Protein AF-0000000079799637 (afdb_homodimer)

Foldseek 3Di:
DVPVLVVLDLPDDDAQVSVVVSVVSLQDQPCAQVNSLVNCQDPVNLVSVVVVCVRFVADQLLVLLVVQCVLDVPQAPFAEEAAQCQLNSNLVNVVVSRHQRYEYEHQHPNRQVNNVVPNSYDYYYHHAAFPPDADPAAFQQGLEYEYEAQQHPSGHALRRVVRVLRNHHQQHKYKYKHFPVLCVDPPVGNVSNVVSVVVCVVVQQKHWPDKDWAAPSTPPTTMIITMIGGHD/DVPVLVVLDLPDDDAQVSVVVSVVSLQDQPCAQVNSLVNCQDPVNLVSVVVVCVRFVADQLLVLLVVQCVLDVPQAPFAEEAEQCQLNSNLVNVVVSRHQRYEYEHQHPNRQVNNVVVNSYDYYYHHAAFPPDADPAAFQQGLEYEYEAQQHPNGHALRRVVRVLRNHHQQHKYKYKHFPVLCVDPPVGNVSNVVSVVVCVVVQQKHWPDKDWAAPSTPPTTMIITMIGGHD

Nearest PDB structures (foldseek):
  7qcc-assembly1_A  TM=7.506E-01  e=3.412E-12  Mus musculus
  6f5z-assembly1_B  TM=6.858E-01  e=3.058E-10  Haloferax volcanii DS2
  2yqz-assembly2_B  TM=6.814E-01  e=7.031E-09  Thermus thermophilus HB8
  2yr0-assembly2_B  TM=6.777E-01  e=7.914E-09  Thermus thermophilus HB8
  3uj7-assembly1_A  TM=6.065E-01  e=1.931E-07  Plasmodium falciparum

Structure (mmCIF, N/CA/C/O backbone):
data_AF-0000000079799637-model_v1
#
loop_
_entity.id
_entity.type
_entity.pdbx_description
1 polymer 'Methyltransferase type 11 domain-containing protein'
#
loop_
_atom_site.group_PDB
_atom_site.id
_atom_site.type_symbol
_atom_site.label_atom_id
_atom_site.label_alt_id
_atom_site.label_comp_id
_atom_site.label_asym_id
_atom_site.label_entity_id
_atom_site.label_seq_id
_atom_site.pdbx_PDB_ins_code
_atom_site.Cartn_x
_atom_site.Cartn_y
_atom_site.Cartn_z
_atom_site.occupancy
_atom_site.B_iso_o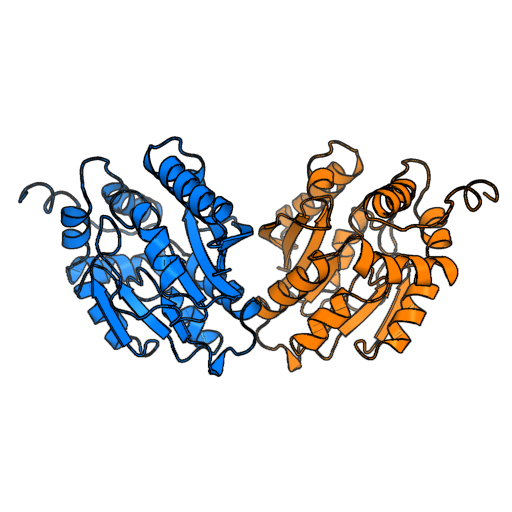r_equiv
_atom_site.auth_seq_id
_atom_site.auth_comp_id
_atom_site.auth_asym_id
_atom_site.auth_atom_id
_atom_site.pdbx_PDB_model_num
ATOM 1 N N . MET A 1 1 ? -13.664 -35.688 -19.531 1 32.75 1 MET A N 1
ATOM 2 C CA . MET A 1 1 ? -12.266 -35.281 -19.578 1 32.75 1 MET A CA 1
ATOM 3 C C . MET A 1 1 ? -11.984 -34.469 -20.828 1 32.75 1 MET A C 1
ATOM 5 O O . MET A 1 1 ? -11.359 -33.406 -20.766 1 32.75 1 MET A O 1
ATOM 9 N N . ALA A 1 2 ? -12.125 -35.062 -21.969 1 42.19 2 ALA A N 1
ATOM 10 C CA . ALA A 1 2 ? -12.023 -34.594 -23.344 1 42.19 2 ALA A CA 1
ATOM 11 C C . ALA A 1 2 ? -13.047 -33.469 -23.594 1 42.19 2 ALA A C 1
ATOM 13 O O . ALA A 1 2 ? -12.758 -32.5 -24.281 1 42.19 2 ALA A O 1
ATOM 14 N N . GLU A 1 3 ? -14.094 -33.5 -22.938 1 43.34 3 GLU A N 1
ATOM 15 C CA . GLU A 1 3 ? -15.266 -32.688 -23.25 1 43.34 3 GLU A CA 1
ATOM 16 C C . GLU A 1 3 ? -15.141 -31.281 -22.672 1 43.34 3 GLU A C 1
ATOM 18 O O . GLU A 1 3 ? -15.578 -30.312 -23.281 1 43.34 3 GLU A O 1
ATOM 23 N N . MET A 1 4 ? -14.586 -31.156 -21.469 1 42.66 4 MET A N 1
ATOM 24 C CA . MET A 1 4 ? -14.492 -29.828 -20.859 1 42.66 4 MET A CA 1
ATOM 25 C C . MET A 1 4 ? -13.391 -29.016 -21.516 1 42.66 4 MET A C 1
ATOM 27 O O . MET A 1 4 ? -13.422 -27.781 -21.469 1 42.66 4 MET A O 1
ATOM 31 N N . LYS A 1 5 ? -12.203 -29.609 -21.875 1 48.56 5 LYS A N 1
ATOM 32 C CA . LYS A 1 5 ? -11.148 -28.984 -22.688 1 48.56 5 LYS A CA 1
ATOM 33 C C . LYS A 1 5 ? -11.734 -28.281 -23.906 1 48.56 5 LYS A C 1
ATOM 35 O O . LYS A 1 5 ? -11.266 -27.219 -24.297 1 48.56 5 LYS A O 1
ATOM 40 N N . ASN A 1 6 ? -12.602 -28.891 -24.5 1 49.81 6 ASN A N 1
ATOM 41 C CA . ASN A 1 6 ? -13.289 -28.391 -25.688 1 49.81 6 ASN A CA 1
ATOM 42 C C . ASN A 1 6 ? -14.242 -27.25 -25.344 1 49.81 6 ASN A C 1
ATOM 44 O O . ASN A 1 6 ? -14.805 -26.609 -26.234 1 49.81 6 ASN A O 1
ATOM 48 N N . LYS A 1 7 ? -14.461 -27.078 -24.062 1 56.66 7 LYS A N 1
ATOM 49 C CA . LYS A 1 7 ? -15.523 -26.172 -23.641 1 56.66 7 LYS A CA 1
ATOM 50 C C . LYS A 1 7 ? -14.977 -24.781 -23.344 1 56.66 7 LYS A C 1
ATOM 52 O O . LYS A 1 7 ? -15.719 -23.797 -23.344 1 56.66 7 LYS A O 1
ATOM 57 N N . ILE A 1 8 ? -13.766 -24.734 -22.781 1 57.44 8 ILE A N 1
ATOM 58 C CA . ILE A 1 8 ? -13.328 -23.359 -22.578 1 57.44 8 ILE A CA 1
ATOM 59 C C . ILE A 1 8 ? -12.938 -22.75 -23.922 1 57.44 8 ILE A C 1
ATOM 61 O O . ILE A 1 8 ? -11.977 -23.188 -24.562 1 57.44 8 ILE A O 1
ATOM 65 N N . SER A 1 9 ? -13.961 -22.25 -24.625 1 58.41 9 SER A N 1
ATOM 66 C CA . SER A 1 9 ? -13.828 -21.625 -25.938 1 58.41 9 SER A CA 1
ATOM 67 C C . SER A 1 9 ? -13.062 -20.312 -25.828 1 58.41 9 SER A C 1
ATOM 69 O O . SER A 1 9 ? -13.359 -19.469 -24.984 1 58.41 9 SER A O 1
ATOM 71 N N . SER A 1 10 ? -11.82 -20.312 -26.281 1 60.81 10 SER A N 1
ATOM 72 C CA . SER A 1 10 ? -11.086 -19.062 -26.375 1 60.81 10 SER A CA 1
ATOM 73 C C . SER A 1 10 ? -11.555 -18.234 -27.562 1 60.81 10 SER A C 1
ATOM 75 O O . SER A 1 10 ? -10.789 -17.438 -28.109 1 60.81 10 SER A O 1
ATOM 77 N N . ALA A 1 11 ? -12.914 -18.438 -28.031 1 60.91 11 ALA A N 1
ATOM 78 C CA . ALA A 1 11 ? -13.367 -17.641 -29.156 1 60.91 11 ALA A CA 1
ATOM 79 C C . ALA A 1 11 ? -13.148 -16.156 -28.906 1 60.91 11 ALA A C 1
ATOM 81 O O . ALA A 1 11 ? -13.148 -15.711 -27.75 1 60.91 11 ALA A O 1
ATOM 82 N N . SER A 1 12 ? -13.039 -15.156 -29.875 1 76.31 12 SER A N 1
ATOM 83 C CA . SER A 1 12 ? -12.531 -13.82 -30.156 1 76.31 12 SER A CA 1
ATOM 84 C C . SER A 1 12 ? -12.758 -12.883 -28.969 1 76.31 12 SER A C 1
ATOM 86 O O . SER A 1 12 ? -13.898 -12.547 -28.641 1 76.31 12 SER A O 1
ATOM 88 N N . ILE A 1 13 ? -11.695 -12.82 -28.062 1 86.75 13 ILE A N 1
ATOM 89 C CA . ILE A 1 13 ? -11.742 -11.828 -27 1 86.75 13 ILE A CA 1
ATOM 90 C C . ILE A 1 13 ? -11.352 -10.461 -27.547 1 86.75 13 ILE A C 1
ATOM 92 O O . ILE A 1 13 ? -10.18 -10.227 -27.875 1 86.75 13 ILE A O 1
ATOM 96 N N . THR A 1 14 ? -12.352 -9.617 -27.688 1 87.94 14 THR A N 1
ATOM 97 C CA . THR A 1 14 ? -12.086 -8.344 -28.359 1 87.94 14 THR A CA 1
ATOM 98 C C . THR A 1 14 ? -12.258 -7.18 -27.375 1 87.94 14 THR A C 1
ATOM 100 O O . THR A 1 14 ? -11.867 -6.051 -27.672 1 87.94 14 THR A O 1
ATOM 103 N N . ASN A 1 15 ? -12.836 -7.465 -26.297 1 91.94 15 ASN A N 1
ATOM 104 C CA . ASN A 1 15 ? -13.031 -6.441 -25.266 1 91.94 15 ASN A CA 1
ATOM 105 C C . ASN A 1 15 ? -13 -7.035 -23.859 1 91.94 15 ASN A C 1
ATOM 107 O O . ASN A 1 15 ? -12.883 -8.25 -23.703 1 91.94 15 ASN A O 1
ATOM 111 N N . SER A 1 16 ? -13.086 -6.176 -22.891 1 91.31 16 SER A N 1
ATOM 112 C CA . SER A 1 16 ? -12.891 -6.598 -21.516 1 91.31 16 SER A CA 1
ATOM 113 C C . SER A 1 16 ? -14.031 -7.504 -21.047 1 91.31 16 SER A C 1
ATOM 115 O O . SER A 1 16 ? -13.82 -8.406 -20.234 1 91.31 16 SER A O 1
ATOM 117 N N . LYS A 1 17 ? -15.242 -7.336 -21.547 1 90.69 17 LYS A N 1
ATOM 118 C CA . LYS A 1 17 ? -16.359 -8.188 -21.156 1 90.69 17 LYS A CA 1
ATOM 119 C C . LYS A 1 17 ? -16.156 -9.617 -21.672 1 90.69 17 LYS A C 1
ATOM 121 O O . LYS A 1 17 ? -16.438 -10.578 -20.953 1 90.69 17 LYS A O 1
ATOM 126 N N . ASP A 1 18 ? -15.625 -9.664 -22.875 1 89.75 18 ASP A N 1
ATOM 127 C CA . ASP A 1 18 ? -15.273 -10.969 -23.422 1 89.75 18 ASP A CA 1
ATOM 128 C C . ASP A 1 18 ? -14.188 -11.641 -22.594 1 89.75 18 ASP A C 1
ATOM 130 O O . ASP A 1 18 ? -14.242 -12.844 -22.344 1 89.75 18 ASP A O 1
ATOM 134 N N . GLY A 1 19 ? -13.234 -10.828 -22.266 1 89.44 19 GLY A N 1
ATOM 135 C CA . GLY A 1 19 ? -12.148 -11.336 -21.438 1 89.44 19 GLY A CA 1
ATOM 136 C C . GLY A 1 19 ? -12.625 -11.875 -20.094 1 89.44 19 GLY A C 1
ATOM 137 O O . GLY A 1 19 ? -12.195 -12.945 -19.672 1 89.44 19 GLY A O 1
ATOM 138 N N . GLU A 1 20 ? -13.531 -11.148 -19.516 1 89.06 20 GLU A N 1
ATOM 139 C CA . GLU A 1 20 ? -14.07 -11.562 -18.219 1 89.06 20 GLU A CA 1
ATOM 140 C C . GLU A 1 20 ? -14.852 -12.867 -18.344 1 89.06 20 GLU A C 1
ATOM 142 O O . GLU A 1 20 ? -14.719 -13.75 -17.484 1 89.06 20 GLU A O 1
ATOM 147 N N . LYS A 1 21 ? -15.625 -13.016 -19.359 1 86.81 21 LYS A N 1
ATOM 148 C CA . LYS A 1 21 ? -16.359 -14.242 -19.594 1 86.81 21 LYS A CA 1
ATOM 149 C C . LYS A 1 21 ? -15.422 -15.43 -19.766 1 86.81 21 LYS A C 1
ATOM 151 O O . LYS A 1 21 ? -15.688 -16.516 -19.266 1 86.81 21 LYS A O 1
ATOM 156 N N . PHE A 1 22 ? -14.461 -15.133 -20.484 1 87.19 22 PHE A N 1
ATOM 157 C CA . PHE A 1 22 ? -13.445 -16.156 -20.703 1 87.19 22 PHE A CA 1
ATOM 158 C C . PHE A 1 22 ? -12.836 -16.594 -19.375 1 87.19 22 PHE A C 1
ATOM 160 O O . PHE A 1 22 ? -12.766 -17.797 -19.078 1 87.19 22 PHE A O 1
ATOM 167 N N . LEU A 1 23 ? -12.453 -15.664 -18.531 1 87.69 23 LEU A N 1
ATOM 168 C CA . LEU A 1 23 ? -11.797 -15.945 -17.266 1 87.69 23 LEU A CA 1
ATOM 169 C C . LEU A 1 23 ? -12.742 -16.656 -16.297 1 87.69 23 LEU A C 1
ATOM 171 O O . LEU A 1 23 ? -12.32 -17.5 -15.5 1 87.69 23 LEU A O 1
ATOM 175 N N . GLN A 1 24 ? -13.953 -16.391 -16.391 1 86.31 24 GLN A N 1
ATOM 176 C CA . GLN A 1 24 ? -14.953 -16.969 -15.492 1 86.31 24 GLN A CA 1
ATOM 177 C C . GLN A 1 24 ? -15.047 -18.484 -15.656 1 86.31 24 GLN A C 1
ATOM 179 O O . GLN A 1 24 ? -15.43 -19.188 -14.727 1 86.31 24 GLN A O 1
ATOM 184 N N . GLN A 1 25 ? -14.664 -18.922 -16.75 1 84.5 25 GLN A N 1
ATOM 185 C CA . GLN A 1 25 ? -14.727 -20.344 -17.031 1 84.5 25 GLN A CA 1
ATOM 186 C C . GLN A 1 25 ? -13.797 -21.125 -16.109 1 84.5 25 GLN A C 1
ATOM 188 O O . GLN A 1 25 ? -14.023 -22.297 -15.828 1 84.5 25 GLN A O 1
ATOM 193 N N . PHE A 1 26 ? -12.844 -20.438 -15.656 1 86.94 26 PHE A N 1
ATOM 194 C CA . PHE A 1 26 ? -11.852 -21.094 -14.82 1 86.94 26 PHE A CA 1
ATOM 195 C C . PHE A 1 26 ? -12.297 -21.125 -13.367 1 86.94 26 PHE A C 1
ATOM 197 O O . PHE A 1 26 ? -11.641 -21.734 -12.516 1 86.94 26 PHE A O 1
ATOM 204 N N . HIS A 1 27 ? -13.383 -20.547 -13.023 1 84.69 27 HIS A N 1
ATOM 205 C CA . HIS A 1 27 ? -13.859 -20.406 -11.648 1 84.69 27 HIS A CA 1
ATOM 206 C C . HIS A 1 27 ? -14.922 -21.453 -11.328 1 84.69 27 HIS A C 1
ATOM 208 O O . HIS A 1 27 ? -15.508 -21.438 -10.242 1 84.69 27 HIS A O 1
ATOM 214 N N . GLN A 1 28 ? -15.102 -22.328 -12.203 1 84.06 28 GLN A N 1
ATOM 215 C CA . GLN A 1 28 ? -16.141 -23.344 -12 1 84.06 28 GLN A CA 1
ATOM 216 C C . GLN A 1 28 ? -15.766 -24.297 -10.875 1 84.06 28 GLN A C 1
ATOM 218 O O . GLN A 1 28 ? -14.648 -24.812 -10.836 1 84.06 28 GLN A O 1
ATOM 223 N N . LYS A 1 29 ? -16.656 -24.531 -9.953 1 82.5 29 LYS A N 1
ATOM 224 C CA . LYS A 1 29 ? -16.422 -25.312 -8.742 1 82.5 29 LYS A CA 1
ATOM 225 C C . LYS A 1 29 ? -15.938 -26.719 -9.086 1 82.5 29 LYS A C 1
ATOM 227 O O . LYS A 1 29 ? -15.086 -27.281 -8.383 1 82.5 29 LYS A O 1
ATOM 232 N N . ASP A 1 30 ? -16.328 -27.312 -10.195 1 84.12 30 ASP A N 1
ATOM 233 C CA . ASP A 1 30 ? -16.031 -28.719 -10.492 1 84.12 30 ASP A CA 1
ATOM 234 C C . ASP A 1 30 ? -14.906 -28.828 -11.508 1 84.12 30 ASP A C 1
ATOM 236 O O . ASP A 1 30 ? -14.562 -29.938 -11.945 1 84.12 30 ASP A O 1
ATOM 240 N N . LEU A 1 31 ? -14.211 -27.75 -11.82 1 87.38 31 LEU A N 1
ATOM 241 C CA . LEU A 1 31 ? -13.141 -27.812 -12.812 1 87.38 31 LEU A CA 1
ATOM 242 C C . LEU A 1 31 ? -11.922 -28.531 -12.258 1 87.38 31 LEU A C 1
ATOM 244 O O . LEU A 1 31 ? -11.438 -29.5 -12.852 1 87.38 31 LEU A O 1
ATOM 248 N N . GLY A 1 32 ? -11.484 -28.172 -11.031 1 89.25 32 GLY A N 1
ATOM 249 C CA . GLY A 1 32 ? -10.328 -28.781 -10.398 1 89.25 32 GLY A CA 1
ATOM 250 C C . GLY A 1 32 ? -9.008 -28.234 -10.914 1 89.25 32 GLY A C 1
ATOM 251 O O . GLY A 1 32 ? -8.938 -27.719 -12.031 1 89.25 32 GLY A O 1
ATOM 252 N N . TYR A 1 33 ? -7.984 -28.391 -10.188 1 90.12 33 TYR A N 1
ATOM 253 C CA . TYR A 1 33 ? -6.668 -27.844 -10.5 1 90.12 33 TYR A CA 1
ATOM 254 C C . TYR A 1 33 ? -6.102 -28.484 -11.766 1 90.12 33 TYR A C 1
ATOM 256 O O . TYR A 1 33 ? -5.574 -27.781 -12.633 1 90.12 33 TYR A O 1
ATOM 264 N N . ASP A 1 34 ? -6.16 -29.781 -11.867 1 92.38 34 ASP A N 1
ATOM 265 C CA . ASP A 1 34 ? -5.539 -30.5 -12.977 1 92.38 34 ASP A CA 1
ATOM 266 C C . ASP A 1 34 ? -6.121 -30.031 -14.312 1 92.38 34 ASP A C 1
ATOM 268 O O . ASP A 1 34 ? -5.379 -29.75 -15.25 1 92.38 34 ASP A O 1
ATOM 272 N N . GLU A 1 35 ? -7.383 -30 -14.359 1 91.44 35 GLU A N 1
ATOM 273 C CA . GLU A 1 35 ? -8.047 -29.562 -15.578 1 91.44 35 GLU A CA 1
ATOM 274 C C . GLU A 1 35 ? -7.719 -28.109 -15.898 1 91.44 35 GLU A C 1
ATOM 276 O O . GLU A 1 35 ? -7.461 -27.75 -17.047 1 91.44 35 GLU A O 1
ATOM 281 N N . CYS A 1 36 ? -7.758 -27.266 -14.898 1 92.94 36 CYS A N 1
ATOM 282 C CA . CYS A 1 36 ? -7.406 -25.875 -15.062 1 92.94 36 CYS A CA 1
ATOM 283 C C . CYS A 1 36 ? -5.988 -25.719 -15.609 1 92.94 36 CYS A C 1
ATOM 285 O O . CYS A 1 36 ? -5.766 -24.984 -16.578 1 92.94 36 CYS A O 1
ATOM 287 N N . ASN A 1 37 ? -5.078 -26.406 -14.992 1 93.62 37 ASN A N 1
ATOM 288 C CA . ASN A 1 37 ? -3.678 -26.359 -15.406 1 93.62 37 ASN A CA 1
ATOM 289 C C . ASN A 1 37 ? -3.508 -26.812 -16.844 1 93.62 37 ASN A C 1
ATOM 291 O O . ASN A 1 37 ? -2.717 -26.234 -17.594 1 93.62 37 ASN A O 1
ATOM 295 N N . GLN A 1 38 ? -4.211 -27.812 -17.25 1 91.75 38 GLN A N 1
ATOM 296 C CA . GLN A 1 38 ? -4.133 -28.328 -18.609 1 91.75 38 GLN A CA 1
ATOM 297 C C . GLN A 1 38 ? -4.539 -27.25 -19.625 1 91.75 38 GLN A C 1
ATOM 299 O O . GLN A 1 38 ? -3.939 -27.141 -20.688 1 91.75 38 GLN A O 1
ATOM 304 N N . VAL A 1 39 ? -5.504 -26.531 -19.25 1 90.5 39 VAL A N 1
ATOM 305 C CA . VAL A 1 39 ? -5.977 -25.469 -20.141 1 90.5 39 VAL A CA 1
ATOM 306 C C . VAL A 1 39 ? -4.898 -24.406 -20.281 1 90.5 39 VAL A C 1
ATOM 308 O O . VAL A 1 39 ? -4.641 -23.922 -21.391 1 90.5 39 VAL A O 1
ATOM 311 N N . TYR A 1 40 ? -4.199 -24.109 -19.203 1 92.94 40 TYR A N 1
ATOM 312 C CA . TYR A 1 40 ? -3.166 -23.094 -19.203 1 92.94 40 TYR A CA 1
ATOM 313 C C . TYR A 1 40 ? -1.918 -23.578 -19.938 1 92.94 40 TYR A C 1
ATOM 315 O O . TYR A 1 40 ? -1.066 -22.781 -20.328 1 92.94 40 TYR A O 1
ATOM 323 N N . ASN A 1 41 ? -1.846 -24.875 -20.141 1 94.62 41 ASN A N 1
ATOM 324 C CA . ASN A 1 41 ? -0.595 -25.484 -20.578 1 94.62 41 ASN A CA 1
ATOM 325 C C . ASN A 1 41 ? -0.581 -25.703 -22.094 1 94.62 41 ASN A C 1
ATOM 327 O O . ASN A 1 41 ? -0.253 -26.797 -22.562 1 94.62 41 ASN A O 1
ATOM 331 N N . THR A 1 42 ? -1.08 -24.703 -22.828 1 92.69 42 THR A N 1
ATOM 332 C CA . THR A 1 42 ? -1.053 -24.734 -24.281 1 92.69 42 THR A CA 1
ATOM 333 C C . THR A 1 42 ? -0.518 -23.406 -24.828 1 92.69 42 THR A C 1
ATOM 335 O O . THR A 1 42 ? -0.635 -22.375 -24.188 1 92.69 42 THR A O 1
ATOM 338 N N . GLU A 1 43 ? 0.011 -23.453 -25.984 1 91.25 43 GLU A N 1
ATOM 339 C CA . GLU A 1 43 ? 0.482 -22.25 -26.672 1 91.25 43 GLU A CA 1
ATOM 340 C C . GLU A 1 43 ? -0.659 -21.266 -26.891 1 91.25 43 GLU A C 1
ATOM 342 O O . GLU A 1 43 ? -0.477 -20.047 -26.75 1 91.25 43 GLU A O 1
ATOM 347 N N . LYS A 1 44 ? -1.752 -21.812 -27.219 1 89.38 44 LYS A N 1
ATOM 348 C CA . LYS A 1 44 ? -2.926 -20.984 -27.453 1 89.38 44 LYS A CA 1
ATOM 349 C C . LYS A 1 44 ? -3.312 -20.219 -26.188 1 89.38 44 LYS A C 1
ATOM 351 O O . LYS A 1 44 ? -3.617 -19.031 -26.25 1 89.38 44 LYS A O 1
ATOM 356 N N . ALA A 1 45 ? -3.328 -20.906 -25.078 1 89.44 45 ALA A N 1
ATOM 357 C CA . ALA A 1 45 ? -3.656 -20.281 -23.812 1 89.44 45 ALA A CA 1
ATOM 358 C C . ALA A 1 45 ? -2.648 -19.188 -23.453 1 89.44 45 ALA A C 1
ATOM 360 O O . ALA A 1 45 ? -3.029 -18.109 -23 1 89.44 45 ALA A O 1
ATOM 361 N N . VAL A 1 46 ? -1.362 -19.484 -23.719 1 93.06 46 VAL A N 1
ATOM 362 C CA . VAL A 1 46 ? -0.31 -18.516 -23.438 1 93.06 46 VAL A CA 1
ATOM 363 C C . VAL A 1 46 ? -0.571 -17.234 -24.234 1 93.06 46 VAL A C 1
ATOM 365 O O . VAL A 1 46 ? -0.555 -16.141 -23.672 1 93.06 46 VAL A O 1
ATOM 368 N N . ASN A 1 47 ? -0.836 -17.375 -25.469 1 90.81 47 ASN A N 1
ATOM 369 C CA . ASN A 1 47 ? -1.083 -16.219 -26.328 1 90.81 47 ASN A CA 1
ATOM 370 C C . ASN A 1 47 ? -2.328 -15.453 -25.891 1 90.81 47 ASN A C 1
ATOM 372 O O . ASN A 1 47 ? -2.33 -14.219 -25.875 1 90.81 47 ASN A O 1
ATOM 376 N N . THR A 1 48 ? -3.318 -16.188 -25.594 1 90.19 48 THR A N 1
ATOM 377 C CA . THR A 1 48 ? -4.559 -15.57 -25.125 1 90.19 48 THR A CA 1
ATOM 378 C C . THR A 1 48 ? -4.328 -14.773 -23.844 1 90.19 48 THR A C 1
ATOM 380 O O . THR A 1 48 ? -4.688 -13.602 -23.766 1 90.19 48 THR A O 1
ATOM 383 N N . TYR A 1 49 ? -3.697 -15.398 -22.906 1 90.31 49 TYR A N 1
ATOM 384 C CA . TYR A 1 49 ? -3.494 -14.766 -21.609 1 90.31 49 TYR A CA 1
ATOM 385 C C . TYR A 1 49 ? -2.533 -13.586 -21.719 1 90.31 49 TYR A C 1
ATOM 387 O O . TYR A 1 49 ? -2.707 -12.57 -21.031 1 90.31 49 TYR A O 1
ATOM 395 N N . HIS A 1 50 ? -1.548 -13.695 -22.516 1 90.31 50 HIS A N 1
ATOM 396 C CA . HIS A 1 50 ? -0.629 -12.586 -22.719 1 90.31 50 HIS A CA 1
ATOM 397 C C . HIS A 1 50 ? -1.347 -11.391 -23.344 1 90.31 50 HIS A C 1
ATOM 399 O O . HIS A 1 50 ? -1.065 -10.242 -22.984 1 90.31 50 HIS A O 1
ATOM 405 N N . GLY A 1 51 ? -2.289 -11.719 -24.203 1 90.25 51 GLY A N 1
ATOM 406 C CA . GLY A 1 51 ? -3.051 -10.672 -24.859 1 90.25 51 GLY A CA 1
ATOM 407 C C . GLY A 1 51 ? -4.078 -10.023 -23.953 1 90.25 51 GLY A C 1
ATOM 408 O O . GLY A 1 51 ? -4.488 -8.883 -24.188 1 90.25 51 GLY A O 1
ATOM 409 N N . LEU A 1 52 ? -4.484 -10.703 -22.969 1 91.56 52 LEU A N 1
ATOM 410 C CA . LEU A 1 52 ? -5.52 -10.203 -22.062 1 91.56 52 LEU A CA 1
ATOM 411 C C . LEU A 1 52 ? -5.047 -8.953 -21.328 1 91.56 52 LEU A C 1
ATOM 413 O O . LEU A 1 52 ? -5.859 -8.109 -20.938 1 91.56 52 LEU A O 1
ATOM 417 N N . LYS A 1 53 ? -3.711 -8.812 -21.172 1 89.06 53 LYS A N 1
ATOM 418 C CA . LYS A 1 53 ? -3.195 -7.648 -20.453 1 89.06 53 LYS A CA 1
ATOM 419 C C . LYS A 1 53 ? -3.693 -6.348 -21.078 1 89.06 53 LYS A C 1
ATOM 421 O O . LYS A 1 53 ? -4.145 -5.445 -20.375 1 89.06 53 LYS A O 1
ATOM 426 N N . GLU A 1 54 ? -3.646 -6.262 -22.328 1 91.19 54 GLU A N 1
ATOM 427 C CA . GLU A 1 54 ? -4.027 -5.043 -23.031 1 91.19 54 GLU A CA 1
ATOM 428 C C . GLU A 1 54 ? -5.539 -4.844 -23.016 1 91.19 54 GLU A C 1
ATOM 430 O O . GLU A 1 54 ? -6.02 -3.711 -22.984 1 91.19 54 GLU A O 1
ATOM 435 N N . ILE A 1 55 ? -6.227 -5.973 -23.078 1 93 55 ILE A N 1
ATOM 436 C CA . ILE A 1 55 ? -7.68 -5.922 -23.172 1 93 55 ILE A CA 1
ATOM 437 C C . ILE A 1 55 ? -8.281 -5.613 -21.797 1 93 55 ILE A C 1
ATOM 439 O O . ILE A 1 55 ? -9.195 -4.793 -21.688 1 93 55 ILE A O 1
ATOM 443 N N . MET A 1 56 ? -7.75 -6.246 -20.781 1 94.62 56 MET A N 1
ATOM 444 C CA . MET A 1 56 ? -8.312 -6.152 -19.438 1 94.62 56 MET A CA 1
ATOM 445 C C . MET A 1 56 ? -7.699 -4.984 -18.672 1 94.62 56 MET A C 1
ATOM 447 O O . MET A 1 56 ? -8.266 -4.516 -17.672 1 94.62 56 MET A O 1
ATOM 451 N N . LYS A 1 57 ? -6.48 -4.496 -19.031 1 94.25 57 LYS A N 1
ATOM 452 C CA . LYS A 1 57 ? -5.758 -3.398 -18.391 1 94.25 57 LYS A CA 1
ATOM 453 C C . LYS A 1 57 ? -5.461 -3.717 -16.922 1 94.25 57 LYS A C 1
ATOM 455 O O . LYS A 1 57 ? -5.762 -2.918 -16.031 1 94.25 57 LYS A O 1
ATOM 460 N N . TYR A 1 58 ? -4.82 -4.832 -16.75 1 94.19 58 TYR A N 1
ATOM 461 C CA . TYR A 1 58 ? -4.488 -5.27 -15.406 1 94.19 58 TYR A CA 1
ATOM 462 C C . TYR A 1 58 ? -3.568 -4.266 -14.719 1 94.19 58 TYR A C 1
ATOM 464 O O . TYR A 1 58 ? -2.564 -3.84 -15.289 1 94.19 58 TYR A O 1
ATOM 472 N N . GLU A 1 59 ? -3.879 -3.918 -13.469 1 95.62 59 GLU A N 1
ATOM 473 C CA . GLU A 1 59 ? -3.039 -2.996 -12.711 1 95.62 59 GLU A CA 1
ATOM 474 C C . GLU A 1 59 ? -2.365 -3.701 -11.539 1 95.62 59 GLU A C 1
ATOM 476 O O . GLU A 1 59 ? -1.382 -3.201 -10.992 1 95.62 59 GLU A O 1
ATOM 481 N N . GLY A 1 60 ? -2.84 -4.875 -11.172 1 96.44 60 GLY A N 1
ATOM 482 C CA . GLY A 1 60 ? -2.33 -5.625 -10.031 1 96.44 60 GLY A CA 1
ATOM 483 C C . GLY A 1 60 ? -0.83 -5.844 -10.086 1 96.44 60 GLY A C 1
ATOM 484 O O . GLY A 1 60 ? -0.118 -5.539 -9.125 1 96.44 60 GLY A O 1
ATOM 485 N N . PRO A 1 61 ? -0.338 -6.297 -11.234 1 97.62 61 PRO A N 1
ATOM 486 C CA . PRO A 1 61 ? 1.09 -6.605 -11.344 1 97.62 61 PRO A CA 1
ATOM 487 C C . PRO A 1 61 ? 1.978 -5.398 -11.055 1 97.62 61 PRO A C 1
ATOM 489 O O . PRO A 1 61 ? 2.93 -5.492 -10.273 1 97.62 61 PRO A O 1
ATOM 492 N N . ALA A 1 62 ? 1.643 -4.27 -11.602 1 97.19 62 ALA A N 1
ATOM 493 C CA . ALA A 1 62 ? 2.447 -3.07 -11.375 1 97.19 62 ALA A CA 1
ATOM 494 C C . ALA A 1 62 ? 2.355 -2.611 -9.922 1 97.19 62 ALA A C 1
ATOM 496 O O . ALA A 1 62 ? 3.35 -2.17 -9.336 1 97.19 62 ALA A O 1
ATOM 497 N N . ILE A 1 63 ? 1.193 -2.703 -9.312 1 98.44 63 ILE A N 1
ATOM 498 C CA . ILE A 1 63 ? 0.993 -2.271 -7.934 1 98.44 63 ILE A CA 1
ATOM 499 C C . ILE A 1 63 ? 1.782 -3.176 -6.992 1 98.44 63 ILE A C 1
ATOM 501 O O . ILE A 1 63 ? 2.412 -2.697 -6.043 1 98.44 63 ILE A O 1
ATOM 505 N N . ILE A 1 64 ? 1.805 -4.477 -7.273 1 98.69 64 ILE A N 1
ATOM 506 C CA . ILE A 1 64 ? 2.602 -5.41 -6.484 1 98.69 64 ILE A CA 1
ATOM 507 C C . ILE A 1 64 ? 4.078 -5.027 -6.566 1 98.69 64 ILE A C 1
ATOM 509 O O . ILE A 1 64 ? 4.781 -5.016 -5.555 1 98.69 64 ILE A O 1
ATOM 513 N N . ALA A 1 65 ? 4.547 -4.77 -7.777 1 98.69 65 ALA A N 1
ATOM 514 C CA . ALA A 1 65 ? 5.953 -4.41 -7.969 1 98.69 65 ALA A CA 1
ATOM 515 C C . ALA A 1 65 ? 6.312 -3.158 -7.176 1 98.69 65 ALA A C 1
ATOM 517 O O . ALA A 1 65 ? 7.352 -3.113 -6.512 1 98.69 65 ALA A O 1
ATOM 518 N N . ASN A 1 66 ? 5.457 -2.158 -7.234 1 98.56 66 ASN A N 1
ATOM 519 C CA . ASN A 1 66 ? 5.668 -0.936 -6.465 1 98.56 66 ASN A CA 1
ATOM 520 C C . ASN A 1 66 ? 5.703 -1.216 -4.965 1 98.56 66 ASN A C 1
ATOM 522 O O . ASN A 1 66 ? 6.547 -0.675 -4.25 1 98.56 66 ASN A O 1
ATOM 526 N N . MET A 1 67 ? 4.789 -2.057 -4.516 1 98.69 67 MET A N 1
ATOM 527 C CA . MET A 1 67 ? 4.723 -2.369 -3.092 1 98.69 67 MET A CA 1
ATOM 528 C C . MET A 1 67 ? 5.992 -3.078 -2.629 1 98.69 67 MET A C 1
ATOM 530 O O . MET A 1 67 ? 6.566 -2.723 -1.598 1 98.69 67 MET A O 1
ATOM 534 N N . LEU A 1 68 ? 6.465 -4.039 -3.404 1 98.81 68 LEU A N 1
ATOM 535 C CA . LEU A 1 68 ? 7.684 -4.75 -3.033 1 98.81 68 LEU A CA 1
ATOM 536 C C . LEU A 1 68 ? 8.883 -3.814 -3.053 1 98.81 68 LEU A C 1
ATOM 538 O O . LEU A 1 68 ? 9.766 -3.91 -2.193 1 98.81 68 LEU A O 1
ATOM 542 N N . ALA A 1 69 ? 8.914 -2.91 -4.016 1 98.25 69 ALA A N 1
ATOM 543 C CA . ALA A 1 69 ? 10 -1.94 -4.078 1 98.25 69 ALA A CA 1
ATOM 544 C C . ALA A 1 69 ? 10.016 -1.05 -2.84 1 98.25 69 ALA A C 1
ATOM 546 O O . ALA A 1 69 ? 11.086 -0.624 -2.387 1 98.25 69 ALA A O 1
ATOM 547 N N . GLY A 1 70 ? 8.883 -0.771 -2.318 1 98.25 70 GLY A N 1
ATOM 548 C CA . GLY A 1 70 ? 8.781 0.039 -1.114 1 98.25 70 GLY A CA 1
ATOM 549 C C . GLY A 1 70 ? 9.125 -0.728 0.149 1 98.25 70 GLY A C 1
ATOM 550 O O . GLY A 1 70 ? 9.57 -0.141 1.138 1 98.25 70 GLY A O 1
ATOM 551 N N . LEU A 1 71 ? 8.945 -2.02 0.108 1 98.38 71 LEU A N 1
ATOM 552 C CA . LEU A 1 71 ? 9.102 -2.84 1.305 1 98.38 71 LEU A CA 1
ATOM 553 C C . LEU A 1 71 ? 10.523 -3.387 1.41 1 98.38 71 LEU A C 1
ATOM 555 O O . LEU A 1 71 ? 10.969 -3.746 2.5 1 98.38 71 LEU A O 1
ATOM 559 N N . ILE A 1 72 ? 11.148 -3.441 0.249 1 97.69 72 ILE A N 1
ATOM 560 C CA . ILE A 1 72 ? 12.484 -4.023 0.189 1 97.69 72 ILE A CA 1
ATOM 561 C C . ILE A 1 72 ? 13.492 -2.969 -0.268 1 97.69 72 ILE A C 1
ATOM 563 O O . ILE A 1 72 ? 13.617 -2.703 -1.465 1 97.69 72 ILE A O 1
ATOM 567 N N . PRO A 1 73 ? 14.25 -2.43 0.621 1 92.69 73 PRO A N 1
ATOM 568 C CA . PRO A 1 73 ? 15.164 -1.345 0.26 1 92.69 73 PRO A CA 1
ATOM 569 C C . PRO A 1 73 ? 16.328 -1.817 -0.612 1 92.69 73 PRO A C 1
ATOM 571 O O . PRO A 1 73 ? 16.75 -1.098 -1.518 1 92.69 73 PRO A O 1
ATOM 574 N N . ASP A 1 74 ? 16.844 -3.023 -0.365 1 95.25 74 ASP A N 1
ATOM 575 C CA . ASP A 1 74 ? 17.969 -3.541 -1.136 1 95.25 74 ASP A CA 1
ATOM 576 C C . ASP A 1 74 ? 17.484 -4.227 -2.414 1 95.25 74 ASP A C 1
ATOM 578 O O . ASP A 1 74 ? 17.672 -5.434 -2.584 1 95.25 74 ASP A O 1
ATOM 582 N N . ILE A 1 75 ? 17.016 -3.467 -3.322 1 96.31 75 ILE A N 1
ATOM 583 C CA . ILE A 1 75 ? 16.328 -3.928 -4.516 1 96.31 75 ILE A CA 1
ATOM 584 C C . ILE A 1 75 ? 17.266 -4.75 -5.383 1 96.31 75 ILE A C 1
ATOM 586 O O . ILE A 1 75 ? 16.906 -5.824 -5.867 1 96.31 75 ILE A O 1
ATOM 590 N N . THR A 1 76 ? 18.453 -4.355 -5.508 1 94.25 76 THR A N 1
ATOM 591 C CA . THR A 1 76 ? 19.406 -4.945 -6.445 1 94.25 76 THR A CA 1
ATOM 592 C C . THR A 1 76 ? 19.781 -6.359 -6.016 1 94.25 76 THR A C 1
ATOM 594 O O . THR A 1 76 ? 19.953 -7.242 -6.855 1 94.25 76 THR A O 1
ATOM 597 N N . ASN A 1 77 ? 19.812 -6.605 -4.715 1 97.69 77 ASN A N 1
ATOM 598 C CA . ASN A 1 77 ? 20.312 -7.891 -4.227 1 97.69 77 ASN A CA 1
ATOM 599 C C . ASN A 1 77 ? 19.156 -8.781 -3.744 1 97.69 77 ASN A C 1
ATOM 601 O O . ASN A 1 77 ? 19.359 -9.969 -3.492 1 97.69 77 ASN A O 1
ATOM 605 N N . ALA A 1 78 ? 18.016 -8.227 -3.664 1 98.69 78 ALA A N 1
ATOM 606 C CA . ALA A 1 78 ? 16.875 -8.984 -3.156 1 98.69 78 ALA A CA 1
ATOM 607 C C . ALA A 1 78 ? 16.5 -10.109 -4.113 1 98.69 78 ALA A C 1
ATOM 609 O O . ALA A 1 78 ? 16.5 -9.922 -5.336 1 98.69 78 ALA A O 1
ATOM 610 N N . LYS A 1 79 ? 16.219 -11.258 -3.586 1 98.88 79 LYS A N 1
ATOM 611 C CA . LYS A 1 79 ? 15.695 -12.391 -4.344 1 98.88 79 LYS A CA 1
ATOM 612 C C . LYS A 1 79 ? 14.18 -12.5 -4.211 1 98.88 79 LYS A C 1
ATOM 614 O O . LYS A 1 79 ? 13.656 -12.555 -3.098 1 98.88 79 LYS A O 1
ATOM 619 N N . ILE A 1 80 ? 13.484 -12.5 -5.34 1 98.94 80 ILE A N 1
ATOM 620 C CA . ILE A 1 80 ? 12.031 -12.5 -5.348 1 98.94 80 ILE A CA 1
ATOM 621 C C . ILE A 1 80 ? 11.516 -13.711 -6.113 1 98.94 80 ILE A C 1
ATOM 623 O O . ILE A 1 80 ? 12.07 -14.086 -7.148 1 98.94 80 ILE A O 1
ATOM 627 N N . LEU A 1 81 ? 10.469 -14.359 -5.633 1 98.94 81 LEU A N 1
ATOM 628 C CA . LEU A 1 81 ? 9.719 -15.344 -6.41 1 98.94 81 LEU A CA 1
ATOM 629 C C . LEU A 1 81 ? 8.406 -14.758 -6.91 1 98.94 81 LEU A C 1
ATOM 631 O O . LEU A 1 81 ? 7.633 -14.203 -6.125 1 98.94 81 LEU A O 1
ATOM 635 N N . ASP A 1 82 ? 8.234 -14.789 -8.164 1 98.94 82 ASP A N 1
ATOM 636 C CA . ASP A 1 82 ? 6.93 -14.523 -8.766 1 98.94 82 ASP A CA 1
ATOM 637 C C . ASP A 1 82 ? 6.094 -15.797 -8.844 1 98.94 82 ASP A C 1
ATOM 639 O O . ASP A 1 82 ? 6.211 -16.562 -9.797 1 98.94 82 ASP A O 1
ATOM 643 N N . LEU A 1 83 ? 5.266 -16.016 -7.816 1 98.88 83 LEU A N 1
ATOM 644 C CA . LEU A 1 83 ? 4.43 -17.203 -7.691 1 98.88 83 LEU A CA 1
ATOM 645 C C . LEU A 1 83 ? 3.258 -17.141 -8.664 1 98.88 83 LEU A C 1
ATOM 647 O O . LEU A 1 83 ? 2.555 -16.141 -8.742 1 98.88 83 LEU A O 1
ATOM 651 N N . ALA A 1 84 ? 3.031 -18.312 -9.398 1 98.38 84 ALA A N 1
ATOM 652 C CA . ALA A 1 84 ? 2.021 -18.312 -10.453 1 98.38 84 ALA A CA 1
ATOM 653 C C . ALA A 1 84 ? 2.225 -17.156 -11.414 1 98.38 84 ALA A C 1
ATOM 655 O O . ALA A 1 84 ? 1.312 -16.359 -11.633 1 98.38 84 ALA A O 1
ATOM 656 N N . ALA A 1 85 ? 3.344 -17.188 -12.102 1 98.5 85 ALA A N 1
ATOM 657 C CA . ALA A 1 85 ? 3.855 -16.031 -12.82 1 98.5 85 ALA A CA 1
ATOM 658 C C . ALA A 1 85 ? 3.062 -15.789 -14.102 1 98.5 85 ALA A C 1
ATOM 660 O O . ALA A 1 85 ? 3.076 -14.688 -14.648 1 98.5 85 ALA A O 1
ATOM 661 N N . GLY A 1 86 ? 2.393 -16.875 -14.617 1 97.38 86 GLY A N 1
ATOM 662 C CA . GLY A 1 86 ? 1.706 -16.703 -15.891 1 97.38 86 GLY A CA 1
ATOM 663 C C . GLY A 1 86 ? 2.625 -16.266 -17.016 1 97.38 86 GLY A C 1
ATOM 664 O O . GLY A 1 86 ? 3.658 -16.891 -17.266 1 97.38 86 GLY A O 1
ATOM 665 N N . THR A 1 87 ? 2.275 -15.188 -17.625 1 96.5 87 THR A N 1
ATOM 666 C CA . THR A 1 87 ? 3.098 -14.695 -18.719 1 96.5 87 THR A CA 1
ATOM 667 C C . THR A 1 87 ? 4.086 -13.641 -18.234 1 96.5 87 THR A C 1
ATOM 669 O O . THR A 1 87 ? 4.707 -12.945 -19.047 1 96.5 87 THR A O 1
ATOM 672 N N . GLY A 1 88 ? 4.172 -13.406 -16.969 1 98.06 88 GLY A N 1
ATOM 673 C CA . GLY A 1 88 ? 5.297 -12.688 -16.391 1 98.06 88 GLY A CA 1
ATOM 674 C C . GLY A 1 88 ? 5.039 -11.195 -16.234 1 98.06 88 GLY A C 1
ATOM 675 O O . GLY A 1 88 ? 5.969 -10.391 -16.297 1 98.06 88 GLY A O 1
ATOM 676 N N . LEU A 1 89 ? 3.82 -10.781 -16 1 97.44 89 LEU A N 1
ATOM 677 C CA . LEU A 1 89 ? 3.512 -9.367 -15.883 1 97.44 89 LEU A CA 1
ATOM 678 C C . LEU A 1 89 ? 4.152 -8.781 -14.625 1 97.44 89 LEU A C 1
ATOM 680 O O . LEU A 1 89 ? 4.688 -7.668 -14.656 1 97.44 89 LEU A O 1
ATOM 684 N N . VAL A 1 90 ? 4.129 -9.492 -13.516 1 98.56 90 VAL A N 1
ATOM 685 C CA . VAL A 1 90 ? 4.742 -9 -12.289 1 98.56 90 VAL A CA 1
ATOM 686 C C . VAL A 1 90 ? 6.258 -8.906 -12.469 1 98.56 90 VAL A C 1
ATOM 688 O O . VAL A 1 90 ? 6.883 -7.934 -12.039 1 98.56 90 VAL A O 1
ATOM 691 N N . GLY A 1 91 ? 6.84 -9.914 -13.07 1 98.62 91 GLY A N 1
ATOM 692 C CA . GLY A 1 91 ? 8.273 -9.898 -13.344 1 98.62 91 GLY A CA 1
ATOM 693 C C . GLY A 1 91 ? 8.719 -8.672 -14.109 1 98.62 91 GLY A C 1
ATOM 694 O O . GLY A 1 91 ? 9.75 -8.078 -13.789 1 98.62 91 GLY A O 1
ATOM 695 N N . GLU A 1 92 ? 7.957 -8.32 -15.109 1 97.88 92 GLU A N 1
ATOM 696 C CA . GLU A 1 92 ? 8.25 -7.113 -15.883 1 97.88 92 GLU A CA 1
ATOM 697 C C . GLU A 1 92 ? 8.273 -5.875 -14.984 1 97.88 92 GLU A C 1
ATOM 699 O O . GLU A 1 92 ? 9.211 -5.078 -15.039 1 97.88 92 GLU A O 1
ATOM 704 N N . GLY A 1 93 ? 7.234 -5.703 -14.148 1 98 93 GLY A N 1
ATOM 705 C CA . GLY A 1 93 ? 7.18 -4.582 -13.219 1 98 93 GLY A CA 1
ATOM 706 C C . GLY A 1 93 ? 8.344 -4.562 -12.242 1 98 93 GLY A C 1
ATOM 707 O O . GLY A 1 93 ? 8.93 -3.506 -11.992 1 98 93 GLY A O 1
ATOM 708 N N . LEU A 1 94 ? 8.641 -5.719 -11.711 1 98.62 94 LEU A N 1
ATOM 709 C CA . LEU A 1 94 ? 9.75 -5.824 -10.773 1 98.62 94 LEU A CA 1
ATOM 710 C C . LEU A 1 94 ? 11.062 -5.434 -11.438 1 98.62 94 LEU A C 1
ATOM 712 O O . LEU A 1 94 ? 11.867 -4.699 -10.852 1 98.62 94 LEU A O 1
ATOM 716 N N . TYR A 1 95 ? 11.227 -5.898 -12.641 1 98.19 95 TYR A N 1
ATOM 717 C CA . TYR A 1 95 ? 12.438 -5.594 -13.391 1 98.19 95 TYR A CA 1
ATOM 718 C C . TYR A 1 95 ? 12.555 -4.098 -13.656 1 98.19 95 TYR A C 1
ATOM 720 O O . TYR A 1 95 ? 13.633 -3.514 -13.508 1 98.19 95 TYR A O 1
ATOM 728 N N . GLU A 1 96 ? 11.492 -3.496 -14.016 1 97.06 96 GLU A N 1
ATOM 729 C CA . GLU A 1 96 ? 11.469 -2.057 -14.25 1 97.06 96 GLU A CA 1
ATOM 730 C C . GLU A 1 96 ? 11.852 -1.279 -13 1 97.06 96 GLU A C 1
ATOM 732 O O . GLU A 1 96 ? 12.461 -0.211 -13.086 1 97.06 96 GLU A O 1
ATOM 737 N N . ARG A 1 97 ? 11.57 -1.848 -11.844 1 97.19 97 ARG A N 1
ATOM 738 C CA . ARG A 1 97 ? 11.852 -1.167 -10.578 1 97.19 97 ARG A CA 1
ATOM 739 C C . ARG A 1 97 ? 13.281 -1.427 -10.125 1 97.19 97 ARG A C 1
ATOM 741 O O . ARG A 1 97 ? 13.727 -0.873 -9.117 1 97.19 97 ARG A O 1
ATOM 748 N N . GLY A 1 98 ? 13.953 -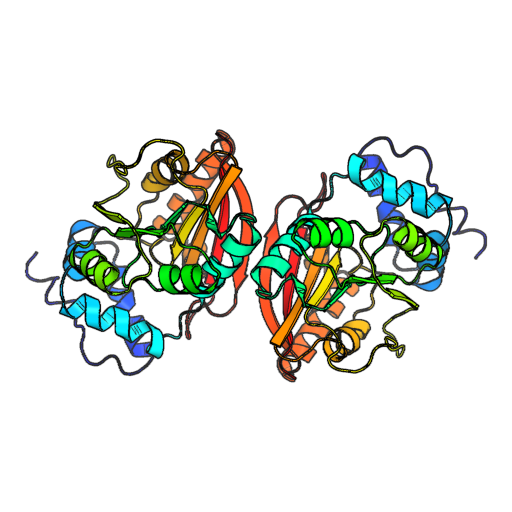2.348 -10.82 1 96.75 98 GLY A N 1
ATOM 749 C CA . GLY A 1 98 ? 15.367 -2.514 -10.547 1 96.75 98 GLY A CA 1
ATOM 750 C C . GLY A 1 98 ? 15.711 -3.877 -9.977 1 96.75 98 GLY A C 1
ATOM 751 O O . GLY A 1 98 ? 16.891 -4.191 -9.766 1 96.75 98 GLY A O 1
ATOM 752 N N . PHE A 1 99 ? 14.703 -4.695 -9.695 1 98.31 99 PHE A N 1
ATOM 753 C CA . PHE A 1 99 ? 14.992 -6.055 -9.258 1 98.31 99 PHE A CA 1
ATOM 754 C C . PHE A 1 99 ? 15.656 -6.852 -10.375 1 98.31 99 PHE A C 1
ATOM 756 O O . PHE A 1 99 ? 15.297 -6.707 -11.547 1 98.31 99 PHE A O 1
ATOM 763 N N . ARG A 1 100 ? 16.578 -7.766 -9.977 1 98.38 100 ARG A N 1
ATOM 764 C CA . ARG A 1 100 ? 17.297 -8.516 -11.008 1 98.38 100 ARG A CA 1
ATOM 765 C C . ARG A 1 100 ? 17.328 -10 -10.672 1 98.38 100 ARG A C 1
ATOM 767 O O . ARG A 1 100 ? 17.578 -10.836 -11.547 1 98.38 100 ARG A O 1
ATOM 774 N N . ASN A 1 101 ? 17.125 -10.352 -9.422 1 98.81 101 ASN A N 1
ATOM 775 C CA . ASN A 1 101 ? 17.078 -11.742 -8.984 1 98.81 101 ASN A CA 1
ATOM 776 C C . ASN A 1 101 ? 15.656 -12.219 -8.758 1 98.81 101 ASN A C 1
ATOM 778 O O . ASN A 1 101 ? 15.242 -12.445 -7.617 1 98.81 101 ASN A O 1
ATOM 782 N N . ILE A 1 102 ? 14.984 -12.414 -9.883 1 98.88 102 ILE A N 1
ATOM 783 C CA . ILE A 1 102 ? 13.578 -12.805 -9.859 1 98.88 102 ILE A CA 1
ATOM 784 C C . ILE A 1 102 ? 13.414 -14.211 -10.422 1 98.88 102 ILE A C 1
ATOM 786 O O . ILE A 1 102 ? 13.906 -14.516 -11.508 1 98.88 102 ILE A O 1
ATOM 790 N N . ASP A 1 103 ? 12.797 -15.117 -9.695 1 98.94 103 ASP A N 1
ATOM 791 C CA . ASP A 1 103 ? 12.453 -16.453 -10.18 1 98.94 103 ASP A CA 1
ATOM 792 C C . ASP A 1 103 ? 10.977 -16.547 -10.555 1 98.94 103 ASP A C 1
ATOM 794 O O . ASP A 1 103 ? 10.133 -15.859 -9.953 1 98.94 103 ASP A O 1
ATOM 798 N N . ALA A 1 104 ? 10.688 -17.375 -11.531 1 98.88 104 ALA A N 1
ATOM 799 C CA . ALA A 1 104 ? 9.312 -17.578 -11.977 1 98.88 104 ALA A CA 1
ATOM 800 C C . ALA A 1 104 ? 8.805 -18.969 -11.586 1 98.88 104 ALA A C 1
ATOM 802 O O . ALA A 1 104 ? 9.523 -19.953 -11.727 1 98.88 104 ALA A O 1
ATOM 803 N N . HIS A 1 105 ? 7.625 -18.969 -11.078 1 98.81 105 HIS A N 1
ATOM 804 C CA . HIS A 1 105 ? 6.898 -20.188 -10.781 1 98.81 105 HIS A CA 1
ATOM 805 C C . HIS A 1 105 ? 5.547 -20.219 -11.484 1 98.81 105 HIS A C 1
ATOM 807 O O . HIS A 1 105 ? 4.84 -19.203 -11.516 1 98.81 105 HIS A O 1
ATOM 813 N N . ASP A 1 106 ? 5.234 -21.359 -12.078 1 98.5 106 ASP A N 1
ATOM 814 C CA . ASP A 1 106 ? 3.865 -21.641 -12.508 1 98.5 106 ASP A CA 1
ATOM 815 C C . ASP A 1 106 ? 3.607 -23.141 -12.586 1 98.5 106 ASP A C 1
ATOM 817 O O . ASP A 1 106 ? 4.543 -23.938 -12.727 1 98.5 106 ASP A O 1
ATOM 821 N N . GLY A 1 107 ? 2.375 -23.5 -12.461 1 97.19 107 GLY A N 1
ATOM 822 C CA . GLY A 1 107 ? 2.025 -24.906 -12.617 1 97.19 107 GLY A CA 1
ATOM 823 C C . GLY A 1 107 ? 2.039 -25.359 -14.055 1 97.19 107 GLY A C 1
ATOM 824 O O . GLY A 1 107 ? 2.184 -26.562 -14.328 1 97.19 107 GLY A O 1
ATOM 825 N N . ALA A 1 108 ? 1.813 -24.484 -14.961 1 96.88 108 ALA A N 1
ATOM 826 C CA . ALA A 1 108 ? 1.735 -24.812 -16.391 1 96.88 108 ALA A CA 1
ATOM 827 C C . ALA A 1 108 ? 3.08 -24.594 -17.078 1 96.88 108 ALA A C 1
ATOM 829 O O . ALA A 1 108 ? 3.594 -23.469 -17.109 1 96.88 108 ALA A O 1
ATOM 830 N N . ALA A 1 109 ? 3.588 -25.594 -17.703 1 97.88 109 ALA A N 1
ATOM 831 C CA . ALA A 1 109 ? 4.898 -25.547 -18.344 1 97.88 109 ALA A CA 1
ATOM 832 C C . ALA A 1 109 ? 4.922 -24.5 -19.453 1 97.88 109 ALA A C 1
ATOM 834 O O . ALA A 1 109 ? 5.918 -23.797 -19.641 1 97.88 109 ALA A O 1
ATOM 835 N N . ALA A 1 110 ? 3.861 -24.422 -20.172 1 97.44 110 ALA A N 1
ATOM 836 C CA . ALA A 1 110 ? 3.809 -23.469 -21.281 1 97.44 110 ALA A CA 1
ATOM 837 C C . ALA A 1 110 ? 3.959 -22.031 -20.781 1 97.44 110 ALA A C 1
ATOM 839 O O . ALA A 1 110 ? 4.59 -21.203 -21.453 1 97.44 110 ALA A O 1
ATOM 840 N N . MET A 1 111 ? 3.402 -21.719 -19.641 1 97.75 111 MET A N 1
ATOM 841 C CA . MET A 1 111 ? 3.539 -20.391 -19.031 1 97.75 111 MET A CA 1
ATOM 842 C C . MET A 1 111 ? 4.984 -20.125 -18.641 1 97.75 111 MET A C 1
ATOM 844 O O . MET A 1 111 ? 5.535 -19.062 -18.938 1 97.75 111 MET A O 1
ATOM 848 N N . VAL A 1 112 ? 5.602 -21.094 -18.031 1 98.25 112 VAL A N 1
ATOM 849 C CA . VAL A 1 112 ? 6.984 -20.969 -17.594 1 98.25 112 VAL A CA 1
ATOM 850 C C . VAL A 1 112 ? 7.902 -20.797 -18.797 1 98.25 112 VAL A C 1
ATOM 852 O O . VAL A 1 112 ? 8.82 -19.969 -18.781 1 98.25 112 VAL A O 1
ATOM 855 N N . ASP A 1 113 ? 7.637 -21.531 -19.812 1 97.81 113 ASP A N 1
ATOM 856 C CA . ASP A 1 113 ? 8.43 -21.438 -21.031 1 97.81 113 ASP A CA 1
ATOM 857 C C . ASP A 1 113 ? 8.336 -20.047 -21.641 1 97.81 113 ASP A C 1
ATOM 859 O O . ASP A 1 113 ? 9.336 -19.5 -22.125 1 97.81 113 ASP A O 1
ATOM 863 N N . PHE A 1 114 ? 7.168 -19.5 -21.609 1 97.38 114 PHE A N 1
ATOM 864 C CA . PHE A 1 114 ? 7.004 -18.125 -22.078 1 97.38 114 PHE A CA 1
ATOM 865 C C . PHE A 1 114 ? 7.82 -17.156 -21.25 1 97.38 114 PHE A C 1
ATOM 867 O O . PHE A 1 114 ? 8.484 -16.266 -21.781 1 97.38 114 PHE A O 1
ATOM 874 N N . CYS A 1 115 ? 7.852 -17.328 -19.938 1 97.88 115 CYS A N 1
ATOM 875 C CA . CYS A 1 115 ? 8.617 -16.469 -19.031 1 97.88 115 CYS A CA 1
ATOM 876 C C . CYS A 1 115 ? 10.102 -16.531 -19.359 1 97.88 115 CYS A C 1
ATOM 878 O O . CYS A 1 115 ? 10.82 -15.547 -19.188 1 97.88 115 CYS A O 1
ATOM 880 N N . ARG A 1 116 ? 10.594 -17.656 -19.875 1 97.69 116 ARG A N 1
ATOM 881 C CA . ARG A 1 116 ? 12 -17.828 -20.203 1 97.69 116 ARG A CA 1
ATOM 882 C C . ARG A 1 116 ? 12.414 -16.859 -21.328 1 97.69 116 ARG A C 1
ATOM 884 O O . ARG A 1 116 ? 13.578 -16.469 -21.406 1 97.69 116 ARG A O 1
ATOM 891 N N . THR A 1 117 ? 11.461 -16.422 -22.062 1 96.69 117 THR A N 1
ATOM 892 C CA . THR A 1 117 ? 11.773 -15.602 -23.234 1 96.69 117 THR A CA 1
ATOM 893 C C . THR A 1 117 ? 11.758 -14.117 -22.859 1 96.69 117 THR A C 1
ATOM 895 O O . THR A 1 117 ? 12.188 -13.273 -23.641 1 96.69 117 THR A O 1
ATOM 898 N N . SER A 1 118 ? 11.289 -13.711 -21.719 1 94.5 118 SER A N 1
ATOM 899 C CA . SER A 1 118 ? 11.047 -12.32 -21.359 1 94.5 118 SER A CA 1
ATOM 900 C C . SER A 1 118 ? 12.344 -11.609 -21 1 94.5 118 SER A C 1
ATOM 902 O O . SER A 1 118 ? 12.477 -10.406 -21.219 1 94.5 118 SER A O 1
ATOM 904 N N . GLY A 1 119 ? 13.297 -12.352 -20.312 1 95.88 119 GLY A N 1
ATOM 905 C CA . GLY A 1 119 ? 14.555 -11.773 -19.875 1 95.88 119 GLY A CA 1
ATOM 906 C C . GLY A 1 119 ? 14.484 -11.164 -18.484 1 95.88 119 GLY A C 1
ATOM 907 O O . GLY A 1 119 ? 15.453 -10.57 -18.016 1 95.88 119 GLY A O 1
ATOM 908 N N . PHE A 1 120 ? 13.391 -11.32 -17.812 1 97.38 120 PHE A N 1
ATOM 909 C CA . PHE A 1 120 ? 13.211 -10.695 -16.516 1 97.38 120 PHE A CA 1
ATOM 910 C C . PHE A 1 120 ? 13.578 -11.656 -15.391 1 97.38 120 PHE A C 1
ATOM 912 O O . PHE A 1 120 ? 13.805 -11.234 -14.258 1 97.38 120 PHE A O 1
ATOM 919 N N . TYR A 1 121 ? 13.586 -12.961 -15.703 1 98.62 121 TYR A N 1
ATOM 920 C CA . TYR A 1 121 ? 13.695 -13.984 -14.672 1 98.62 121 TYR A CA 1
ATOM 921 C C . TYR A 1 121 ? 15.055 -14.688 -14.742 1 98.62 121 TYR A C 1
ATOM 923 O O . TYR A 1 121 ? 15.688 -14.719 -15.797 1 98.62 121 TYR A O 1
ATOM 931 N N . LYS A 1 122 ? 15.43 -15.25 -13.609 1 98.31 122 LYS A N 1
ATOM 932 C CA . LYS A 1 122 ? 16.703 -15.961 -13.539 1 98.31 122 LYS A CA 1
ATOM 933 C C . LYS A 1 122 ? 16.484 -17.469 -13.508 1 98.31 122 LYS A C 1
ATOM 935 O O . LYS A 1 122 ? 17.141 -18.219 -14.234 1 98.31 122 LYS A O 1
ATOM 940 N N . ASP A 1 123 ? 15.617 -17.953 -12.609 1 98.5 123 ASP A N 1
ATOM 941 C CA . ASP A 1 123 ? 15.305 -19.375 -12.508 1 98.5 123 ASP A CA 1
ATOM 942 C C . ASP A 1 123 ? 13.812 -19.625 -12.727 1 98.5 123 ASP A C 1
ATOM 944 O O . ASP A 1 123 ? 13.008 -18.688 -12.656 1 98.5 123 ASP A O 1
ATOM 948 N N . PHE A 1 124 ? 13.539 -20.906 -13.031 1 98.69 124 PHE A N 1
ATOM 949 C CA . PHE A 1 124 ? 12.195 -21.281 -13.469 1 98.69 124 PHE A CA 1
ATOM 950 C C . PHE A 1 124 ? 11.742 -22.562 -12.789 1 98.69 124 PHE A C 1
ATOM 952 O O . PHE A 1 124 ? 12.477 -23.547 -12.773 1 98.69 124 PHE A O 1
ATOM 959 N N . PHE A 1 125 ? 10.531 -22.516 -12.281 1 98.62 125 PHE A N 1
ATOM 960 C CA . PHE A 1 125 ? 10 -23.672 -11.562 1 98.62 125 PHE A CA 1
ATOM 961 C C . PHE A 1 125 ? 8.594 -24.016 -12.055 1 98.62 125 PHE A C 1
ATOM 963 O O . PHE A 1 125 ? 7.707 -23.156 -12.062 1 98.62 125 PHE A O 1
ATOM 970 N N . THR A 1 126 ? 8.398 -25.266 -12.492 1 98.25 126 THR A N 1
ATOM 971 C CA . THR A 1 126 ? 7.098 -25.766 -12.914 1 98.25 126 THR A CA 1
ATOM 972 C C . THR A 1 126 ? 6.598 -26.844 -11.961 1 98.25 126 THR A C 1
ATOM 974 O O . THR A 1 126 ? 7.016 -28 -12.039 1 98.25 126 THR A O 1
ATOM 977 N N . CYS A 1 127 ? 5.695 -26.484 -11.094 1 97.31 127 CYS A N 1
ATOM 978 C CA . CYS A 1 127 ? 5.152 -27.453 -10.141 1 97.31 127 CYS A CA 1
ATOM 979 C C . CYS A 1 127 ? 3.877 -26.938 -9.492 1 97.31 127 CYS A C 1
ATOM 981 O O . CYS A 1 127 ? 3.584 -25.734 -9.57 1 97.31 127 CYS A O 1
ATOM 983 N N . PHE A 1 128 ? 3.119 -27.797 -9 1 96 128 PHE A N 1
ATOM 984 C CA . PHE A 1 128 ? 1.974 -27.469 -8.164 1 96 128 PHE A CA 1
ATOM 985 C C . PHE A 1 128 ? 2.41 -27.188 -6.727 1 96 128 PHE A C 1
ATOM 987 O O . PHE A 1 128 ? 3.377 -27.781 -6.242 1 96 128 PHE A O 1
ATOM 994 N N . VAL A 1 129 ? 1.812 -26.281 -6.051 1 96.62 129 VAL A N 1
ATOM 995 C CA . VAL A 1 129 ? 2.062 -26.031 -4.637 1 96.62 129 VAL A CA 1
ATOM 996 C C . VAL A 1 129 ? 0.753 -26.125 -3.855 1 96.62 129 VAL A C 1
ATOM 998 O O . VAL A 1 129 ? -0.269 -25.578 -4.281 1 96.62 129 VAL A O 1
ATOM 1001 N N . GLY A 1 130 ? 0.791 -26.766 -2.658 1 95.5 130 GLY A N 1
ATOM 1002 C CA . GLY A 1 130 ? -0.393 -27.016 -1.849 1 95.5 130 GLY A CA 1
ATOM 1003 C C . GLY A 1 130 ? -0.855 -28.453 -1.885 1 95.5 130 GLY A C 1
ATOM 1004 O O . GLY A 1 130 ? -0.292 -29.281 -2.613 1 95.5 130 GLY A O 1
ATOM 1005 N N . ASN A 1 131 ? -1.796 -28.766 -1.052 1 94.81 131 ASN A N 1
ATOM 1006 C CA . ASN A 1 131 ? -2.316 -30.125 -0.946 1 94.81 131 ASN A CA 1
ATOM 1007 C C . ASN A 1 131 ? -1.192 -31.141 -0.765 1 94.81 131 ASN A C 1
ATOM 1009 O O . ASN A 1 131 ? -1.147 -32.156 -1.466 1 94.81 131 ASN A O 1
ATOM 1013 N N . GLY A 1 132 ? -0.244 -30.797 -0.006 1 94.38 132 GLY A N 1
ATOM 1014 C CA . GLY A 1 132 ? 0.837 -31.703 0.352 1 94.38 132 GLY A CA 1
ATOM 1015 C C . GLY A 1 132 ? 2.055 -31.562 -0.541 1 94.38 132 GLY A C 1
ATOM 1016 O O . GLY A 1 132 ? 3.1 -32.156 -0.275 1 94.38 132 GLY A O 1
ATOM 1017 N N . GLN A 1 133 ? 1.953 -30.812 -1.588 1 95.94 133 GLN A N 1
ATOM 1018 C CA . GLN A 1 133 ? 3.08 -30.609 -2.49 1 95.94 133 GLN A CA 1
ATOM 1019 C C . GLN A 1 133 ? 3.881 -29.375 -2.088 1 95.94 133 GLN A C 1
ATOM 1021 O O . GLN A 1 133 ? 3.312 -28.297 -1.864 1 95.94 133 GLN A O 1
ATOM 1026 N N . LYS A 1 134 ? 5.188 -29.531 -2.123 1 96.81 134 LYS A N 1
ATOM 1027 C CA . LYS A 1 134 ? 6.094 -28.484 -1.647 1 96.81 134 LYS A CA 1
ATOM 1028 C C . LYS A 1 134 ? 6.746 -27.75 -2.814 1 96.81 134 LYS A C 1
ATOM 1030 O O . LYS A 1 134 ? 6.895 -28.312 -3.902 1 96.81 134 LYS A O 1
ATOM 1035 N N . LEU A 1 135 ? 7.078 -26.531 -2.561 1 97.94 135 LEU A N 1
ATOM 1036 C CA . LEU A 1 135 ? 7.973 -25.828 -3.471 1 97.94 135 LEU A CA 1
ATOM 1037 C C . LEU A 1 135 ? 9.391 -26.375 -3.381 1 97.94 135 LEU A C 1
ATOM 1039 O O . LEU A 1 135 ? 9.844 -26.766 -2.301 1 97.94 135 LEU A O 1
ATOM 1043 N N . PRO A 1 136 ? 10.094 -26.438 -4.426 1 97.75 136 PRO A N 1
ATOM 1044 C CA . PRO A 1 136 ? 11.406 -27.094 -4.434 1 97.75 136 PRO A CA 1
ATOM 1045 C C . PRO A 1 136 ? 12.492 -26.25 -3.768 1 97.75 136 PRO A C 1
ATOM 1047 O O . PRO A 1 136 ? 13.609 -26.719 -3.559 1 97.75 136 PRO A O 1
ATOM 1050 N N . MET A 1 137 ? 12.25 -25.031 -3.434 1 97.62 137 MET A N 1
ATOM 1051 C CA . MET A 1 137 ? 13.25 -24.156 -2.838 1 97.62 137 MET A CA 1
ATOM 1052 C C . MET A 1 137 ? 13.445 -24.469 -1.358 1 97.62 137 MET A C 1
ATOM 1054 O O . MET A 1 137 ? 12.516 -24.953 -0.695 1 97.62 137 MET A O 1
ATOM 1058 N N . ALA A 1 138 ? 14.594 -24.172 -0.824 1 98.38 138 ALA A N 1
ATOM 1059 C CA . ALA A 1 138 ? 14.898 -24.297 0.6 1 98.38 138 ALA A CA 1
ATOM 1060 C C . ALA A 1 138 ? 14.125 -23.25 1.416 1 98.38 138 ALA A C 1
ATOM 1062 O O . ALA A 1 138 ? 13.617 -22.281 0.865 1 98.38 138 ALA A O 1
ATOM 1063 N N . ASP A 1 139 ? 14.047 -23.531 2.721 1 98.69 139 ASP A N 1
ATOM 1064 C CA . ASP A 1 139 ? 13.484 -22.547 3.641 1 98.69 139 ASP A CA 1
ATOM 1065 C C . ASP A 1 139 ? 14.219 -21.203 3.531 1 98.69 139 ASP A C 1
ATOM 1067 O O . ASP A 1 139 ? 15.43 -21.172 3.309 1 98.69 139 ASP A O 1
ATOM 1071 N N . HIS A 1 140 ? 13.531 -20.141 3.637 1 98.75 140 HIS A N 1
ATOM 1072 C CA . HIS A 1 140 ? 14.117 -18.812 3.799 1 98.75 140 HIS A CA 1
ATOM 1073 C C . HIS A 1 140 ? 15 -18.453 2.609 1 98.75 140 HIS A C 1
ATOM 1075 O O . HIS A 1 140 ? 16.125 -17.984 2.787 1 98.75 140 HIS A O 1
ATOM 1081 N N . THR A 1 141 ? 14.508 -18.688 1.43 1 98.81 141 THR A N 1
ATOM 1082 C CA . THR A 1 141 ? 15.258 -18.438 0.206 1 98.81 141 THR A CA 1
ATOM 1083 C C . THR A 1 141 ? 15.016 -17.016 -0.308 1 98.81 141 THR A C 1
ATOM 1085 O O . THR A 1 141 ? 15.938 -16.359 -0.785 1 98.81 141 THR A O 1
ATOM 1088 N N . TYR A 1 142 ? 13.812 -16.516 -0.161 1 98.94 142 TYR A N 1
ATOM 1089 C CA . TYR A 1 142 ? 13.422 -15.297 -0.856 1 98.94 142 TYR A CA 1
ATOM 1090 C C . TYR A 1 142 ? 13.227 -14.148 0.127 1 98.94 142 TYR A C 1
ATOM 1092 O O . TYR A 1 142 ? 12.781 -14.359 1.256 1 98.94 142 TYR A O 1
ATOM 1100 N N . ASP A 1 143 ? 13.516 -12.922 -0.303 1 98.94 143 ASP A N 1
ATOM 1101 C CA . ASP A 1 143 ? 13.25 -11.703 0.444 1 98.94 143 ASP A CA 1
ATOM 1102 C C . ASP A 1 143 ? 11.797 -11.266 0.282 1 98.94 143 ASP A C 1
ATOM 1104 O O . ASP A 1 143 ? 11.273 -10.5 1.096 1 98.94 143 ASP A O 1
ATOM 1108 N N . GLY A 1 144 ? 11.18 -11.719 -0.722 1 98.88 144 GLY A N 1
ATOM 1109 C CA . GLY A 1 144 ? 9.789 -11.414 -1.022 1 98.88 144 GLY A CA 1
ATOM 1110 C C . GLY A 1 144 ? 9.188 -12.352 -2.051 1 98.88 144 GLY A C 1
ATOM 1111 O O . GLY A 1 144 ? 9.906 -13.023 -2.791 1 98.88 144 GLY A O 1
ATOM 1112 N N . MET A 1 145 ? 7.922 -12.375 -2.076 1 98.94 145 MET A N 1
ATOM 1113 C CA . MET A 1 145 ? 7.152 -13.188 -3.016 1 98.94 145 MET A CA 1
ATOM 1114 C C . MET A 1 145 ? 5.914 -12.43 -3.492 1 98.94 145 MET A C 1
ATOM 1116 O O . MET A 1 145 ? 5.246 -11.766 -2.701 1 98.94 145 MET A O 1
ATOM 1120 N N . SER A 1 146 ? 5.676 -12.508 -4.762 1 98.88 146 SER A N 1
ATOM 1121 C CA . SER A 1 146 ? 4.484 -11.914 -5.363 1 98.88 146 SER A CA 1
ATOM 1122 C C . SER A 1 146 ? 3.533 -12.984 -5.883 1 98.88 146 SER A C 1
ATOM 1124 O O . SER A 1 146 ? 3.965 -14.086 -6.234 1 98.88 146 SER A O 1
ATOM 1126 N N . CYS A 1 147 ? 2.326 -12.688 -5.883 1 98.75 147 CYS A N 1
ATOM 1127 C CA . CYS A 1 147 ? 1.285 -13.453 -6.562 1 98.75 147 CYS A CA 1
ATOM 1128 C C . CYS A 1 147 ? 0.177 -12.531 -7.066 1 98.75 147 CYS A C 1
ATOM 1130 O O . CYS A 1 147 ? -0.337 -11.703 -6.312 1 98.75 147 CYS A O 1
ATOM 1132 N N . SER A 1 148 ? -0.161 -12.633 -8.289 1 98 148 SER A N 1
ATOM 1133 C CA . SER A 1 148 ? -1.203 -11.781 -8.852 1 98 148 SER A CA 1
ATOM 1134 C C . SER A 1 148 ? -2.221 -12.609 -9.633 1 98 148 SER A C 1
ATOM 1136 O O . SER A 1 148 ? -1.926 -13.094 -10.727 1 98 148 SER A O 1
ATOM 1138 N N . GLY A 1 149 ? -3.398 -12.781 -9.023 1 95.25 149 GLY A N 1
ATOM 1139 C CA . GLY A 1 149 ? -4.508 -13.312 -9.797 1 95.25 149 GLY A CA 1
ATOM 1140 C C . GLY A 1 149 ? -4.691 -14.812 -9.625 1 95.25 149 GLY A C 1
ATOM 1141 O O . GLY A 1 149 ? -5.629 -15.398 -10.172 1 95.25 149 GLY A O 1
ATOM 1142 N N . ALA A 1 150 ? -3.842 -15.461 -8.914 1 95.62 150 ALA A N 1
ATOM 1143 C CA . ALA A 1 150 ? -3.938 -16.922 -8.789 1 95.62 150 ALA A CA 1
ATOM 1144 C C . ALA A 1 150 ? -4.656 -17.312 -7.504 1 95.62 150 ALA A C 1
ATOM 1146 O O . ALA A 1 150 ? -4.934 -18.5 -7.281 1 95.62 150 ALA A O 1
ATOM 1147 N N . THR A 1 151 ? -4.902 -16.375 -6.648 1 94.25 151 THR A N 1
ATOM 1148 C CA . THR A 1 151 ? -5.668 -16.625 -5.434 1 94.25 151 THR A CA 1
ATOM 1149 C C . THR A 1 151 ? -7.156 -16.766 -5.754 1 94.25 151 THR A C 1
ATOM 1151 O O . THR A 1 151 ? -7.938 -15.844 -5.496 1 94.25 151 THR A O 1
ATOM 1154 N N . LEU A 1 152 ? -7.539 -17.891 -6.246 1 91.31 152 LEU A N 1
ATOM 1155 C CA . LEU A 1 152 ? -8.914 -18.219 -6.621 1 91.31 152 LEU A CA 1
ATOM 1156 C C . LEU A 1 152 ? -9.094 -19.719 -6.758 1 91.31 152 LEU A C 1
ATOM 1158 O O . LEU A 1 152 ? -8.109 -20.469 -6.863 1 91.31 152 LEU A O 1
ATOM 1162 N N . ILE A 1 153 ? -10.312 -20.125 -6.82 1 90.56 153 ILE A N 1
ATOM 1163 C CA . ILE A 1 153 ? -10.656 -21.531 -6.93 1 90.56 153 ILE A CA 1
ATOM 1164 C C . ILE A 1 153 ? -10 -22.141 -8.172 1 90.56 153 ILE A C 1
ATOM 1166 O O . ILE A 1 153 ? -9.93 -21.484 -9.219 1 90.56 153 ILE A O 1
ATOM 1170 N N . ASN A 1 154 ? -9.484 -23.406 -8.07 1 92.44 154 ASN A N 1
ATOM 1171 C CA . ASN A 1 154 ? -8.891 -24.219 -9.125 1 92.44 154 ASN A CA 1
ATOM 1172 C C . ASN A 1 154 ? -7.469 -23.766 -9.453 1 92.44 154 ASN A C 1
ATOM 1174 O O . ASN A 1 154 ? -6.824 -24.312 -10.344 1 92.44 154 ASN A O 1
ATOM 1178 N N . HIS A 1 155 ? -6.934 -22.797 -8.773 1 94.44 155 HIS A N 1
ATOM 1179 C CA . HIS A 1 155 ? -5.57 -22.312 -8.953 1 94.44 155 HIS A CA 1
ATOM 1180 C C . HIS A 1 155 ? -4.727 -22.562 -7.707 1 94.44 155 HIS A C 1
ATOM 1182 O O . HIS A 1 155 ? -4.375 -23.703 -7.402 1 94.44 155 HIS A O 1
ATOM 1188 N N . LEU A 1 156 ? -4.516 -21.516 -6.891 1 95.38 156 LEU A N 1
ATOM 1189 C CA . LEU A 1 156 ? -3.736 -21.688 -5.668 1 95.38 156 LEU A CA 1
ATOM 1190 C C . LEU A 1 156 ? -4.621 -22.141 -4.516 1 95.38 156 LEU A C 1
ATOM 1192 O O . LEU A 1 156 ? -5.504 -21.391 -4.078 1 95.38 156 LEU A O 1
ATOM 1196 N N . PRO A 1 157 ? -4.41 -23.328 -4.02 1 95 157 PRO A N 1
ATOM 1197 C CA . PRO A 1 157 ? -5.234 -23.734 -2.875 1 95 157 PRO A CA 1
ATOM 1198 C C . PRO A 1 157 ? -4.805 -23.062 -1.576 1 95 157 PRO A C 1
ATOM 1200 O O . PRO A 1 157 ? -3.633 -22.719 -1.411 1 95 157 PRO A O 1
ATOM 1203 N N . PRO A 1 158 ? -5.758 -22.891 -0.638 1 95.38 158 PRO A N 1
ATOM 1204 C CA . PRO A 1 158 ? -5.414 -22.297 0.66 1 95.38 158 PRO A CA 1
ATOM 1205 C C . PRO A 1 158 ? -4.266 -23.031 1.351 1 95.38 158 PRO A C 1
ATOM 1207 O O . PRO A 1 158 ? -3.471 -22.406 2.061 1 95.38 158 PRO A O 1
ATOM 1210 N N . SER A 1 159 ? -4.113 -24.297 1.076 1 97.44 159 SER A N 1
ATOM 1211 C CA . SER A 1 159 ? -3.096 -25.125 1.71 1 97.44 159 SER A CA 1
ATOM 1212 C C . SER A 1 159 ? -1.702 -24.797 1.188 1 97.44 159 SER A C 1
ATOM 1214 O O . SER A 1 159 ? -0.703 -25.312 1.689 1 97.44 159 SER A O 1
ATOM 1216 N N . SER A 1 160 ? -1.568 -23.906 0.243 1 98.25 160 SER A N 1
ATOM 1217 C CA . SER A 1 160 ? -0.27 -23.484 -0.278 1 98.25 160 SER A CA 1
ATOM 1218 C C . SER A 1 160 ? 0.41 -22.5 0.658 1 98.25 160 SER A C 1
ATOM 1220 O O . SER A 1 160 ? 1.617 -22.266 0.556 1 98.25 160 SER A O 1
ATOM 1222 N N . GLN A 1 161 ? -0.328 -21.844 1.498 1 98.56 161 GLN A N 1
ATOM 1223 C CA . GLN A 1 161 ? 0.13 -20.688 2.248 1 98.56 161 GLN A CA 1
ATOM 1224 C C . GLN A 1 161 ? 1.274 -21.047 3.188 1 98.56 161 GLN A C 1
ATOM 1226 O O . GLN A 1 161 ? 2.256 -20.312 3.295 1 98.56 161 GLN A O 1
ATOM 1231 N N . PRO A 1 162 ? 1.283 -22.266 3.855 1 98.25 162 PRO A N 1
ATOM 1232 C CA . PRO A 1 162 ? 2.439 -22.641 4.676 1 98.25 162 PRO A CA 1
ATOM 1233 C C . PRO A 1 162 ? 3.729 -22.75 3.861 1 98.25 162 PRO A C 1
ATOM 1235 O O . PRO A 1 162 ? 4.797 -22.344 4.332 1 98.25 162 PRO A O 1
ATOM 1238 N N . GLU A 1 163 ? 3.615 -23.266 2.676 1 98.31 163 GLU A N 1
ATOM 1239 C CA . GLU A 1 163 ? 4.781 -23.391 1.807 1 98.31 163 GLU A CA 1
ATOM 1240 C C . GLU A 1 163 ? 5.277 -22.016 1.341 1 98.31 163 GLU A C 1
ATOM 1242 O O . GLU A 1 163 ? 6.484 -21.797 1.231 1 98.31 163 GLU A O 1
ATOM 1247 N N . ILE A 1 164 ? 4.352 -21.141 1.052 1 98.62 164 ILE A N 1
ATOM 1248 C CA . ILE A 1 164 ? 4.684 -19.766 0.689 1 98.62 164 ILE A CA 1
ATOM 1249 C C . ILE A 1 164 ? 5.5 -19.109 1.807 1 98.62 164 ILE A C 1
ATOM 1251 O O . ILE A 1 164 ? 6.566 -18.547 1.559 1 98.62 164 ILE A O 1
ATOM 1255 N N . ALA A 1 165 ? 5.035 -19.266 3.012 1 98.81 165 ALA A N 1
ATOM 1256 C CA . ALA A 1 165 ? 5.719 -18.688 4.164 1 98.81 165 ALA A CA 1
ATOM 1257 C C . ALA A 1 165 ? 7.09 -19.312 4.367 1 98.81 165 ALA A C 1
ATOM 1259 O O . ALA A 1 165 ? 8.062 -18.625 4.668 1 98.81 165 ALA A O 1
ATOM 1260 N N . ARG A 1 166 ? 7.188 -20.594 4.176 1 98.56 166 ARG A N 1
ATOM 1261 C CA . ARG A 1 166 ? 8.406 -21.359 4.445 1 98.56 166 ARG A CA 1
ATOM 1262 C C . ARG A 1 166 ? 9.57 -20.844 3.6 1 98.56 166 ARG A C 1
ATOM 1264 O O . ARG A 1 166 ? 10.703 -20.781 4.074 1 98.56 166 ARG A O 1
ATOM 1271 N N . VAL A 1 167 ? 9.359 -20.484 2.373 1 98.81 167 VAL A N 1
ATOM 1272 C CA . VAL A 1 167 ? 10.453 -20.234 1.442 1 98.81 167 VAL A CA 1
ATOM 1273 C C . VAL A 1 167 ? 10.828 -18.75 1.479 1 98.81 167 VAL A C 1
ATOM 1275 O O . VAL A 1 167 ? 11.797 -18.328 0.847 1 98.81 167 VAL A O 1
ATOM 1278 N N . ILE A 1 168 ? 10.055 -17.938 2.211 1 98.94 168 ILE A N 1
ATOM 1279 C CA . ILE A 1 168 ? 10.391 -16.531 2.383 1 98.94 168 ILE A CA 1
ATOM 1280 C C . ILE A 1 168 ? 11.195 -16.344 3.666 1 98.94 168 ILE A C 1
ATOM 1282 O O . ILE A 1 168 ? 10.883 -16.938 4.699 1 98.94 168 ILE A O 1
ATOM 1286 N N . LYS A 1 169 ? 12.227 -15.523 3.66 1 98.88 169 LYS A N 1
ATOM 1287 C CA . LYS A 1 169 ? 13.047 -15.219 4.828 1 98.88 169 LYS A CA 1
ATOM 1288 C C . LYS A 1 169 ? 12.219 -14.531 5.914 1 98.88 169 LYS A C 1
ATOM 1290 O O . LYS A 1 169 ? 11.32 -13.742 5.617 1 98.88 169 LYS A O 1
ATOM 1295 N N . PRO A 1 170 ? 12.547 -14.852 7.238 1 98.75 170 PRO A N 1
ATOM 1296 C CA . PRO A 1 170 ? 11.984 -13.969 8.266 1 98.75 170 PRO A CA 1
ATOM 1297 C C . PRO A 1 170 ? 12.227 -12.492 7.961 1 98.75 170 PRO A C 1
ATOM 1299 O O . PRO A 1 170 ? 13.328 -12.109 7.574 1 98.75 170 PRO A O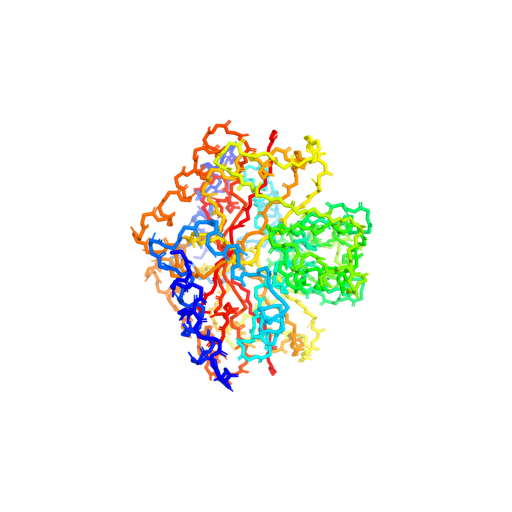 1
ATOM 1302 N N . GLY A 1 171 ? 11.211 -11.695 8.117 1 98.44 171 GLY A N 1
ATOM 1303 C CA . GLY A 1 171 ? 11.305 -10.281 7.781 1 98.44 171 GLY A CA 1
ATOM 1304 C C . GLY A 1 171 ? 10.875 -9.977 6.359 1 98.44 171 GLY A C 1
ATOM 1305 O O . GLY A 1 171 ? 10.609 -8.82 6.02 1 98.44 171 GLY A O 1
ATOM 1306 N N . GLY A 1 172 ? 10.844 -11.055 5.527 1 98.81 172 GLY A N 1
ATOM 1307 C CA . GLY A 1 172 ? 10.414 -10.875 4.148 1 98.81 172 GLY A CA 1
ATOM 1308 C C . GLY A 1 172 ? 8.914 -10.742 4.004 1 98.81 172 GLY A C 1
ATOM 1309 O O . GLY A 1 172 ? 8.18 -10.812 4.992 1 98.81 172 GLY A O 1
ATOM 1310 N N . PHE A 1 173 ? 8.453 -10.547 2.73 1 98.94 173 PHE A N 1
ATOM 1311 C CA . PHE A 1 173 ? 7.051 -10.188 2.539 1 98.94 173 PHE A CA 1
ATOM 1312 C C . PHE A 1 173 ? 6.406 -11.07 1.479 1 98.94 173 PHE A C 1
ATOM 1314 O O . PHE A 1 173 ? 7.051 -11.438 0.495 1 98.94 173 PHE A O 1
ATOM 1321 N N . PHE A 1 174 ? 5.18 -11.461 1.729 1 98.94 174 PHE A N 1
ATOM 1322 C CA . PHE A 1 174 ? 4.289 -12.008 0.713 1 98.94 174 PHE A CA 1
ATOM 1323 C C . PHE A 1 174 ? 3.25 -10.977 0.291 1 98.94 174 PHE A C 1
ATOM 1325 O O . PHE A 1 174 ? 2.465 -10.5 1.116 1 98.94 174 PHE A O 1
ATOM 1332 N N . VAL A 1 175 ? 3.262 -10.547 -0.996 1 98.94 175 VAL A N 1
ATOM 1333 C CA . VAL A 1 175 ? 2.354 -9.555 -1.561 1 98.94 175 VAL A CA 1
ATOM 1334 C C . VAL A 1 175 ? 1.436 -10.219 -2.586 1 98.94 175 VAL A C 1
ATOM 1336 O O . VAL A 1 175 ? 1.887 -10.625 -3.656 1 98.94 175 VAL A O 1
ATOM 1339 N N . ASN A 1 176 ? 0.149 -10.289 -2.262 1 98.56 176 ASN A N 1
ATOM 1340 C CA . ASN A 1 176 ? -0.805 -11.109 -2.998 1 98.56 176 ASN A CA 1
ATOM 1341 C C . ASN A 1 176 ? -1.986 -10.281 -3.498 1 98.56 176 ASN A C 1
ATOM 1343 O O . ASN A 1 176 ? -2.787 -9.789 -2.703 1 98.56 176 ASN A O 1
ATOM 1347 N N . ALA A 1 177 ? -2.117 -10.172 -4.793 1 97.94 177 ALA A N 1
ATOM 1348 C CA . ALA A 1 177 ? -3.213 -9.406 -5.391 1 97.94 177 ALA A CA 1
ATOM 1349 C C . ALA A 1 177 ? -4.273 -10.336 -5.977 1 97.94 177 ALA A C 1
ATOM 1351 O O . ALA A 1 177 ? -3.943 -11.328 -6.629 1 97.94 177 ALA A O 1
ATOM 1352 N N . TYR A 1 178 ? -5.5 -10.016 -5.789 1 95.12 178 TYR A N 1
ATOM 1353 C CA . TYR A 1 178 ? -6.629 -10.742 -6.359 1 95.12 178 TYR A CA 1
ATOM 1354 C C . TYR A 1 178 ? -7.871 -9.867 -6.418 1 95.12 178 TYR A C 1
ATOM 1356 O O . TYR A 1 178 ? -7.844 -8.711 -5.992 1 95.12 178 TYR A O 1
ATOM 1364 N N . ARG A 1 179 ? -8.875 -10.328 -7.098 1 92.25 179 ARG A N 1
ATOM 1365 C CA . ARG A 1 179 ? -10.125 -9.578 -7.199 1 92.25 179 ARG A CA 1
ATOM 1366 C C . ARG A 1 179 ? -10.75 -9.367 -5.824 1 92.25 179 ARG A C 1
ATOM 1368 O O . ARG A 1 179 ? -10.852 -10.305 -5.031 1 92.25 179 ARG A O 1
ATOM 1375 N N . ALA A 1 180 ? -11.195 -8.172 -5.574 1 91.94 180 ALA A N 1
ATOM 1376 C CA . ALA A 1 180 ? -11.727 -7.82 -4.258 1 91.94 180 ALA A CA 1
ATOM 1377 C C . ALA A 1 180 ? -12.984 -8.633 -3.941 1 91.94 180 ALA A C 1
ATOM 1379 O O . ALA A 1 180 ? -13.227 -8.977 -2.783 1 91.94 180 ALA A O 1
ATOM 1380 N N . ASP A 1 181 ? -13.766 -8.945 -4.926 1 86.25 181 ASP A N 1
ATOM 1381 C CA . ASP A 1 181 ? -15.031 -9.633 -4.703 1 86.25 181 ASP A CA 1
ATOM 1382 C C . ASP A 1 181 ? -14.812 -11.078 -4.266 1 86.25 181 ASP A C 1
ATOM 1384 O O . ASP A 1 181 ? -15.727 -11.719 -3.752 1 86.25 181 ASP A O 1
ATOM 1388 N N . LEU A 1 182 ? -13.648 -11.547 -4.488 1 81.12 182 LEU A N 1
ATOM 1389 C CA . LEU A 1 182 ? -13.352 -12.914 -4.062 1 81.12 182 LEU A CA 1
ATOM 1390 C C . LEU A 1 182 ? -13.242 -12.992 -2.543 1 81.12 182 LEU A C 1
ATOM 1392 O O . LEU A 1 182 ? -13.461 -14.055 -1.956 1 81.12 182 LEU A O 1
ATOM 1396 N N . TYR A 1 183 ? -12.789 -11.883 -2.014 1 74.62 183 TYR A N 1
ATOM 1397 C CA . TYR A 1 183 ? -12.703 -11.836 -0.558 1 74.62 183 TYR A CA 1
ATOM 1398 C C . TYR A 1 183 ? -14.086 -11.852 0.073 1 74.62 183 TYR A C 1
ATOM 1400 O O . TYR A 1 183 ? -14.281 -12.422 1.15 1 74.62 183 TYR A O 1
ATOM 1408 N N . GLU A 1 184 ? -15 -11.273 -0.643 1 68.69 184 GLU A N 1
ATOM 1409 C CA . GLU A 1 184 ? -16.344 -11.055 -0.104 1 68.69 184 GLU A CA 1
ATOM 1410 C C . GLU A 1 184 ? -17.234 -12.266 -0.348 1 68.69 184 GLU A C 1
ATOM 1412 O O . GLU A 1 184 ? -18.297 -12.406 0.274 1 68.69 184 GLU A O 1
ATOM 1417 N N . THR A 1 185 ? -16.781 -12.938 -1.3 1 61.97 185 THR A N 1
ATOM 1418 C CA . THR A 1 185 ? -17.703 -14.016 -1.631 1 61.97 185 THR A CA 1
ATOM 1419 C C . THR A 1 185 ? -17.516 -15.203 -0.688 1 61.97 185 THR A C 1
ATOM 1421 O O . THR A 1 185 ? -16.406 -15.453 -0.217 1 61.97 185 THR A O 1
ATOM 1424 N N . GLU A 1 186 ? -18.641 -15.398 0.116 1 56.75 186 GLU A N 1
ATOM 1425 C CA . GLU A 1 186 ? -18.766 -16.594 0.953 1 56.75 186 GLU A CA 1
ATOM 1426 C C . GLU A 1 186 ? -18.5 -17.859 0.153 1 56.75 186 GLU A C 1
ATOM 1428 O O . GLU A 1 186 ? -18.734 -18.969 0.639 1 56.75 186 GLU A O 1
ATOM 1433 N N . VAL A 1 187 ? -18.062 -17.5 -1.093 1 60.84 187 VAL A N 1
ATOM 1434 C CA . VAL A 1 187 ? -17.797 -18.797 -1.712 1 60.84 187 VAL A CA 1
ATOM 1435 C C . VAL A 1 187 ? -16.734 -19.547 -0.911 1 60.84 187 VAL A C 1
ATOM 1437 O O . VAL A 1 187 ? -15.938 -18.922 -0.19 1 60.84 187 VAL A O 1
ATOM 1440 N N . ASP A 1 188 ? -16.766 -20.828 -0.74 1 81.69 188 ASP A N 1
ATOM 1441 C CA . ASP A 1 188 ? -15.992 -21.781 0.061 1 81.69 188 ASP A CA 1
ATOM 1442 C C . ASP A 1 188 ? -14.492 -21.5 -0.048 1 81.69 188 ASP A C 1
ATOM 1444 O O . ASP A 1 188 ? -13.797 -21.422 0.966 1 81.69 188 ASP A O 1
ATOM 1448 N N . TYR A 1 189 ? -14.062 -20.797 -1.153 1 88.31 189 TYR A N 1
ATOM 1449 C CA . TYR A 1 189 ? -12.625 -20.656 -1.338 1 88.31 189 TYR A CA 1
ATOM 1450 C C . TYR A 1 189 ? -12.094 -19.438 -0.577 1 88.31 189 TYR A C 1
ATOM 1452 O O . TYR A 1 189 ? -11.109 -19.547 0.157 1 88.31 189 TYR A O 1
ATOM 1460 N N . GLY A 1 190 ? -12.727 -18.266 -0.763 1 89.69 190 GLY A N 1
ATOM 1461 C CA . GLY A 1 190 ? -12.297 -17.062 -0.081 1 89.69 190 GLY A CA 1
ATOM 1462 C C . GLY A 1 190 ? -12.25 -17.203 1.428 1 89.69 190 GLY A C 1
ATOM 1463 O O . GLY A 1 190 ? -11.297 -16.766 2.072 1 89.69 190 GLY A O 1
ATOM 1464 N N . LYS A 1 191 ? -13.234 -17.828 1.931 1 90.56 191 LYS A N 1
ATOM 1465 C CA . LYS A 1 191 ? -13.281 -18.094 3.365 1 90.56 191 LYS A CA 1
ATOM 1466 C C . LYS A 1 191 ? -12.133 -18.984 3.805 1 90.56 191 LYS A C 1
ATOM 1468 O O . LYS A 1 191 ? -11.461 -18.703 4.797 1 90.56 191 LYS A O 1
ATOM 1473 N N . GLU A 1 192 ? -11.922 -20.016 3.074 1 92.5 192 GLU A N 1
ATOM 1474 C CA . GLU A 1 192 ? -10.859 -20.969 3.41 1 92.5 192 GLU A CA 1
ATOM 1475 C C . GLU A 1 192 ? -9.492 -20.297 3.316 1 92.5 192 GLU A C 1
ATOM 1477 O O . GLU A 1 192 ? -8.609 -20.562 4.137 1 92.5 192 GLU A O 1
ATOM 1482 N N . TRP A 1 193 ? -9.336 -19.5 2.312 1 94.31 193 TRP A N 1
ATOM 1483 C CA . TRP A 1 193 ? -8.086 -18.766 2.148 1 94.31 193 TRP A CA 1
ATOM 1484 C C . TRP A 1 193 ? -7.805 -17.891 3.355 1 94.31 193 TRP A C 1
ATOM 1486 O O . TRP A 1 193 ? -6.707 -17.906 3.918 1 94.31 193 TRP A O 1
ATOM 1496 N N . ARG A 1 194 ? -8.797 -17.172 3.775 1 93.81 194 ARG A N 1
ATOM 1497 C CA . ARG A 1 194 ? -8.68 -16.266 4.906 1 93.81 194 ARG A CA 1
ATOM 1498 C C . ARG A 1 194 ? -8.422 -17.031 6.199 1 93.81 194 ARG A C 1
ATOM 1500 O O . ARG A 1 194 ? -7.59 -16.609 7.012 1 93.81 194 ARG A O 1
ATOM 1507 N N . GLU A 1 195 ? -9.156 -18.078 6.383 1 94.81 195 GLU A N 1
ATOM 1508 C CA . GLU A 1 195 ? -9.008 -18.875 7.594 1 94.81 195 GLU A CA 1
ATOM 1509 C C . GLU A 1 195 ? -7.594 -19.438 7.711 1 94.81 195 GLU A C 1
ATOM 1511 O O . GLU A 1 195 ? -7.02 -19.469 8.805 1 94.81 195 GLU A O 1
ATOM 1516 N N . GLU A 1 196 ? -7.09 -19.875 6.57 1 96.88 196 GLU A N 1
ATOM 1517 C CA . GLU A 1 196 ? -5.727 -20.391 6.586 1 96.88 196 GLU A CA 1
ATOM 1518 C C . GLU A 1 196 ? -4.719 -19.281 6.887 1 96.88 196 GLU A C 1
ATOM 1520 O O . GLU A 1 196 ? -3.781 -19.484 7.66 1 96.88 196 GLU A O 1
ATOM 1525 N N . ALA A 1 197 ? -4.863 -18.156 6.316 1 97.5 197 ALA A N 1
ATOM 1526 C CA . ALA A 1 197 ? -3.984 -17.031 6.594 1 97.5 197 ALA A CA 1
ATOM 1527 C C . ALA A 1 197 ? -4.023 -16.656 8.07 1 97.5 197 ALA A C 1
ATOM 1529 O O . ALA A 1 197 ? -2.986 -16.359 8.672 1 97.5 197 ALA A O 1
ATOM 1530 N N . GLN A 1 198 ? -5.203 -16.672 8.633 1 97.38 198 GLN A N 1
ATOM 1531 C CA . GLN A 1 198 ? -5.387 -16.344 10.039 1 97.38 198 GLN A CA 1
ATOM 1532 C C . GLN A 1 198 ? -4.727 -17.375 10.938 1 97.38 198 GLN A C 1
ATOM 1534 O O . GLN A 1 198 ? -4.152 -17.031 11.977 1 97.38 198 GLN A O 1
ATOM 1539 N N . ARG A 1 199 ? -4.902 -18.578 10.539 1 98.44 199 ARG A N 1
ATOM 1540 C CA . ARG A 1 199 ? -4.254 -19.641 11.305 1 98.44 199 ARG A CA 1
ATOM 1541 C C . ARG A 1 199 ? -2.746 -19.422 11.367 1 98.44 199 ARG A C 1
ATOM 1543 O O . ARG A 1 199 ? -2.145 -19.547 12.438 1 98.44 199 ARG A O 1
ATOM 1550 N N . LEU A 1 200 ? -2.137 -19.094 10.219 1 98.69 200 LEU A N 1
ATOM 1551 C CA . LEU A 1 200 ? -0.7 -18.844 10.156 1 98.69 200 LEU A CA 1
ATOM 1552 C C . LEU A 1 200 ? -0.324 -17.625 10.984 1 98.69 200 LEU A C 1
ATOM 1554 O O . LEU A 1 200 ? 0.752 -17.578 11.586 1 98.69 200 LEU A O 1
ATOM 1558 N N . GLU A 1 201 ? -1.141 -16.641 11.008 1 98.56 201 GLU A N 1
ATOM 1559 C CA . GLU A 1 201 ? -0.879 -15.461 11.836 1 98.56 201 GLU A CA 1
ATOM 1560 C C . GLU A 1 201 ? -0.944 -15.797 13.32 1 98.56 201 GLU A C 1
ATOM 1562 O O . GLU A 1 201 ? -0.07 -15.398 14.094 1 98.56 201 GLU A O 1
ATOM 1567 N N . LYS A 1 202 ? -1.938 -16.547 13.734 1 98.25 202 LYS A N 1
ATOM 1568 C CA . LYS A 1 202 ? -2.141 -16.922 15.133 1 98.25 202 LYS A CA 1
ATOM 1569 C C . LYS A 1 202 ? -0.972 -17.766 15.648 1 98.25 202 LYS A C 1
ATOM 1571 O O . LYS A 1 202 ? -0.583 -17.641 16.812 1 98.25 202 LYS A O 1
ATOM 1576 N N . ASN A 1 203 ? -0.404 -18.5 14.742 1 98.06 203 ASN A N 1
ATOM 1577 C CA . ASN A 1 203 ? 0.684 -19.359 15.188 1 98.06 203 ASN A CA 1
ATOM 1578 C C . ASN A 1 203 ? 2.037 -18.656 15.062 1 98.06 203 ASN A C 1
ATOM 1580 O O . ASN A 1 203 ? 3.08 -19.281 15.281 1 98.06 203 ASN A O 1
ATOM 1584 N N . GLY A 1 204 ? 2.082 -17.422 14.594 1 98.38 204 GLY A N 1
ATOM 1585 C CA . GLY A 1 204 ? 3.289 -16.609 14.594 1 98.38 204 GLY A CA 1
ATOM 1586 C C . GLY A 1 204 ? 4.148 -16.828 13.359 1 98.38 204 GLY A C 1
ATOM 1587 O O . GLY A 1 204 ? 5.336 -16.484 13.359 1 98.38 204 GLY A O 1
ATOM 1588 N N . THR A 1 205 ? 3.586 -17.469 12.336 1 98.75 205 THR A N 1
ATOM 1589 C CA . THR A 1 205 ? 4.328 -17.656 11.094 1 98.75 205 THR A CA 1
ATOM 1590 C C . THR A 1 205 ? 4.516 -16.344 10.359 1 98.75 205 THR A C 1
ATOM 1592 O O . THR A 1 205 ? 5.617 -16.031 9.906 1 98.75 205 THR A O 1
ATOM 1595 N N . TRP A 1 206 ? 3.414 -15.625 10.242 1 98.75 206 TRP A N 1
ATOM 1596 C CA . TRP A 1 206 ? 3.492 -14.297 9.648 1 98.75 206 TRP A CA 1
ATOM 1597 C C . TRP A 1 206 ? 2.525 -13.336 10.328 1 98.75 206 TRP A C 1
ATOM 1599 O O . TRP A 1 206 ? 1.805 -13.727 11.25 1 98.75 206 TRP A O 1
ATOM 1609 N N . THR A 1 207 ? 2.619 -12.055 10.062 1 98.56 207 THR A N 1
ATOM 1610 C CA . THR A 1 207 ? 1.693 -11.023 10.523 1 98.56 207 THR A CA 1
ATOM 1611 C C . THR A 1 207 ? 1.188 -10.188 9.352 1 98.56 207 THR A C 1
ATOM 1613 O O . THR A 1 207 ? 1.914 -9.969 8.383 1 98.56 207 THR A O 1
ATOM 1616 N N . LEU A 1 208 ? -0.047 -9.82 9.445 1 98.25 208 LEU A N 1
ATOM 1617 C CA . LEU A 1 208 ? -0.617 -8.93 8.445 1 98.25 208 LEU A CA 1
ATOM 1618 C C . LEU A 1 208 ? 0.034 -7.551 8.508 1 98.25 208 LEU A C 1
ATOM 1620 O O . LEU A 1 208 ? -0.062 -6.859 9.523 1 98.25 208 LEU A O 1
ATOM 1624 N N . TYR A 1 209 ? 0.717 -7.176 7.461 1 98.38 209 TYR A N 1
ATOM 1625 C CA . TYR A 1 209 ? 1.293 -5.844 7.324 1 98.38 209 TYR A CA 1
ATOM 1626 C C . TYR A 1 209 ? 0.221 -4.82 6.961 1 98.38 209 TYR A C 1
ATOM 1628 O O . TYR A 1 209 ? 0.19 -3.721 7.516 1 98.38 209 TYR A O 1
ATOM 1636 N N . GLY A 1 210 ? -0.608 -5.305 5.941 1 98.25 210 GLY A N 1
ATOM 1637 C CA . GLY A 1 210 ? -1.713 -4.449 5.531 1 98.25 210 GLY A CA 1
ATOM 1638 C C . GLY A 1 210 ? -2.496 -5.004 4.359 1 98.25 210 GLY A C 1
ATOM 1639 O O . GLY A 1 210 ? -2.109 -6.016 3.77 1 98.25 210 GLY A O 1
ATOM 1640 N N . VAL A 1 211 ? -3.639 -4.359 4.141 1 98.06 211 VAL A N 1
ATOM 1641 C CA . VAL A 1 211 ? -4.504 -4.695 3.014 1 98.06 211 VAL A CA 1
ATOM 1642 C C . VAL A 1 211 ? -4.727 -3.455 2.15 1 98.06 211 VAL A C 1
ATOM 1644 O O . VAL A 1 211 ? -5.262 -2.449 2.623 1 98.06 211 VAL A O 1
ATOM 1647 N N . LEU A 1 212 ? -4.289 -3.52 0.938 1 98.56 212 LEU A N 1
ATOM 1648 C CA . LEU A 1 212 ? -4.523 -2.43 -0.002 1 98.56 212 LEU A CA 1
ATOM 1649 C C . LEU A 1 212 ? -5.715 -2.734 -0.902 1 98.56 212 LEU A C 1
ATOM 1651 O O . LEU A 1 212 ? -5.684 -3.689 -1.682 1 98.56 212 LEU A O 1
ATOM 1655 N N . ASN A 1 213 ? -6.742 -1.983 -0.827 1 97.62 213 ASN A N 1
ATOM 1656 C CA . ASN A 1 213 ? -7.828 -1.994 -1.803 1 97.62 213 ASN A CA 1
ATOM 1657 C C . ASN A 1 213 ? -7.617 -0.943 -2.889 1 97.62 213 ASN A C 1
ATOM 1659 O O . ASN A 1 213 ? -7.25 0.196 -2.594 1 97.62 213 ASN A O 1
ATOM 1663 N N . PHE A 1 214 ? -7.73 -1.36 -4.137 1 97.62 214 PHE A N 1
ATOM 1664 C CA . PHE A 1 214 ? -7.504 -0.432 -5.238 1 97.62 214 PHE A CA 1
ATOM 1665 C C . PHE A 1 214 ? -8.562 -0.608 -6.324 1 97.62 214 PHE A C 1
ATOM 1667 O O . PHE A 1 214 ? -9.156 -1.681 -6.449 1 97.62 214 PHE A O 1
ATOM 1674 N N . PRO A 1 215 ? -8.883 0.4 -7.035 1 94.94 215 PRO A N 1
ATOM 1675 C CA . PRO A 1 215 ? -10.117 0.463 -7.812 1 94.94 215 PRO A CA 1
ATOM 1676 C C . PRO A 1 215 ? -10.102 -0.461 -9.031 1 94.94 215 PRO A C 1
ATOM 1678 O O . PRO A 1 215 ? -11.156 -0.932 -9.469 1 94.94 215 PRO A O 1
ATOM 1681 N N . ARG A 1 216 ? -8.891 -0.675 -9.555 1 92.88 216 ARG A N 1
ATOM 1682 C CA . ARG A 1 216 ? -8.891 -1.368 -10.844 1 92.88 216 ARG A CA 1
ATOM 1683 C C . ARG A 1 216 ? -7.883 -2.51 -10.852 1 92.88 216 ARG A C 1
ATOM 1685 O O . ARG A 1 216 ? -6.746 -2.334 -11.297 1 92.88 216 ARG A O 1
ATOM 1692 N N . PHE A 1 217 ? -8.414 -3.645 -10.422 1 93.81 217 PHE A N 1
ATOM 1693 C CA . PHE A 1 217 ? -7.621 -4.84 -10.672 1 93.81 217 PHE A CA 1
ATOM 1694 C C . PHE A 1 217 ? -7.48 -5.098 -12.164 1 93.81 217 PHE A C 1
ATOM 1696 O O . PHE A 1 217 ? -6.379 -5.355 -12.656 1 93.81 217 PHE A O 1
ATOM 1703 N N . ASN A 1 218 ? -8.625 -5 -12.688 1 93 218 ASN A N 1
ATOM 1704 C CA . ASN A 1 218 ? -8.781 -4.891 -14.133 1 93 218 ASN A CA 1
ATOM 1705 C C . ASN A 1 218 ? -9.906 -3.93 -14.508 1 93 218 ASN A C 1
ATOM 1707 O O . ASN A 1 218 ? -10.445 -3.238 -13.641 1 93 218 ASN A O 1
ATOM 1711 N N . LYS A 1 219 ? -10.227 -3.807 -15.789 1 92.31 219 LYS A N 1
ATOM 1712 C CA . LYS A 1 219 ? -11.18 -2.807 -16.266 1 92.31 219 LYS A CA 1
ATOM 1713 C C . LYS A 1 219 ? -12.555 -3.008 -15.625 1 92.31 219 LYS A C 1
ATOM 1715 O O . LYS A 1 219 ? -13.336 -2.062 -15.516 1 92.31 219 LYS A O 1
ATOM 1720 N N . GLU A 1 220 ? -12.828 -4.199 -15.102 1 90.06 220 GLU A N 1
ATOM 1721 C CA . GLU A 1 220 ? -14.195 -4.531 -14.695 1 90.06 220 GLU A CA 1
ATOM 1722 C C . GLU A 1 220 ? -14.305 -4.645 -13.18 1 90.06 220 GLU A C 1
ATOM 1724 O O . GLU A 1 220 ? -15.406 -4.629 -12.625 1 90.06 220 GLU A O 1
ATOM 1729 N N . MET A 1 221 ? -13.164 -4.789 -12.5 1 91.31 221 MET A N 1
ATOM 1730 C CA . MET A 1 221 ? -13.266 -5.145 -11.086 1 91.31 221 MET A CA 1
ATOM 1731 C C . MET A 1 221 ? -12.188 -4.445 -10.266 1 91.31 221 MET A C 1
ATOM 1733 O O . MET A 1 221 ? -11.062 -4.262 -10.742 1 91.31 221 MET A O 1
ATOM 1737 N N . ALA A 1 222 ? -12.594 -4.172 -9 1 95.56 222 ALA A N 1
ATOM 1738 C CA . ALA A 1 222 ? -11.625 -3.67 -8.031 1 95.56 222 ALA A CA 1
ATOM 1739 C C . ALA A 1 222 ? -10.703 -4.789 -7.551 1 95.56 222 ALA A C 1
ATOM 1741 O O . ALA A 1 222 ? -10.984 -5.969 -7.773 1 95.56 222 ALA A O 1
ATOM 1742 N N . GLY A 1 223 ? -9.57 -4.332 -6.996 1 96.69 223 GLY A N 1
ATOM 1743 C CA . GLY A 1 223 ? -8.602 -5.309 -6.52 1 96.69 223 GLY A CA 1
ATOM 1744 C C . GLY A 1 223 ? -8.289 -5.168 -5.043 1 96.69 223 GLY A C 1
ATOM 1745 O O . GLY A 1 223 ? -8.672 -4.176 -4.414 1 96.69 223 GLY A O 1
ATOM 1746 N N . ARG A 1 224 ? -7.719 -6.188 -4.562 1 96.88 224 ARG A N 1
ATOM 1747 C CA . ARG A 1 224 ? -7.25 -6.301 -3.186 1 96.88 224 ARG A CA 1
ATOM 1748 C C . ARG A 1 224 ? -5.848 -6.898 -3.135 1 96.88 224 ARG A C 1
ATOM 1750 O O . ARG A 1 224 ? -5.543 -7.844 -3.865 1 96.88 224 ARG A O 1
ATOM 1757 N N . ILE A 1 225 ? -4.992 -6.273 -2.312 1 98.44 225 ILE A N 1
ATOM 1758 C CA . ILE A 1 225 ? -3.68 -6.848 -2.051 1 98.44 225 ILE A CA 1
ATOM 1759 C C . ILE A 1 225 ? -3.516 -7.102 -0.554 1 98.44 225 ILE A C 1
ATOM 1761 O O . ILE A 1 225 ? -3.621 -6.176 0.254 1 98.44 225 ILE A O 1
ATOM 1765 N N . ASP A 1 226 ? -3.311 -8.344 -0.168 1 98.12 226 ASP A N 1
ATOM 1766 C CA . ASP A 1 226 ? -2.867 -8.695 1.178 1 98.12 226 ASP A CA 1
ATOM 1767 C C . ASP A 1 226 ? -1.344 -8.727 1.265 1 98.12 226 ASP A C 1
ATOM 1769 O O . ASP A 1 226 ? -0.68 -9.336 0.423 1 98.12 226 ASP A O 1
ATOM 1773 N N . VAL A 1 227 ? -0.84 -8.055 2.246 1 98.88 227 VAL A N 1
ATOM 1774 C CA . VAL A 1 227 ? 0.599 -8.07 2.49 1 98.88 227 VAL A CA 1
ATOM 1775 C C . VAL A 1 227 ? 0.886 -8.703 3.85 1 98.88 227 VAL A C 1
ATOM 1777 O O . VAL A 1 227 ? 0.406 -8.219 4.879 1 98.88 227 VAL A O 1
ATOM 1780 N N . TYR A 1 228 ? 1.677 -9.758 3.871 1 98.88 228 TYR A N 1
ATOM 1781 C CA . TYR A 1 228 ? 2.107 -10.422 5.098 1 98.88 228 TYR A CA 1
ATOM 1782 C C . TYR A 1 228 ? 3.621 -10.336 5.258 1 98.88 228 TYR A C 1
ATOM 1784 O O . TYR A 1 228 ? 4.363 -10.461 4.281 1 98.88 228 TYR A O 1
ATOM 1792 N N . GLN A 1 229 ? 4.047 -10.109 6.418 1 98.81 229 GLN A N 1
ATOM 1793 C CA . GLN A 1 229 ? 5.465 -10.188 6.75 1 98.81 229 GLN A CA 1
ATOM 1794 C C . GLN A 1 229 ? 5.777 -11.477 7.516 1 98.81 229 GLN A C 1
ATOM 1796 O O . GLN A 1 229 ? 5.102 -11.797 8.492 1 98.81 229 GLN A O 1
ATOM 1801 N N . ILE A 1 230 ? 6.75 -12.188 7.043 1 98.88 230 ILE A N 1
ATOM 1802 C CA . ILE A 1 230 ? 7.129 -13.453 7.664 1 98.88 230 ILE A CA 1
ATOM 1803 C C . ILE A 1 230 ? 7.852 -13.188 8.984 1 98.88 230 ILE A C 1
ATOM 1805 O O . ILE A 1 230 ? 8.703 -12.297 9.062 1 98.88 230 ILE A O 1
ATOM 1809 N N . LEU A 1 231 ? 7.52 -13.961 9.992 1 98.38 231 LEU A N 1
ATOM 1810 C CA . LEU A 1 231 ? 8.109 -13.773 11.312 1 98.38 231 LEU A CA 1
ATOM 1811 C C . LEU A 1 231 ? 9.094 -14.891 11.625 1 98.38 231 LEU A C 1
ATOM 1813 O O . LEU A 1 231 ? 10.039 -14.695 12.391 1 98.38 231 LEU A O 1
ATOM 1817 N N . LYS A 1 232 ? 8.773 -16.141 11.234 1 93.75 232 LYS A N 1
ATOM 1818 C CA . LYS A 1 232 ? 9.648 -17.266 11.539 1 93.75 232 LYS A CA 1
ATOM 1819 C C . LYS A 1 232 ? 9.734 -18.234 10.359 1 93.75 232 LYS A C 1
ATOM 1821 O O . LYS A 1 232 ? 8.828 -18.281 9.523 1 93.75 232 LYS A O 1
ATOM 1826 N N . MET B 1 1 ? -10.211 31.516 26.844 1 32.75 1 MET B N 1
ATOM 1827 C CA . MET B 1 1 ? -8.977 31.484 26.062 1 32.75 1 MET B CA 1
ATOM 1828 C C . MET B 1 1 ? -7.828 30.906 26.891 1 32.75 1 MET B C 1
ATOM 1830 O O . MET B 1 1 ? -7.078 30.047 26.406 1 32.75 1 MET B O 1
ATOM 1834 N N . ALA B 1 2 ? -7.508 31.547 27.969 1 42.31 2 ALA B N 1
ATOM 1835 C CA . ALA B 1 2 ? -6.52 31.219 29 1 42.31 2 ALA B CA 1
ATOM 1836 C C . ALA B 1 2 ? -6.859 29.906 29.688 1 42.31 2 ALA B C 1
ATOM 1838 O O . ALA B 1 2 ? -5.965 29.125 30.031 1 42.31 2 ALA B O 1
ATOM 1839 N N . GLU B 1 3 ? -8.047 29.578 29.734 1 43.25 3 GLU B N 1
ATOM 1840 C CA . GLU B 1 3 ? -8.562 28.5 30.578 1 43.25 3 GLU B CA 1
ATOM 1841 C C . GLU B 1 3 ? -8.375 27.141 29.922 1 43.25 3 GLU B C 1
ATOM 1843 O O . GLU B 1 3 ? -8.086 26.141 30.594 1 43.25 3 GLU B O 1
ATOM 1848 N N . MET B 1 4 ? -8.562 27.047 28.609 1 42.97 4 MET B N 1
ATOM 1849 C CA . MET B 1 4 ? -8.461 25.75 27.953 1 42.97 4 MET B CA 1
ATOM 1850 C C . MET B 1 4 ? -7 25.328 27.797 1 42.97 4 MET B C 1
ATOM 1852 O O . MET B 1 4 ? -6.695 24.141 27.703 1 42.97 4 MET B 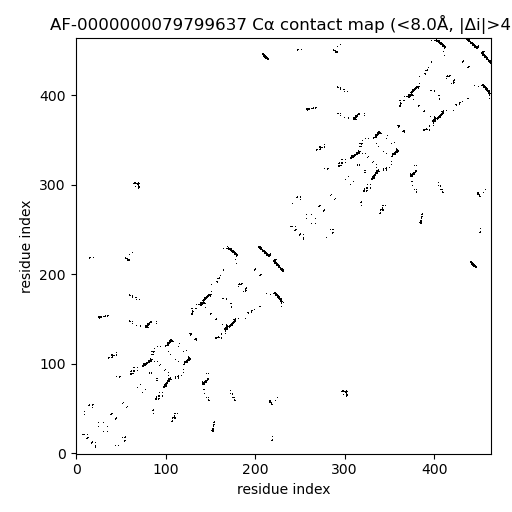O 1
ATOM 1856 N N . LYS B 1 5 ? -6.035 26.266 27.484 1 48.91 5 LYS B N 1
ATOM 1857 C CA . LYS B 1 5 ? -4.59 26.062 27.516 1 48.91 5 LYS B CA 1
ATOM 1858 C C . LYS B 1 5 ? -4.16 25.344 28.781 1 48.91 5 LYS B C 1
ATOM 1860 O O . LYS B 1 5 ? -3.264 24.484 28.75 1 48.91 5 LYS B O 1
ATOM 1865 N N . ASN B 1 6 ? -4.699 25.703 29.812 1 49.94 6 ASN B N 1
ATOM 1866 C CA . ASN B 1 6 ? -4.438 25.141 31.141 1 49.94 6 ASN B CA 1
ATOM 1867 C C . ASN B 1 6 ? -5.035 23.75 31.281 1 49.94 6 ASN B C 1
ATOM 1869 O O . ASN B 1 6 ? -4.793 23.062 32.281 1 49.94 6 ASN B O 1
ATOM 1873 N N . LYS B 1 7 ? -5.855 23.406 30.328 1 57.06 7 LYS B N 1
ATOM 1874 C CA . LYS B 1 7 ? -6.652 22.188 30.5 1 57.06 7 LYS B CA 1
ATOM 1875 C C . LYS B 1 7 ? -5.984 21 29.828 1 57.06 7 LYS B C 1
ATOM 1877 O O . LYS B 1 7 ? -6.277 19.844 30.172 1 57.06 7 LYS B O 1
ATOM 1882 N N . ILE B 1 8 ? -5.332 21.266 28.703 1 57.75 8 ILE B N 1
ATOM 1883 C CA . ILE B 1 8 ? -4.691 20.062 28.188 1 57.75 8 ILE B CA 1
ATOM 1884 C C . ILE B 1 8 ? -3.471 19.719 29.031 1 57.75 8 ILE B C 1
ATOM 1886 O O . ILE B 1 8 ? -2.498 20.469 29.062 1 57.75 8 ILE B O 1
ATOM 1890 N N . SER B 1 9 ? -3.777 19 30.125 1 58.72 9 SER B N 1
ATOM 1891 C CA . SER B 1 9 ? -2.771 18.562 31.078 1 58.72 9 SER B CA 1
ATOM 1892 C C . SER B 1 9 ? -1.827 17.531 30.469 1 58.72 9 SER B C 1
ATOM 1894 O O . SER B 1 9 ? -2.271 16.578 29.828 1 58.72 9 SER B O 1
ATOM 1896 N N . SER B 1 10 ? -0.603 17.938 30.156 1 60.44 10 SER B N 1
ATOM 1897 C CA . SER B 1 10 ? 0.408 16.984 29.734 1 60.44 10 SER B CA 1
ATOM 1898 C C . SER B 1 10 ? 0.917 16.156 30.922 1 60.44 10 SER B C 1
ATOM 1900 O O . SER B 1 10 ? 2.066 15.719 30.922 1 60.44 10 SER B O 1
ATOM 1902 N N . ALA B 1 11 ? 0.015 15.969 32.031 1 61.34 11 ALA B N 1
ATOM 1903 C CA . ALA B 1 11 ? 0.52 15.164 33.125 1 61.34 11 ALA B CA 1
ATOM 1904 C C . ALA B 1 11 ? 1.022 13.812 32.656 1 61.34 11 ALA B C 1
ATOM 1906 O O . ALA B 1 11 ? 0.521 13.273 31.656 1 61.34 11 ALA B O 1
ATOM 1907 N N . SER B 1 12 ? 2 13.008 33.344 1 76.44 12 SER B N 1
ATOM 1908 C CA . SER B 1 12 ? 2.963 11.922 33.156 1 76.44 12 SER B CA 1
ATOM 1909 C C . SER B 1 12 ? 2.414 10.852 32.219 1 76.44 12 SER B C 1
ATOM 1911 O O . SER B 1 12 ? 1.446 10.164 32.562 1 76.44 12 SER B O 1
ATOM 1913 N N . ILE B 1 13 ? 2.773 11 30.906 1 86.56 13 ILE B N 1
ATOM 1914 C CA . ILE B 1 13 ? 2.449 9.945 29.953 1 86.56 13 ILE B CA 1
ATOM 1915 C C . ILE B 1 13 ? 3.467 8.812 30.078 1 86.56 13 ILE B C 1
ATOM 1917 O O . ILE B 1 13 ? 4.625 8.961 29.672 1 86.56 13 ILE B O 1
ATOM 1921 N N . THR B 1 14 ? 3.01 7.719 30.672 1 87.62 14 THR B N 1
ATOM 1922 C CA . THR B 1 14 ? 3.959 6.648 30.953 1 87.62 14 THR B CA 1
ATOM 1923 C C . THR B 1 14 ? 3.631 5.398 30.141 1 87.62 14 THR B C 1
ATOM 1925 O O . THR B 1 14 ? 4.438 4.473 30.062 1 87.62 14 THR B O 1
ATOM 1928 N N . ASN B 1 15 ? 2.486 5.387 29.578 1 91.88 15 ASN B N 1
ATOM 1929 C CA . ASN B 1 15 ? 2.072 4.258 28.75 1 91.88 15 ASN B CA 1
ATOM 1930 C C . ASN B 1 15 ? 1.14 4.699 27.625 1 91.88 15 ASN B C 1
ATOM 1932 O O . ASN B 1 15 ? 0.778 5.875 27.531 1 91.88 15 ASN B O 1
ATOM 1936 N N . SER B 1 16 ? 0.795 3.773 26.781 1 91.31 16 SER B N 1
ATOM 1937 C CA . SER B 1 16 ? 0.054 4.102 25.578 1 91.31 16 SER B CA 1
ATOM 1938 C C . SER B 1 16 ? -1.355 4.586 25.906 1 91.31 16 SER B C 1
ATOM 1940 O O . SER B 1 16 ? -1.913 5.422 25.188 1 91.31 16 SER B O 1
ATOM 1942 N N . LYS B 1 17 ? -1.969 4.117 26.969 1 90.69 17 LYS B N 1
ATOM 1943 C CA . LYS B 1 17 ? -3.309 4.562 27.344 1 90.69 17 LYS B CA 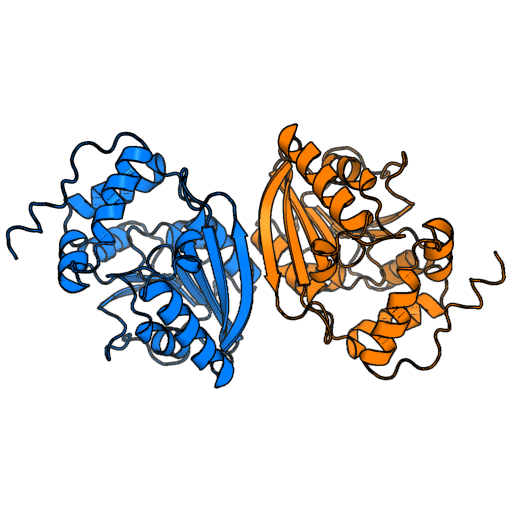1
ATOM 1944 C C . LYS B 1 17 ? -3.299 6.02 27.797 1 90.69 17 LYS B C 1
ATOM 1946 O O . LYS B 1 17 ? -4.191 6.793 27.438 1 90.69 17 LYS B O 1
ATOM 1951 N N . ASP B 1 18 ? -2.221 6.34 28.5 1 89.69 18 ASP B N 1
ATOM 1952 C CA . ASP B 1 18 ? -2.039 7.738 28.875 1 89.69 18 ASP B CA 1
ATOM 1953 C C . ASP B 1 18 ? -1.848 8.625 27.641 1 89.69 18 ASP B C 1
ATOM 1955 O O . ASP B 1 18 ? -2.389 9.727 27.578 1 89.69 18 ASP B O 1
ATOM 1959 N N . GLY B 1 19 ? -1.047 8.094 26.766 1 89.44 19 GLY B N 1
ATOM 1960 C CA . GLY B 1 19 ? -0.813 8.82 25.531 1 89.44 19 GLY B CA 1
ATOM 1961 C C . GLY B 1 19 ? -2.08 9.062 24.734 1 89.44 19 GLY B C 1
ATOM 1962 O O . GLY B 1 19 ? -2.309 10.172 24.234 1 89.44 19 GLY B O 1
ATOM 1963 N N . GLU B 1 20 ? -2.896 8.047 24.688 1 88.94 20 GLU B N 1
ATOM 1964 C CA . GLU B 1 20 ? -4.152 8.156 23.953 1 88.94 20 GLU B CA 1
ATOM 1965 C C . GLU B 1 20 ? -5.082 9.18 24.609 1 88.94 20 GLU B C 1
ATOM 1967 O O . GLU B 1 20 ? -5.719 9.977 23.906 1 88.94 20 GLU B O 1
ATOM 1972 N N . LYS B 1 21 ? -5.16 9.188 25.875 1 86.69 21 LYS B N 1
ATOM 1973 C CA . LYS B 1 21 ? -5.973 10.156 26.609 1 86.69 21 LYS B CA 1
ATOM 1974 C C . LYS B 1 21 ? -5.492 11.578 26.344 1 86.69 21 LYS B C 1
ATOM 1976 O O . LYS B 1 21 ? -6.305 12.492 26.172 1 86.69 21 LYS B O 1
ATOM 1981 N N . PHE B 1 22 ? -4.258 11.648 26.375 1 87.12 22 PHE B N 1
ATOM 1982 C CA . PHE B 1 22 ? -3.658 12.945 26.078 1 87.12 22 PHE B CA 1
ATOM 1983 C C . PHE B 1 22 ? -4.051 13.422 24.688 1 87.12 22 PHE B C 1
ATOM 1985 O O . PHE B 1 22 ? -4.516 14.555 24.516 1 87.12 22 PHE B O 1
ATOM 1992 N N . LEU B 1 23 ? -3.949 12.562 23.688 1 87.69 23 LEU B N 1
ATOM 1993 C CA . LEU B 1 23 ? -4.223 12.914 22.297 1 87.69 23 LEU B CA 1
ATOM 1994 C C . LEU B 1 23 ? -5.703 13.211 22.094 1 87.69 23 LEU B C 1
ATOM 1996 O O . LEU B 1 23 ? -6.062 14.055 21.266 1 87.69 23 LEU B O 1
ATOM 2000 N N . GLN B 1 24 ? -6.504 12.625 22.812 1 86.12 24 GLN B N 1
ATOM 2001 C CA . GLN B 1 24 ? -7.949 12.773 22.688 1 86.12 24 GLN B CA 1
ATOM 2002 C C . GLN B 1 24 ? -8.383 14.203 23.016 1 86.12 24 GLN B C 1
ATOM 2004 O O . GLN B 1 24 ? -9.414 14.672 22.516 1 86.12 24 GLN B O 1
ATOM 2009 N N . GLN B 1 25 ? -7.609 14.836 23.75 1 84.38 25 GLN B N 1
ATOM 2010 C CA . GLN B 1 25 ? -7.934 16.203 24.141 1 84.38 25 GLN B CA 1
ATOM 2011 C C . GLN B 1 25 ? -7.957 17.141 22.938 1 84.38 25 GLN B C 1
ATOM 2013 O O . GLN B 1 25 ? -8.641 18.156 22.953 1 84.38 25 GLN B O 1
ATOM 2018 N N . PHE B 1 26 ? -7.27 16.719 21.969 1 87.06 26 PHE B N 1
ATOM 2019 C CA . PHE B 1 26 ? -7.16 17.562 20.797 1 87.06 26 PHE B CA 1
ATOM 2020 C C . PHE B 1 26 ? -8.32 17.312 19.828 1 87.06 26 PHE B C 1
ATOM 2022 O O . PHE B 1 26 ? -8.461 18.016 18.828 1 87.06 26 PHE B O 1
ATOM 2029 N N . HIS B 1 27 ? -9.188 16.422 20.109 1 84.56 27 HIS B N 1
ATOM 2030 C CA . HIS B 1 27 ? -10.281 16.031 19.219 1 84.56 27 HIS B CA 1
ATOM 2031 C C . HIS B 1 27 ? -11.594 16.688 19.656 1 84.56 27 HIS B C 1
ATOM 2033 O O . HIS B 1 27 ? -12.648 16.406 19.078 1 84.56 27 HIS B O 1
ATOM 2039 N N . GLN B 1 28 ? -11.492 17.547 20.562 1 84.06 28 GLN B N 1
ATOM 2040 C CA . GLN B 1 28 ? -12.703 18.188 21.062 1 84.06 28 GLN B CA 1
ATOM 2041 C C . GLN B 1 28 ? -13.312 19.109 20.016 1 84.06 28 GLN B C 1
ATOM 2043 O O . GLN B 1 28 ? -12.617 19.922 19.406 1 84.06 28 GLN B O 1
ATOM 2048 N N . LYS B 1 29 ? -14.586 18.984 19.797 1 82.62 29 LYS B N 1
ATOM 2049 C CA . LYS B 1 29 ? -15.312 19.703 18.75 1 82.62 29 LYS B CA 1
ATOM 2050 C C . LYS B 1 29 ? -15.148 21.203 18.891 1 82.62 29 LYS B C 1
ATOM 2052 O O . LYS B 1 29 ? -15.062 21.938 17.906 1 82.62 29 LYS B O 1
ATOM 2057 N N . ASP B 1 30 ? -14.984 21.734 20.094 1 84.38 30 ASP B N 1
ATOM 2058 C CA . ASP B 1 30 ? -15.008 23.172 20.328 1 84.38 30 ASP B CA 1
ATOM 2059 C C . ASP B 1 30 ? -13.594 23.719 20.516 1 84.38 30 ASP B C 1
ATOM 2061 O O . ASP B 1 30 ? -13.414 24.906 20.781 1 84.38 30 ASP B O 1
ATOM 2065 N N . LEU B 1 31 ? -12.562 22.922 20.281 1 87.5 31 LEU B N 1
ATOM 2066 C CA . LEU B 1 31 ? -11.195 23.391 20.5 1 87.5 31 LEU B CA 1
ATOM 2067 C C . LEU B 1 31 ? -10.789 24.391 19.422 1 87.5 31 LEU B C 1
ATOM 2069 O O . LEU B 1 31 ? -10.383 25.516 19.734 1 87.5 31 LEU B O 1
ATOM 2073 N N . GLY B 1 32 ? -11.055 24.047 18.156 1 89.5 32 GLY B N 1
ATOM 2074 C CA . GLY B 1 32 ? -10.734 24.938 17.047 1 89.5 32 GLY B CA 1
ATOM 2075 C C . GLY B 1 32 ? -9.273 24.859 16.609 1 89.5 32 GLY B C 1
ATOM 2076 O O . GLY B 1 32 ? -8.422 24.438 17.391 1 89.5 32 GLY B O 1
ATOM 2077 N N . TYR B 1 33 ? -8.969 25.312 15.477 1 90.44 33 TYR B N 1
ATOM 2078 C CA . TYR B 1 33 ? -7.652 25.188 14.859 1 90.44 33 TYR B CA 1
ATOM 2079 C C . TYR B 1 33 ? -6.633 26.062 15.578 1 90.44 33 TYR B C 1
ATOM 2081 O O . TYR B 1 33 ? -5.523 25.625 15.875 1 90.44 33 TYR B O 1
ATOM 2089 N N . ASP B 1 34 ? -6.996 27.281 15.891 1 92.31 34 ASP B N 1
ATOM 2090 C CA . ASP B 1 34 ? -6.078 28.234 16.516 1 92.31 34 ASP B CA 1
ATOM 2091 C C . ASP B 1 34 ? -5.633 27.734 17.891 1 92.31 34 ASP B C 1
ATOM 2093 O O . ASP B 1 34 ? -4.441 27.75 18.203 1 92.31 34 ASP B O 1
ATOM 2097 N N . GLU B 1 35 ? -6.574 27.344 18.656 1 91.5 35 GLU B N 1
ATOM 2098 C CA . GLU B 1 35 ? -6.262 26.844 19.984 1 91.5 35 GLU B CA 1
ATOM 2099 C C . GLU B 1 35 ? -5.414 25.578 19.938 1 91.5 35 GLU B C 1
ATOM 2101 O O . GLU B 1 35 ? -4.465 25.422 20.703 1 91.5 35 GLU B O 1
ATOM 2106 N N . CYS B 1 36 ? -5.758 24.688 19.047 1 93 36 CYS B N 1
ATOM 2107 C CA . CYS B 1 36 ? -4.98 23.469 18.875 1 93 36 CYS B CA 1
ATOM 2108 C C . CYS B 1 36 ? -3.533 23.797 18.516 1 93 36 CYS B C 1
ATOM 2110 O O . CYS B 1 36 ? -2.607 23.25 19.125 1 93 36 CYS B O 1
ATOM 2112 N N . ASN B 1 37 ? -3.371 24.656 17.562 1 93.56 37 ASN B N 1
ATOM 2113 C CA . ASN B 1 37 ? -2.041 25.062 17.141 1 93.56 37 ASN B CA 1
ATOM 2114 C C . ASN B 1 37 ? -1.236 25.672 18.281 1 93.56 37 ASN B C 1
ATOM 2116 O O . ASN B 1 37 ? -0.04 25.406 18.422 1 93.56 37 ASN B O 1
ATOM 2120 N N . GLN B 1 38 ? -1.86 26.438 19.094 1 91.75 38 GLN B N 1
ATOM 2121 C CA . GLN B 1 38 ? -1.19 27.078 20.219 1 91.75 38 GLN B CA 1
ATOM 2122 C C . GLN B 1 38 ? -0.644 26.047 21.188 1 91.75 38 GLN B C 1
ATOM 2124 O O . GLN B 1 38 ? 0.448 26.203 21.734 1 91.75 38 GLN B O 1
ATOM 2129 N N . VAL B 1 39 ? -1.385 25.031 21.344 1 90.5 39 VAL B N 1
ATOM 2130 C CA . VAL B 1 39 ? -0.957 23.984 22.25 1 90.5 39 VAL B CA 1
ATOM 2131 C C . VAL B 1 39 ? 0.285 23.297 21.688 1 90.5 39 VAL B C 1
ATOM 2133 O O . VAL B 1 39 ? 1.229 23 22.438 1 90.5 39 VAL B O 1
ATOM 2136 N N . TYR B 1 40 ? 0.318 23.125 20.391 1 93.06 40 TYR B N 1
ATOM 2137 C CA . TYR B 1 40 ? 1.436 22.453 19.734 1 93.06 40 TYR B CA 1
ATOM 2138 C C . TYR B 1 40 ? 2.664 23.359 19.688 1 93.06 40 TYR B C 1
ATOM 2140 O O . TYR B 1 40 ? 3.779 22.891 19.469 1 93.06 40 TYR B O 1
ATOM 2148 N N . ASN B 1 41 ? 2.455 24.641 19.922 1 94.62 41 ASN B N 1
ATOM 2149 C CA . ASN B 1 41 ? 3.494 25.641 19.656 1 94.62 41 ASN B CA 1
ATOM 2150 C C . ASN B 1 41 ? 4.277 25.984 20.922 1 94.62 41 ASN B C 1
ATOM 2152 O O . ASN B 1 41 ? 4.473 27.156 21.234 1 94.62 41 ASN B O 1
ATOM 2156 N N . THR B 1 42 ? 4.594 24.953 21.719 1 92.69 42 THR B N 1
ATOM 2157 C CA . THR B 1 42 ? 5.41 25.125 22.906 1 92.69 42 THR B CA 1
ATOM 2158 C C . THR B 1 42 ? 6.523 24.078 22.953 1 92.69 42 THR B C 1
ATOM 2160 O O . THR B 1 42 ? 6.387 23 22.391 1 92.69 42 THR B O 1
ATOM 2163 N N . GLU B 1 43 ? 7.566 24.391 23.625 1 91.25 43 GLU B N 1
ATOM 2164 C CA . GLU B 1 43 ? 8.664 23.453 23.828 1 91.25 43 GLU B CA 1
ATOM 2165 C C . GLU B 1 43 ? 8.188 22.188 24.547 1 91.25 43 GLU B C 1
ATOM 2167 O O . GLU B 1 43 ? 8.617 21.078 24.219 1 91.25 43 GLU B O 1
ATOM 2172 N N . LYS B 1 44 ? 7.355 22.438 25.469 1 89.19 44 LYS B N 1
ATOM 2173 C CA . LYS B 1 44 ? 6.816 21.312 26.234 1 89.19 44 LYS B CA 1
ATOM 2174 C C . LYS B 1 44 ? 6.043 20.359 25.344 1 89.19 44 LYS B C 1
ATOM 2176 O O . LYS B 1 44 ? 6.191 19.141 25.453 1 89.19 44 LYS B O 1
ATOM 2181 N N . ALA B 1 45 ? 5.207 20.891 24.484 1 89.31 45 ALA B N 1
ATOM 2182 C CA . ALA B 1 45 ? 4.441 20.078 23.547 1 89.31 45 ALA B CA 1
ATOM 2183 C C . ALA B 1 45 ? 5.367 19.297 22.609 1 89.31 45 ALA B C 1
ATOM 2185 O O . ALA B 1 45 ? 5.145 18.125 22.344 1 89.31 45 ALA B O 1
ATOM 2186 N N . VAL B 1 46 ? 6.418 19.984 22.156 1 93.06 46 VAL B N 1
ATOM 2187 C CA . VAL B 1 46 ? 7.383 19.344 21.25 1 93.06 46 VAL B CA 1
ATOM 2188 C C . VAL B 1 46 ? 7.992 18.125 21.938 1 93.06 46 VAL B C 1
ATOM 2190 O O . VAL B 1 46 ? 8.016 17.031 21.375 1 93.06 46 VAL B O 1
ATOM 2193 N N . ASN B 1 47 ? 8.43 18.312 23.125 1 90.81 47 ASN B N 1
ATOM 2194 C CA . ASN B 1 47 ? 9.055 17.219 23.875 1 90.81 47 ASN B CA 1
ATOM 2195 C C . ASN B 1 47 ? 8.07 16.078 24.141 1 90.81 47 ASN B C 1
ATOM 2197 O O . ASN B 1 47 ? 8.422 14.906 24.016 1 90.81 47 ASN B O 1
ATOM 2201 N N . THR B 1 48 ? 6.918 16.453 24.5 1 90.06 48 THR B N 1
ATOM 2202 C CA . THR B 1 48 ? 5.887 15.461 24.75 1 90.06 48 THR B CA 1
ATOM 2203 C C . THR B 1 48 ? 5.594 14.641 23.5 1 90.06 48 THR B C 1
ATOM 2205 O O . THR B 1 48 ? 5.621 13.414 23.531 1 90.06 48 THR B O 1
ATOM 2208 N N . TYR B 1 49 ? 5.371 15.328 22.406 1 90.31 49 TYR B N 1
ATOM 2209 C CA . TYR B 1 49 ? 4.992 14.664 21.172 1 90.31 49 TYR B CA 1
ATOM 2210 C C . TYR B 1 49 ? 6.152 13.844 20.625 1 90.31 49 TYR B C 1
ATOM 2212 O O . TYR B 1 49 ? 5.949 12.758 20.062 1 90.31 49 TYR B O 1
ATOM 2220 N N . HIS B 1 50 ? 7.332 14.312 20.75 1 90.31 50 HIS B N 1
ATOM 2221 C CA . HIS B 1 50 ? 8.492 13.547 20.312 1 90.31 50 HIS B CA 1
ATOM 2222 C C . HIS B 1 50 ? 8.641 12.258 21.109 1 90.31 50 HIS B C 1
ATOM 2224 O O . HIS B 1 50 ? 9.008 11.219 20.562 1 90.31 50 HIS B O 1
ATOM 2230 N N . GLY B 1 51 ? 8.281 12.383 22.375 1 90.19 51 GLY B N 1
ATOM 2231 C CA . GLY B 1 51 ? 8.375 11.227 23.25 1 90.19 51 GLY B CA 1
ATOM 2232 C C . GLY B 1 51 ? 7.27 10.211 23.016 1 90.19 51 GLY B C 1
ATOM 2233 O O . GLY B 1 51 ? 7.426 9.031 23.344 1 90.19 51 GLY B O 1
ATOM 2234 N N . LEU B 1 52 ? 6.199 10.625 22.484 1 91.69 52 LEU B N 1
ATOM 2235 C CA . LEU B 1 52 ? 5.047 9.758 22.266 1 91.69 52 LEU B CA 1
ATOM 2236 C C . LEU B 1 52 ? 5.383 8.641 21.281 1 91.69 52 LEU B C 1
ATOM 2238 O O . LEU B 1 52 ? 4.789 7.559 21.344 1 91.69 52 LEU B O 1
ATOM 2242 N N . LYS B 1 53 ? 6.375 8.883 20.406 1 89.12 53 LYS B N 1
ATOM 2243 C CA . LYS B 1 53 ? 6.719 7.863 19.422 1 89.12 53 LYS B CA 1
ATOM 2244 C C . LYS B 1 53 ? 7.074 6.543 20.094 1 89.12 53 LYS B C 1
ATOM 2246 O O . LYS B 1 53 ? 6.609 5.48 19.688 1 89.12 53 LYS B O 1
ATOM 2251 N N . GLU B 1 54 ? 7.824 6.59 21.094 1 91.19 54 GLU B N 1
ATOM 2252 C CA . GLU B 1 54 ? 8.289 5.391 21.781 1 91.19 54 GLU B CA 1
ATOM 2253 C C . GLU B 1 54 ? 7.16 4.746 22.594 1 91.19 54 GLU B C 1
ATOM 2255 O O . GLU B 1 54 ? 7.105 3.521 22.719 1 91.19 54 GLU B O 1
ATOM 2260 N N . ILE B 1 55 ? 6.305 5.613 23.109 1 93 55 ILE B N 1
ATOM 2261 C CA . ILE B 1 55 ? 5.238 5.141 23.984 1 93 55 ILE B CA 1
ATOM 2262 C C . ILE B 1 55 ? 4.109 4.547 23.141 1 93 55 ILE B C 1
ATOM 2264 O O . ILE B 1 55 ? 3.574 3.484 23.469 1 93 55 ILE B O 1
ATOM 2268 N N . MET B 1 56 ? 3.771 5.219 22.062 1 94.69 56 MET B N 1
ATOM 2269 C CA . MET B 1 56 ? 2.621 4.844 21.25 1 94.69 56 MET B CA 1
ATOM 2270 C C . MET B 1 56 ? 3.021 3.846 20.172 1 94.69 56 MET B C 1
ATOM 2272 O O . MET B 1 56 ? 2.17 3.143 19.625 1 94.69 56 MET B O 1
ATOM 2276 N N . LYS B 1 57 ? 4.305 3.77 19.75 1 94.38 57 LYS B N 1
ATOM 2277 C CA . LYS B 1 57 ? 4.832 2.883 18.719 1 94.38 57 LYS B CA 1
ATOM 2278 C C . LYS B 1 57 ? 4.156 3.135 17.375 1 94.38 57 LYS B C 1
ATOM 2280 O O . LYS B 1 57 ? 3.664 2.201 16.734 1 94.38 57 LYS B O 1
ATOM 2285 N N . TYR B 1 58 ? 4.227 4.367 16.969 1 94.31 58 TYR B N 1
ATOM 2286 C CA . TYR B 1 58 ? 3.605 4.758 15.711 1 94.31 58 TYR B CA 1
ATOM 2287 C C . TYR B 1 58 ? 4.227 4.008 14.547 1 94.31 58 TYR B C 1
ATOM 2289 O O . TYR B 1 58 ? 5.453 3.943 14.422 1 94.31 58 TYR B O 1
ATOM 2297 N N . GLU B 1 59 ? 3.395 3.477 13.656 1 95.75 59 GLU B N 1
ATOM 2298 C CA . GLU B 1 59 ? 3.895 2.777 12.477 1 95.75 59 GLU B CA 1
ATOM 2299 C C . GLU B 1 59 ? 3.559 3.539 11.195 1 95.75 59 GLU B C 1
ATOM 2301 O O . GLU B 1 59 ? 4.164 3.299 10.148 1 95.75 59 GLU B O 1
ATOM 2306 N N . GLY B 1 60 ? 2.639 4.477 11.266 1 96.5 60 GLY B N 1
ATOM 2307 C CA . GLY B 1 60 ? 2.184 5.238 10.117 1 96.5 60 GLY B CA 1
ATOM 2308 C C . GLY B 1 60 ? 3.314 5.891 9.344 1 96.5 60 GLY B C 1
ATOM 2309 O O . GLY B 1 60 ? 3.424 5.719 8.125 1 96.5 60 GLY B O 1
ATOM 2310 N N . PRO B 1 61 ? 4.207 6.582 10.062 1 97.69 61 PRO B N 1
ATOM 2311 C CA . PRO B 1 61 ? 5.285 7.301 9.383 1 97.69 61 PRO B CA 1
ATOM 2312 C C . PRO B 1 61 ? 6.172 6.383 8.547 1 97.69 61 PRO B C 1
ATOM 2314 O O . PRO B 1 61 ? 6.449 6.684 7.379 1 97.69 61 PRO B O 1
ATOM 2317 N N . ALA B 1 62 ? 6.535 5.262 9.078 1 97.25 62 ALA B N 1
ATOM 2318 C CA . ALA B 1 62 ? 7.387 4.336 8.336 1 97.25 62 ALA B CA 1
ATOM 2319 C C . ALA B 1 62 ? 6.645 3.74 7.141 1 97.25 62 ALA B C 1
ATOM 2321 O O . ALA B 1 62 ? 7.223 3.557 6.066 1 97.25 62 ALA B O 1
ATOM 2322 N N . ILE B 1 63 ? 5.379 3.43 7.289 1 98.44 63 ILE B N 1
ATOM 2323 C CA . ILE B 1 63 ? 4.582 2.834 6.223 1 98.44 63 ILE B CA 1
ATOM 2324 C C . ILE B 1 63 ? 4.406 3.842 5.086 1 98.44 63 ILE B C 1
ATOM 2326 O O . ILE B 1 63 ? 4.512 3.484 3.912 1 98.44 63 ILE B O 1
ATOM 2330 N N . ILE B 1 64 ? 4.188 5.109 5.422 1 98.75 64 ILE B N 1
ATOM 2331 C CA . ILE B 1 64 ? 4.098 6.16 4.418 1 98.75 64 ILE B CA 1
ATOM 2332 C C . ILE B 1 64 ? 5.402 6.234 3.629 1 98.75 64 ILE B C 1
ATOM 2334 O O . ILE B 1 64 ? 5.391 6.34 2.4 1 98.75 64 ILE B O 1
ATOM 2338 N N . ALA B 1 65 ? 6.52 6.238 4.348 1 98.69 65 ALA B N 1
ATOM 2339 C CA . ALA B 1 65 ? 7.824 6.328 3.693 1 98.69 65 ALA B CA 1
ATOM 2340 C C . ALA B 1 65 ? 8.031 5.168 2.723 1 98.69 65 ALA B C 1
ATOM 2342 O O . ALA B 1 65 ? 8.484 5.367 1.595 1 98.69 65 ALA B O 1
ATOM 2343 N N . ASN B 1 66 ? 7.695 3.971 3.148 1 98.56 66 ASN B N 1
ATOM 2344 C CA . ASN B 1 66 ? 7.789 2.801 2.281 1 98.56 66 ASN B CA 1
ATOM 2345 C C . ASN B 1 66 ? 6.902 2.941 1.049 1 98.56 66 ASN B C 1
ATOM 2347 O O . ASN B 1 66 ? 7.316 2.611 -0.062 1 98.56 66 ASN B O 1
ATOM 2351 N N . MET B 1 67 ? 5.688 3.432 1.269 1 98.69 67 MET B N 1
ATOM 2352 C CA . MET B 1 67 ? 4.754 3.578 0.156 1 98.69 67 MET B CA 1
ATOM 2353 C C . MET B 1 67 ? 5.273 4.586 -0.864 1 98.69 67 MET B C 1
ATOM 2355 O O . MET B 1 67 ? 5.254 4.32 -2.068 1 98.69 67 MET B O 1
ATOM 2359 N N . LEU B 1 68 ? 5.789 5.711 -0.398 1 98.81 68 LEU B N 1
ATOM 2360 C CA . LEU B 1 68 ? 6.32 6.711 -1.315 1 98.81 68 LEU B CA 1
ATOM 2361 C C . LEU B 1 68 ? 7.543 6.176 -2.055 1 98.81 68 LEU B C 1
ATOM 2363 O O . LEU B 1 68 ? 7.719 6.445 -3.246 1 98.81 68 LEU B O 1
ATOM 2367 N N . ALA B 1 69 ? 8.367 5.414 -1.354 1 98.31 69 ALA B N 1
ATOM 2368 C CA . ALA B 1 69 ? 9.531 4.82 -1.997 1 98.31 69 ALA B CA 1
ATOM 2369 C C . ALA B 1 69 ? 9.117 3.865 -3.111 1 98.31 69 ALA B C 1
ATOM 2371 O O . ALA B 1 69 ? 9.82 3.73 -4.117 1 98.31 69 ALA B O 1
ATOM 2372 N N . GLY B 1 70 ? 8.023 3.219 -2.943 1 98.31 70 GLY B N 1
ATOM 2373 C CA . GLY B 1 70 ? 7.52 2.309 -3.957 1 98.31 70 GLY B CA 1
ATOM 2374 C C . GLY B 1 70 ? 6.852 3.021 -5.121 1 98.31 70 GLY B C 1
ATOM 2375 O O . GLY B 1 70 ? 6.82 2.502 -6.238 1 98.31 70 GLY B O 1
ATOM 2376 N N . LEU B 1 71 ? 6.359 4.203 -4.859 1 98.38 71 LEU B N 1
ATOM 2377 C CA . LEU B 1 71 ? 5.57 4.918 -5.859 1 98.38 71 LEU B CA 1
ATOM 2378 C C . LEU B 1 71 ? 6.453 5.848 -6.684 1 98.38 71 LEU B C 1
ATOM 2380 O O . LEU B 1 71 ? 6.09 6.227 -7.801 1 98.38 71 LEU B O 1
ATOM 2384 N N . ILE B 1 72 ? 7.574 6.191 -6.066 1 97.69 72 ILE B N 1
ATOM 2385 C CA . ILE B 1 72 ? 8.477 7.145 -6.707 1 97.69 72 ILE B CA 1
ATOM 2386 C C . ILE B 1 72 ? 9.82 6.477 -6.988 1 97.69 72 ILE B C 1
ATOM 2388 O O . ILE B 1 72 ? 10.664 6.371 -6.098 1 97.69 72 ILE B O 1
ATOM 2392 N N . PRO B 1 73 ? 10.078 6.105 -8.195 1 92.62 73 PRO B N 1
ATOM 2393 C CA . PRO B 1 73 ? 11.305 5.375 -8.508 1 92.62 73 PRO B CA 1
ATOM 2394 C C . PRO B 1 73 ? 12.555 6.246 -8.391 1 92.62 73 PRO B C 1
ATOM 2396 O O . PRO B 1 73 ? 13.602 5.766 -7.949 1 92.62 73 PRO B O 1
ATOM 2399 N N . ASP B 1 74 ? 12.461 7.523 -8.766 1 95.31 74 ASP B N 1
ATOM 2400 C CA . ASP B 1 74 ? 13.609 8.414 -8.703 1 95.31 74 ASP B CA 1
ATOM 2401 C C . ASP B 1 74 ? 13.75 9.039 -7.316 1 95.31 74 ASP B C 1
ATOM 2403 O O . ASP B 1 74 ? 13.625 10.258 -7.164 1 95.31 74 ASP B O 1
ATOM 2407 N N . ILE B 1 75 ? 14.117 8.258 -6.379 1 96.38 75 ILE B N 1
ATOM 2408 C CA . ILE B 1 75 ? 14.109 8.594 -4.961 1 96.38 75 ILE B CA 1
ATOM 2409 C C . ILE B 1 75 ? 15.086 9.734 -4.695 1 96.38 75 ILE B C 1
ATOM 2411 O O . ILE B 1 75 ? 14.758 10.688 -3.986 1 96.38 75 ILE B O 1
ATOM 2415 N N . THR B 1 76 ? 16.188 9.727 -5.289 1 94.25 76 THR B N 1
ATOM 2416 C CA . THR B 1 76 ? 17.266 10.648 -4.992 1 94.25 76 THR B CA 1
ATOM 2417 C C . THR B 1 76 ? 16.906 12.07 -5.418 1 94.25 76 THR B C 1
ATOM 2419 O O . THR B 1 76 ? 17.25 13.031 -4.734 1 94.25 76 THR B O 1
ATOM 2422 N N . ASN B 1 77 ? 16.141 12.203 -6.496 1 97.69 77 ASN B N 1
ATOM 2423 C CA . ASN B 1 77 ? 15.883 13.531 -7.043 1 97.69 77 ASN B CA 1
ATOM 2424 C C . ASN B 1 77 ? 14.461 13.992 -6.727 1 97.69 77 ASN B C 1
ATOM 2426 O O . ASN B 1 77 ? 14.125 15.164 -6.926 1 97.69 77 ASN B O 1
ATOM 2430 N N . ALA B 1 78 ? 13.688 13.117 -6.215 1 98.69 78 ALA B N 1
ATOM 2431 C CA . ALA B 1 78 ? 12.297 13.461 -5.934 1 98.69 78 ALA B CA 1
ATOM 2432 C C . ALA B 1 78 ? 12.195 14.5 -4.824 1 98.69 78 ALA B C 1
ATOM 2434 O O . ALA B 1 78 ? 12.938 14.438 -3.838 1 98.69 78 ALA B O 1
ATOM 2435 N N . LYS B 1 79 ? 11.352 15.469 -5.004 1 98.88 79 LYS B N 1
ATOM 2436 C CA . LYS B 1 79 ? 11.031 16.453 -3.982 1 98.88 79 LYS B CA 1
ATOM 2437 C C . LYS B 1 79 ? 9.75 16.094 -3.244 1 98.88 79 LYS B C 1
ATOM 2439 O O . LYS B 1 79 ? 8.703 15.891 -3.869 1 98.88 79 LYS B O 1
ATOM 2444 N N . ILE B 1 80 ? 9.836 16 -1.926 1 98.94 80 ILE B N 1
ATOM 2445 C CA . ILE B 1 80 ? 8.703 15.57 -1.109 1 98.94 80 ILE B CA 1
ATOM 2446 C C . ILE B 1 80 ? 8.375 16.641 -0.076 1 98.94 80 ILE B C 1
ATOM 2448 O O . ILE B 1 80 ? 9.273 17.25 0.507 1 98.94 80 ILE B O 1
ATOM 2452 N N . LEU B 1 81 ? 7.105 16.906 0.162 1 98.94 81 LEU B N 1
ATOM 2453 C CA . LEU B 1 81 ? 6.668 17.703 1.309 1 98.94 81 LEU B CA 1
ATOM 2454 C C . LEU B 1 81 ? 6.09 16.797 2.398 1 98.94 81 LEU B C 1
ATOM 2456 O O . LEU B 1 81 ? 5.215 15.977 2.133 1 98.94 81 LEU B O 1
ATOM 2460 N N . ASP B 1 82 ? 6.645 16.891 3.539 1 98.94 82 ASP B N 1
ATOM 2461 C CA . ASP B 1 82 ? 6.051 16.312 4.742 1 98.94 82 ASP B CA 1
ATOM 2462 C C . ASP B 1 82 ? 5.066 17.281 5.387 1 98.94 82 ASP B C 1
ATOM 2464 O O . ASP B 1 82 ? 5.461 18.141 6.176 1 98.94 82 ASP B O 1
ATOM 2468 N N . LEU B 1 83 ? 3.789 17.141 5.027 1 98.88 83 LEU B N 1
ATOM 2469 C CA . LEU B 1 83 ? 2.721 18.016 5.492 1 98.88 83 LEU B CA 1
ATOM 2470 C C . LEU B 1 83 ? 2.363 17.719 6.945 1 98.88 83 LEU B C 1
ATOM 2472 O O . LEU B 1 83 ? 2.158 16.562 7.309 1 98.88 83 LEU B O 1
ATOM 2476 N N . ALA B 1 84 ? 2.25 18.828 7.77 1 98.44 84 ALA B N 1
ATOM 2477 C CA . ALA B 1 84 ? 2.045 18.625 9.203 1 98.44 84 ALA B CA 1
ATOM 2478 C C . ALA B 1 84 ? 3.082 17.672 9.781 1 98.44 84 ALA B C 1
ATOM 2480 O O . ALA B 1 84 ? 2.727 16.656 10.398 1 98.44 84 ALA B O 1
ATOM 2481 N N . ALA B 1 85 ? 4.328 18.109 9.727 1 98.5 85 ALA B N 1
ATOM 2482 C CA . ALA B 1 85 ? 5.469 17.219 9.938 1 98.5 85 ALA B CA 1
ATOM 2483 C C . ALA B 1 85 ? 5.637 16.875 11.414 1 98.5 85 ALA B C 1
ATOM 2485 O O . ALA B 1 85 ? 6.281 15.883 11.758 1 98.5 85 ALA B O 1
ATOM 2486 N N . GLY B 1 86 ? 5.074 17.75 12.305 1 97.38 86 GLY B N 1
ATOM 2487 C CA . GLY B 1 86 ? 5.293 17.516 13.727 1 97.38 86 GLY B CA 1
ATOM 2488 C C . GLY B 1 86 ? 6.762 17.469 14.102 1 97.38 86 GLY B C 1
ATOM 2489 O O . GLY B 1 86 ? 7.516 18.391 13.789 1 97.38 86 GLY B O 1
ATOM 2490 N N . THR B 1 87 ? 7.141 16.406 14.703 1 96.5 87 THR B N 1
ATOM 2491 C CA . THR B 1 87 ? 8.539 16.297 15.109 1 96.5 87 THR B CA 1
ATOM 2492 C C . THR B 1 87 ? 9.352 15.531 14.07 1 96.5 87 THR B C 1
ATOM 2494 O O . THR B 1 87 ? 10.484 15.133 14.328 1 96.5 87 THR B O 1
ATOM 2497 N N . GLY B 1 88 ? 8.789 15.195 12.953 1 98.06 88 GLY B N 1
ATOM 2498 C CA . GLY B 1 88 ? 9.555 14.797 11.781 1 98.06 88 GLY B CA 1
ATOM 2499 C C . GLY B 1 88 ? 9.711 13.289 11.664 1 98.06 88 GLY B C 1
ATOM 2500 O O . GLY B 1 88 ? 10.703 12.805 11.117 1 98.06 88 GLY B O 1
ATOM 2501 N N . LEU B 1 89 ? 8.758 12.508 12.117 1 97.5 89 LEU B N 1
ATOM 2502 C CA . LEU B 1 89 ? 8.867 11.055 12.047 1 97.5 89 LEU B CA 1
ATOM 2503 C C . LEU B 1 89 ? 8.844 10.57 10.602 1 97.5 89 LEU B C 1
ATOM 2505 O O . LEU B 1 89 ? 9.602 9.68 10.227 1 97.5 89 LEU B O 1
ATOM 2509 N N . VAL B 1 90 ? 7.996 11.133 9.773 1 98.56 90 VAL B N 1
ATOM 2510 C CA . VAL B 1 90 ? 7.934 10.734 8.367 1 98.56 90 VAL B CA 1
ATOM 2511 C C . VAL B 1 90 ? 9.234 11.109 7.664 1 98.56 90 VAL B C 1
ATOM 2513 O O . VAL B 1 90 ? 9.766 10.328 6.875 1 98.56 90 VAL B O 1
ATOM 2516 N N . GLY B 1 91 ? 9.734 12.305 7.93 1 98.62 91 GLY B N 1
ATOM 2517 C CA . GLY B 1 91 ? 11 12.727 7.352 1 98.62 91 GLY B CA 1
ATOM 2518 C C . GLY B 1 91 ? 12.133 11.766 7.625 1 98.62 91 GLY B C 1
ATOM 2519 O O . GLY B 1 91 ? 12.938 11.469 6.734 1 98.62 91 GLY B O 1
ATOM 2520 N N . GLU B 1 92 ? 12.203 11.305 8.844 1 97.88 92 GLU B N 1
ATOM 2521 C CA . GLU B 1 92 ? 13.211 10.312 9.203 1 97.88 92 GLU B CA 1
ATOM 2522 C C . GLU B 1 92 ? 13.094 9.062 8.344 1 97.88 92 GLU B C 1
ATOM 2524 O O . GLU B 1 92 ? 14.094 8.586 7.797 1 97.88 92 GLU B O 1
ATOM 2529 N N . GLY B 1 93 ? 11.875 8.508 8.219 1 98.06 93 GLY B N 1
ATOM 2530 C CA . GLY B 1 93 ? 11.656 7.34 7.379 1 98.06 93 GLY B CA 1
ATOM 2531 C C . GLY B 1 93 ? 12.016 7.57 5.926 1 98.06 93 GLY B C 1
ATOM 2532 O O . GLY B 1 93 ? 12.641 6.719 5.293 1 98.06 93 GLY B O 1
ATOM 2533 N N . LEU B 1 94 ? 11.609 8.711 5.426 1 98.62 94 LEU B N 1
ATOM 2534 C CA . LEU B 1 94 ? 11.914 9.055 4.043 1 98.62 94 LEU B CA 1
ATOM 2535 C C . LEU B 1 94 ? 13.422 9.133 3.822 1 98.62 94 LEU B C 1
ATOM 2537 O O . LEU B 1 94 ? 13.938 8.609 2.828 1 98.62 94 LEU B O 1
ATOM 2541 N N . TYR B 1 95 ? 14.086 9.734 4.762 1 98.19 95 TYR B N 1
ATOM 2542 C CA . TYR B 1 95 ? 15.531 9.867 4.68 1 98.19 95 TYR B CA 1
ATOM 2543 C C . TYR B 1 95 ? 16.203 8.508 4.699 1 98.19 95 TYR B C 1
ATOM 2545 O O . TYR B 1 95 ? 17.141 8.25 3.922 1 98.19 95 TYR B O 1
ATOM 2553 N N . GLU B 1 96 ? 15.758 7.656 5.527 1 97.12 96 GLU B N 1
ATOM 2554 C CA . GLU B 1 96 ? 16.297 6.301 5.613 1 97.12 96 GLU B CA 1
ATOM 2555 C C . GLU B 1 96 ? 16.109 5.555 4.289 1 97.12 96 GLU B C 1
ATOM 2557 O O . GLU B 1 96 ? 16.953 4.727 3.924 1 97.12 96 GLU B O 1
ATOM 2562 N N . ARG B 1 97 ? 15.094 5.902 3.547 1 97.19 97 ARG B N 1
ATOM 2563 C CA . ARG B 1 97 ? 14.812 5.219 2.289 1 97.19 97 ARG B CA 1
ATOM 2564 C C . ARG B 1 97 ? 15.594 5.84 1.138 1 97.19 97 ARG B C 1
ATOM 2566 O O . ARG B 1 97 ? 15.539 5.352 0.008 1 97.19 97 ARG B O 1
ATOM 2573 N N . GLY B 1 98 ? 16.219 6.98 1.417 1 96.81 98 GLY B N 1
ATOM 2574 C CA . GLY B 1 98 ? 17.125 7.527 0.417 1 96.81 98 GLY B CA 1
ATOM 2575 C C . GLY B 1 98 ? 16.672 8.875 -0.118 1 96.81 98 GLY B C 1
ATOM 2576 O O . GLY B 1 98 ? 17.375 9.5 -0.915 1 96.81 98 GLY B O 1
ATOM 2577 N N . PHE B 1 99 ? 15.508 9.328 0.29 1 98.31 99 PHE B N 1
ATOM 2578 C CA . PHE B 1 99 ? 15.086 10.672 -0.107 1 98.31 99 PHE B CA 1
ATOM 2579 C C . PHE B 1 99 ? 15.992 11.727 0.518 1 98.31 99 PHE B C 1
ATOM 2581 O O . PHE B 1 99 ? 16.406 11.586 1.668 1 98.31 99 PHE B O 1
ATOM 2588 N N . ARG B 1 100 ? 16.219 12.836 -0.242 1 98.38 100 ARG B N 1
ATOM 2589 C CA . ARG B 1 100 ? 17.109 13.852 0.281 1 98.38 100 ARG B CA 1
ATOM 2590 C C . ARG B 1 100 ? 16.516 15.25 0.119 1 98.38 100 ARG B C 1
ATOM 2592 O O . ARG B 1 100 ? 16.969 16.188 0.77 1 98.38 100 ARG B O 1
ATOM 2599 N N . ASN B 1 101 ? 15.555 15.398 -0.771 1 98.81 101 ASN B N 1
ATOM 2600 C CA . ASN B 1 101 ? 14.875 16.672 -0.989 1 98.81 101 ASN B CA 1
ATOM 2601 C C . ASN B 1 101 ? 13.492 16.688 -0.336 1 98.81 101 ASN B C 1
ATOM 2603 O O . ASN B 1 101 ? 12.477 16.672 -1.028 1 98.81 101 ASN B O 1
ATOM 2607 N N . ILE B 1 102 ? 13.555 16.781 0.989 1 98.88 102 ILE B N 1
ATOM 2608 C CA . ILE B 1 102 ? 12.328 16.734 1.786 1 98.88 102 ILE B CA 1
ATOM 2609 C C . ILE B 1 102 ? 12.102 18.078 2.467 1 98.88 102 ILE B C 1
ATOM 2611 O O . ILE B 1 102 ? 13.008 18.609 3.123 1 98.88 102 ILE B O 1
ATOM 2615 N N . ASP B 1 103 ? 10.953 18.703 2.299 1 98.94 103 ASP B N 1
ATOM 2616 C CA . ASP B 1 103 ? 10.562 19.906 3.01 1 98.94 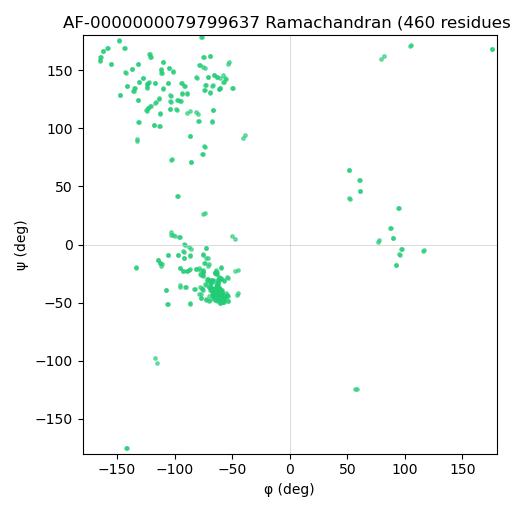103 ASP B CA 1
ATOM 2617 C C . ASP B 1 103 ? 9.594 19.594 4.152 1 98.94 103 ASP B C 1
ATOM 2619 O O . ASP B 1 103 ? 8.82 18.641 4.07 1 98.94 103 ASP B O 1
ATOM 2623 N N . ALA B 1 104 ? 9.664 20.391 5.191 1 98.88 104 ALA B N 1
ATOM 2624 C CA . ALA B 1 104 ? 8.789 20.219 6.348 1 98.88 104 ALA B CA 1
ATOM 2625 C C . ALA B 1 104 ? 7.77 21.359 6.434 1 98.88 104 ALA B C 1
ATOM 2627 O O . ALA B 1 104 ? 8.109 22.516 6.242 1 98.88 104 ALA B O 1
ATOM 2628 N N . HIS B 1 105 ? 6.566 20.953 6.668 1 98.81 105 HIS B N 1
ATOM 2629 C CA . HIS B 1 105 ? 5.477 21.891 6.941 1 98.81 105 HIS B CA 1
ATOM 2630 C C . HIS B 1 105 ? 4.805 21.578 8.273 1 98.81 105 HIS B C 1
ATOM 2632 O O . HIS B 1 105 ? 4.57 20.406 8.594 1 98.81 105 HIS B O 1
ATOM 2638 N N . ASP B 1 106 ? 4.555 22.625 9.039 1 98.5 106 ASP B N 1
ATOM 2639 C CA . ASP B 1 106 ? 3.643 22.531 10.172 1 98.5 106 ASP B CA 1
ATOM 2640 C C . ASP B 1 106 ? 3.041 23.891 10.516 1 98.5 106 ASP B C 1
ATOM 2642 O O . ASP B 1 106 ? 3.615 24.938 10.188 1 98.5 106 ASP B O 1
ATOM 2646 N N . GLY B 1 107 ? 1.908 23.844 11.133 1 97.12 107 GLY B N 1
ATOM 2647 C CA . GLY B 1 107 ? 1.302 25.094 11.578 1 97.12 107 GLY B CA 1
ATOM 2648 C C . GLY B 1 107 ? 1.97 25.672 12.805 1 97.12 107 GLY B C 1
ATOM 2649 O O . GLY B 1 107 ? 1.871 26.875 13.062 1 97.12 107 GLY B O 1
ATOM 2650 N N . ALA B 1 108 ? 2.566 24.859 13.602 1 96.88 108 ALA B N 1
ATOM 2651 C CA . ALA B 1 108 ? 3.199 25.281 14.844 1 96.88 108 ALA B CA 1
ATOM 2652 C C . ALA B 1 108 ? 4.691 25.531 14.648 1 96.88 108 ALA B C 1
ATOM 2654 O O . ALA B 1 108 ? 5.441 24.625 14.289 1 96.88 108 ALA B O 1
ATOM 2655 N N . ALA B 1 109 ? 5.137 26.703 14.977 1 97.88 109 ALA B N 1
ATOM 2656 C CA . ALA B 1 109 ? 6.527 27.094 14.781 1 97.88 109 ALA B CA 1
ATOM 2657 C C . ALA B 1 109 ? 7.473 26.219 15.594 1 97.88 109 ALA B C 1
ATOM 2659 O O . ALA B 1 109 ? 8.555 25.844 15.125 1 97.88 109 ALA B O 1
ATOM 2660 N N . ALA B 1 110 ? 7.066 25.891 16.766 1 97.44 110 ALA B N 1
ATOM 2661 C CA . ALA B 1 110 ? 7.922 25.078 17.625 1 97.44 110 ALA B CA 1
ATOM 2662 C C . ALA B 1 110 ? 8.188 23.703 17 1 97.44 110 ALA B C 1
ATOM 2664 O O . ALA B 1 110 ? 9.289 23.172 17.125 1 97.44 110 ALA B O 1
ATOM 2665 N N . MET B 1 111 ? 7.215 23.141 16.328 1 97.75 111 MET B N 1
ATOM 2666 C CA . MET B 1 111 ? 7.379 21.859 15.641 1 97.75 111 MET B CA 1
ATOM 2667 C C . MET B 1 111 ? 8.359 21.984 14.484 1 97.75 111 MET B C 1
ATOM 2669 O O . MET B 1 111 ? 9.266 21.172 14.336 1 97.75 111 MET B O 1
ATOM 2673 N N . VAL B 1 112 ? 8.219 23.031 13.727 1 98.25 112 VAL B N 1
ATOM 2674 C CA . VAL B 1 112 ? 9.094 23.266 12.586 1 98.25 112 VAL B CA 1
ATOM 2675 C C . VAL B 1 112 ? 10.523 23.484 13.062 1 98.25 112 VAL B C 1
ATOM 2677 O O . VAL B 1 112 ? 11.469 22.984 12.461 1 98.25 112 VAL B O 1
ATOM 2680 N N . ASP B 1 113 ? 10.672 24.219 14.117 1 97.81 113 ASP B N 1
ATOM 2681 C CA . ASP B 1 113 ? 11.992 24.469 14.68 1 97.81 113 ASP B CA 1
ATOM 2682 C C . ASP B 1 113 ? 12.664 23.172 15.102 1 97.81 113 ASP B C 1
ATOM 2684 O O . ASP B 1 113 ? 13.867 23 14.898 1 97.81 113 ASP B O 1
ATOM 2688 N N . PHE B 1 114 ? 11.891 22.312 15.664 1 97.38 114 PHE B N 1
ATOM 2689 C CA . PHE B 1 114 ? 12.43 21.016 16.031 1 97.38 114 PHE B CA 1
ATOM 2690 C C . PHE B 1 114 ? 12.883 20.25 14.805 1 97.38 114 PHE B C 1
ATOM 2692 O O . PHE B 1 114 ? 13.961 19.641 14.797 1 97.38 114 PHE B O 1
ATOM 2699 N N . CYS B 1 115 ? 12.141 20.281 13.719 1 97.81 115 CYS B N 1
ATOM 2700 C CA . CYS B 1 115 ? 12.492 19.609 12.477 1 97.81 115 CYS B CA 1
ATOM 2701 C C . CYS B 1 115 ? 13.805 20.125 11.914 1 97.81 115 CYS B C 1
ATOM 2703 O O . CYS B 1 115 ? 14.562 19.391 11.297 1 97.81 115 CYS B O 1
ATOM 2705 N N . ARG B 1 116 ? 14.133 21.391 12.172 1 97.69 116 ARG B N 1
ATOM 2706 C CA . ARG B 1 116 ? 15.367 22 11.688 1 97.69 116 ARG B CA 1
ATOM 2707 C C . ARG B 1 116 ? 16.594 21.297 12.289 1 97.69 116 ARG B C 1
ATOM 2709 O O . ARG B 1 116 ? 17.656 21.281 11.672 1 97.69 116 ARG B O 1
ATOM 2716 N N . THR B 1 117 ? 16.391 20.672 13.398 1 96.69 117 THR B N 1
ATOM 2717 C CA . THR B 1 117 ? 17.531 20.094 14.109 1 96.69 117 THR B CA 1
ATOM 2718 C C . THR B 1 117 ? 17.75 18.641 13.672 1 96.69 117 THR B C 1
ATOM 2720 O O . THR B 1 117 ? 18.766 18.047 14.008 1 96.69 117 THR B O 1
ATOM 2723 N N . SER B 1 118 ? 16.875 18.016 12.969 1 94.5 118 SER B N 1
ATOM 2724 C CA . SER B 1 118 ? 16.891 16.594 12.656 1 94.5 118 SER B CA 1
ATOM 2725 C C . SER B 1 118 ? 17.906 16.266 11.578 1 94.5 118 SER B C 1
ATOM 2727 O O . SER B 1 118 ? 18.5 15.188 11.562 1 94.5 118 SER B O 1
ATOM 2729 N N . GLY B 1 119 ? 18.062 17.188 10.555 1 95.88 119 GLY B N 1
ATOM 2730 C CA . GLY B 1 119 ? 18.969 16.969 9.438 1 95.88 119 GLY B CA 1
ATOM 2731 C C . GLY B 1 119 ? 18.328 16.25 8.273 1 95.88 119 GLY B C 1
ATOM 2732 O O . GLY B 1 119 ? 18.984 15.922 7.285 1 95.88 119 GLY B O 1
ATOM 2733 N N . PHE B 1 120 ? 17.047 16.016 8.336 1 97.44 120 PHE B N 1
ATOM 2734 C CA . PHE B 1 120 ? 16.375 15.234 7.305 1 97.44 120 PHE B CA 1
ATOM 2735 C C . PHE B 1 120 ? 15.75 16.156 6.254 1 97.44 120 PHE B C 1
ATOM 2737 O O . PHE B 1 120 ? 15.422 15.711 5.156 1 97.44 120 PHE B O 1
ATOM 2744 N N . TYR B 1 121 ? 15.539 17.438 6.621 1 98.62 121 TYR B N 1
ATOM 2745 C CA . TYR B 1 121 ? 14.758 18.344 5.797 1 98.62 121 TYR B CA 1
ATOM 2746 C C . TYR B 1 121 ? 15.641 19.406 5.164 1 98.62 121 TYR B C 1
ATOM 2748 O O . TYR B 1 121 ? 16.703 19.734 5.688 1 98.62 121 TYR B O 1
ATOM 2756 N N . LYS B 1 122 ? 15.125 19.953 4.07 1 98.31 122 LYS B N 1
ATOM 2757 C CA . LYS B 1 122 ? 15.867 21 3.365 1 98.31 122 LYS B CA 1
ATOM 2758 C C . LYS B 1 122 ? 15.234 22.359 3.6 1 98.31 122 LYS B C 1
ATOM 2760 O O . LYS B 1 122 ? 15.938 23.328 3.898 1 98.31 122 LYS B O 1
ATOM 2765 N N . ASP B 1 123 ? 13.922 22.484 3.391 1 98.56 123 ASP B N 1
ATOM 2766 C CA . ASP B 1 123 ? 13.203 23.734 3.613 1 98.56 123 ASP B CA 1
ATOM 2767 C C . ASP B 1 123 ? 12.094 23.547 4.645 1 98.56 123 ASP B C 1
ATOM 2769 O O . ASP B 1 123 ? 11.695 22.422 4.945 1 98.56 123 ASP B O 1
ATOM 2773 N N . PHE B 1 124 ? 11.688 24.719 5.176 1 98.69 124 PHE B N 1
ATOM 2774 C CA . PHE B 1 124 ? 10.781 24.719 6.316 1 98.69 124 PHE B CA 1
ATOM 2775 C C . PHE B 1 124 ? 9.672 25.734 6.129 1 98.69 124 PHE B C 1
ATOM 2777 O O . PHE B 1 124 ? 9.938 26.891 5.793 1 98.69 124 PHE B O 1
ATOM 2784 N N . PHE B 1 125 ? 8.453 25.312 6.371 1 98.62 125 PHE B N 1
ATOM 2785 C CA . PHE B 1 125 ? 7.301 26.188 6.184 1 98.62 125 PHE B CA 1
ATOM 2786 C C . PHE B 1 125 ? 6.383 26.141 7.402 1 98.62 125 PHE B C 1
ATOM 2788 O O . PHE B 1 125 ? 5.945 25.062 7.816 1 98.62 125 PHE B O 1
ATOM 2795 N N . THR B 1 126 ? 6.117 27.312 7.988 1 98.25 126 THR B N 1
ATOM 2796 C CA . THR B 1 126 ? 5.191 27.453 9.109 1 98.25 126 THR B CA 1
ATOM 2797 C C . THR B 1 126 ? 3.953 28.234 8.688 1 98.25 126 THR B C 1
ATOM 2799 O O . THR B 1 126 ? 3.988 29.469 8.625 1 98.25 126 THR B O 1
ATOM 2802 N N . CYS B 1 127 ? 2.869 27.547 8.445 1 97.38 127 CYS B N 1
ATOM 2803 C CA . CYS B 1 127 ? 1.635 28.219 8.047 1 97.38 127 CYS B CA 1
ATOM 2804 C C . CYS B 1 127 ? 0.439 27.281 8.172 1 97.38 127 CYS B C 1
ATOM 2806 O O . CYS B 1 127 ? 0.607 26.062 8.273 1 97.38 127 CYS B O 1
ATOM 2808 N N . PHE B 1 128 ? -0.681 27.844 8.273 1 96.06 128 PHE B N 1
ATOM 2809 C CA . PHE B 1 128 ? -1.936 27.109 8.195 1 96.06 128 PHE B CA 1
ATOM 2810 C C . PHE B 1 128 ? -2.322 26.844 6.746 1 96.06 128 PHE B C 1
ATOM 2812 O O . PHE B 1 128 ? -2.014 27.641 5.859 1 96.06 128 PHE B O 1
ATOM 2819 N N . VAL B 1 129 ? -2.895 25.734 6.445 1 96.69 129 VAL B N 1
ATOM 2820 C CA . VAL B 1 129 ? -3.42 25.438 5.117 1 96.69 129 VAL B CA 1
ATOM 2821 C C . VAL B 1 129 ? -4.895 25.062 5.219 1 96.69 129 VAL B C 1
ATOM 2823 O O . VAL B 1 129 ? -5.285 24.297 6.102 1 96.69 129 VAL B O 1
ATOM 2826 N N . GLY B 1 130 ? -5.719 25.578 4.262 1 95.5 130 GLY B N 1
ATOM 2827 C CA . GLY B 1 130 ? -7.16 25.375 4.285 1 95.5 130 GLY B CA 1
ATOM 2828 C C . GLY B 1 130 ? -7.922 26.609 4.727 1 95.5 130 GLY B C 1
ATOM 2829 O O . GLY B 1 130 ? -7.32 27.625 5.105 1 95.5 130 GLY B O 1
ATOM 2830 N N . ASN B 1 131 ? -9.203 26.562 4.598 1 94.94 131 ASN B N 1
ATOM 2831 C CA . ASN B 1 131 ? -10.062 27.688 4.945 1 94.94 131 ASN B CA 1
ATOM 2832 C C . ASN B 1 131 ? -9.602 28.969 4.273 1 94.94 131 ASN B C 1
ATOM 2834 O O . ASN B 1 131 ? -9.461 30.016 4.93 1 94.94 131 ASN B O 1
ATOM 2838 N N . GLY B 1 132 ? -9.188 28.859 3.082 1 94.56 132 GLY B N 1
ATOM 2839 C CA . GLY B 1 132 ? -8.82 30.016 2.271 1 94.56 132 GLY B CA 1
ATOM 2840 C C . GLY B 1 132 ? -7.336 30.312 2.303 1 94.56 132 GLY B C 1
ATOM 2841 O O . GLY B 1 132 ? -6.859 31.172 1.562 1 94.56 132 GLY B O 1
ATOM 2842 N N . GLN B 1 133 ? -6.605 29.672 3.137 1 96 133 GLN B N 1
ATOM 2843 C CA . GLN B 1 133 ? -5.164 29.875 3.223 1 96 133 GLN B CA 1
ATOM 2844 C C . GLN B 1 133 ? -4.406 28.906 2.32 1 96 133 GLN B C 1
ATOM 2846 O O . GLN B 1 133 ? -4.664 27.703 2.346 1 96 133 GLN B O 1
ATOM 2851 N N . LYS B 1 134 ? -3.412 29.453 1.637 1 96.88 134 LYS B N 1
ATOM 2852 C CA . LYS B 1 134 ? -2.672 28.688 0.638 1 96.88 134 LYS B CA 1
ATOM 2853 C C . LYS B 1 134 ? -1.295 28.281 1.162 1 96.88 134 LYS B C 1
ATOM 2855 O O . LYS B 1 134 ? -0.733 28.953 2.025 1 96.88 134 LYS B O 1
ATOM 2860 N N . LEU B 1 135 ? -0.833 27.203 0.639 1 97.94 135 LEU B N 1
ATOM 2861 C CA . LEU B 1 135 ? 0.577 26.875 0.824 1 97.94 135 LEU B CA 1
ATOM 2862 C C . LEU B 1 135 ? 1.464 27.812 0.013 1 97.94 135 LEU B C 1
ATOM 2864 O O . LEU B 1 135 ? 1.104 28.203 -1.097 1 97.94 135 LEU B O 1
ATOM 2868 N N . PRO B 1 136 ? 2.578 28.172 0.502 1 97.81 136 PRO B N 1
ATOM 2869 C CA . PRO B 1 136 ? 3.408 29.188 -0.161 1 97.81 136 PRO B CA 1
ATOM 2870 C C . PRO B 1 136 ? 4.129 28.641 -1.391 1 97.81 136 PRO B C 1
ATOM 2872 O O . PRO B 1 136 ? 4.746 29.406 -2.139 1 97.81 136 PRO B O 1
ATOM 2875 N N . MET B 1 137 ? 4.109 27.391 -1.653 1 97.62 137 MET B N 1
ATOM 2876 C CA . MET B 1 137 ? 4.816 26.797 -2.783 1 97.62 137 MET B CA 1
ATOM 2877 C C . MET B 1 137 ? 4.051 27.016 -4.082 1 97.62 137 MET B C 1
ATOM 2879 O O . MET B 1 137 ? 2.822 27.141 -4.07 1 97.62 137 MET B O 1
ATOM 2883 N N . ALA B 1 138 ? 4.734 27.016 -5.191 1 98.38 138 ALA B N 1
ATOM 2884 C CA . ALA B 1 138 ? 4.141 27.094 -6.523 1 98.38 138 ALA B CA 1
ATOM 2885 C C . ALA B 1 138 ? 3.395 25.812 -6.863 1 98.38 138 ALA B C 1
ATOM 2887 O O . ALA B 1 138 ? 3.596 24.781 -6.215 1 98.38 138 ALA B O 1
ATOM 2888 N N . ASP B 1 139 ? 2.531 25.922 -7.875 1 98.62 139 ASP B N 1
ATOM 2889 C CA . ASP B 1 139 ? 1.876 24.719 -8.414 1 98.62 139 ASP B CA 1
ATOM 2890 C C . ASP B 1 139 ? 2.902 23.688 -8.852 1 98.62 139 ASP B C 1
ATOM 2892 O O . ASP B 1 139 ? 3.975 24.031 -9.344 1 98.62 139 ASP B O 1
ATOM 2896 N N . HIS B 1 140 ? 2.625 22.453 -8.656 1 98.75 140 HIS B N 1
ATOM 2897 C CA . HIS B 1 140 ? 3.385 21.344 -9.242 1 98.75 140 HIS B CA 1
ATOM 2898 C C . HIS B 1 140 ? 4.84 21.375 -8.781 1 98.75 140 HIS B C 1
ATOM 2900 O O . HIS B 1 140 ? 5.754 21.25 -9.602 1 98.75 140 HIS B O 1
ATOM 2906 N N . THR B 1 141 ? 5.043 21.562 -7.512 1 98.81 141 THR B N 1
ATOM 2907 C CA . THR B 1 141 ? 6.383 21.672 -6.945 1 98.81 141 THR B CA 1
ATOM 2908 C C . THR B 1 141 ? 6.895 20.297 -6.516 1 98.81 141 THR B C 1
ATOM 2910 O O . THR B 1 141 ? 8.07 19.984 -6.699 1 98.81 141 THR B O 1
ATOM 2913 N N . TYR B 1 142 ? 6.027 19.453 -6.012 1 98.94 142 TYR B N 1
ATOM 2914 C CA . TYR B 1 142 ? 6.473 18.234 -5.332 1 98.94 142 TYR B CA 1
ATOM 2915 C C . TYR B 1 142 ? 6.113 17 -6.141 1 98.94 142 TYR B C 1
ATOM 2917 O O . TYR B 1 142 ? 5.078 16.969 -6.809 1 98.94 142 TYR B O 1
ATOM 2925 N N . ASP B 1 143 ? 6.941 15.961 -6.062 1 98.94 143 ASP B N 1
ATOM 2926 C CA . ASP B 1 143 ? 6.68 14.648 -6.645 1 98.94 143 ASP B CA 1
ATOM 2927 C C . ASP B 1 143 ? 5.766 13.82 -5.738 1 98.94 143 ASP B C 1
ATOM 2929 O O . ASP B 1 143 ? 5.137 12.867 -6.195 1 98.94 143 ASP B O 1
ATOM 2933 N N . GLY B 1 144 ? 5.715 14.156 -4.531 1 98.88 144 GLY B N 1
ATOM 2934 C CA . GLY B 1 144 ? 4.891 13.484 -3.539 1 98.88 144 GLY B CA 1
ATOM 2935 C C . GLY B 1 144 ? 4.715 14.297 -2.268 1 98.88 144 GLY B C 1
ATOM 2936 O O . GLY B 1 144 ? 5.492 15.211 -1.995 1 98.88 144 GLY B O 1
ATOM 2937 N N . MET B 1 145 ? 3.734 13.945 -1.537 1 98.94 145 MET B N 1
ATOM 2938 C CA . MET B 1 145 ? 3.42 14.57 -0.256 1 98.94 145 MET B CA 1
ATOM 2939 C C . MET B 1 145 ? 2.945 13.531 0.755 1 98.94 145 MET B C 1
ATOM 2941 O O . MET B 1 145 ? 2.182 12.633 0.412 1 98.94 145 MET B O 1
ATOM 2945 N N . SER B 1 146 ? 3.447 13.648 1.941 1 98.88 146 SER B N 1
ATOM 2946 C CA . SER B 1 146 ? 3.033 12.797 3.047 1 98.88 146 SER B CA 1
ATOM 2947 C C . SER B 1 146 ? 2.264 13.586 4.102 1 98.88 146 SER B C 1
ATOM 2949 O O . SER B 1 146 ? 2.469 14.789 4.254 1 98.88 146 SER B O 1
ATOM 2951 N N . CYS B 1 147 ? 1.411 12.938 4.742 1 98.75 147 CYS B N 1
ATOM 2952 C CA . CYS B 1 147 ? 0.757 13.414 5.957 1 98.75 147 CYS B CA 1
ATOM 2953 C C . CYS B 1 147 ? 0.449 12.258 6.902 1 98.75 147 CYS B C 1
ATOM 2955 O O . CYS B 1 147 ? -0.118 11.25 6.492 1 98.75 147 CYS B O 1
ATOM 2957 N N . SER B 1 148 ? 0.833 12.375 8.117 1 98 148 SER B N 1
ATOM 2958 C CA . SER B 1 148 ? 0.589 11.312 9.094 1 98 148 SER B CA 1
ATOM 2959 C C . SER B 1 148 ? -0.012 11.875 10.375 1 98 148 SER B C 1
ATOM 2961 O O . SER B 1 148 ? 0.682 12.523 11.156 1 98 148 SER B O 1
ATOM 2963 N N . GLY B 1 149 ? -1.313 11.641 10.539 1 95.25 149 GLY B N 1
ATOM 2964 C CA . GLY B 1 149 ? -1.904 11.898 11.844 1 95.25 149 GLY B CA 1
ATOM 2965 C C . GLY B 1 149 ? -2.59 13.242 11.938 1 95.25 149 GLY B C 1
ATOM 2966 O O . GLY B 1 149 ? -3.191 13.578 12.961 1 95.25 149 GLY B O 1
ATOM 2967 N N . ALA B 1 150 ? -2.523 14.039 10.93 1 95.62 150 ALA B N 1
ATOM 2968 C CA . ALA B 1 150 ? -3.1 15.383 11.008 1 95.62 150 ALA B CA 1
ATOM 2969 C C . ALA B 1 150 ? -4.492 15.422 10.391 1 95.62 150 ALA B C 1
ATOM 2971 O O . ALA B 1 150 ? -5.188 16.438 10.469 1 95.62 150 ALA B O 1
ATOM 2972 N N . THR B 1 151 ? -4.875 14.367 9.742 1 94.25 151 THR B N 1
ATOM 2973 C CA . THR B 1 151 ? -6.223 14.266 9.188 1 94.25 151 THR B CA 1
ATOM 2974 C C . THR B 1 151 ? -7.242 13.977 10.281 1 94.25 151 THR B C 1
ATOM 2976 O O . THR B 1 151 ? -7.715 12.852 10.414 1 94.25 151 THR B O 1
ATOM 2979 N N . LEU B 1 152 ? -7.609 14.977 11.023 1 91.31 152 LEU B N 1
ATOM 2980 C CA . LEU B 1 152 ? -8.57 14.914 12.117 1 91.31 152 LEU B CA 1
ATOM 2981 C C . LEU B 1 152 ? -9.078 16.312 12.477 1 91.31 152 LEU B C 1
ATOM 2983 O O . LEU B 1 152 ? -8.477 17.312 12.086 1 91.31 152 LEU B O 1
ATOM 2987 N N . ILE B 1 153 ? -10.102 16.328 13.234 1 90.44 153 ILE B N 1
ATOM 2988 C CA . ILE B 1 153 ? -10.727 17.594 13.648 1 90.44 153 ILE B CA 1
ATOM 2989 C C . ILE B 1 153 ? -9.703 18.469 14.367 1 90.44 153 ILE B C 1
ATOM 2991 O O . ILE B 1 153 ? -8.883 17.969 15.133 1 90.44 153 ILE B O 1
ATOM 2995 N N . ASN B 1 154 ? -9.727 19.812 14.094 1 92.44 154 ASN B N 1
ATOM 2996 C CA . ASN B 1 154 ? -8.922 20.859 14.719 1 92.44 154 ASN B CA 1
ATOM 2997 C C . ASN B 1 154 ? -7.496 20.875 14.164 1 92.44 154 ASN B C 1
ATOM 2999 O O . ASN B 1 154 ? -6.664 21.672 14.594 1 92.44 154 ASN B O 1
ATOM 3003 N N . HIS B 1 155 ? -7.172 20.062 13.203 1 94.31 155 HIS B N 1
ATOM 3004 C CA . HIS B 1 155 ? -5.852 20.016 12.586 1 94.31 155 HIS B CA 1
ATOM 3005 C C . HIS B 1 155 ? -5.926 20.391 11.109 1 94.31 155 HIS B C 1
ATOM 3007 O O . HIS B 1 155 ? -6.074 21.562 10.766 1 94.31 155 HIS B O 1
ATOM 3013 N N . LEU B 1 156 ? -5.965 19.391 10.219 1 95.31 156 LEU B N 1
ATOM 3014 C CA . LEU B 1 156 ? -6.074 19.672 8.789 1 95.31 156 LEU B CA 1
ATOM 3015 C C . LEU B 1 156 ? -7.535 19.75 8.359 1 95.31 156 LEU B C 1
ATOM 3017 O O . LEU B 1 156 ? -8.25 18.75 8.398 1 95.31 156 LEU B O 1
ATOM 3021 N N . PRO B 1 157 ? -7.988 20.922 7.957 1 94.94 157 PRO B N 1
ATOM 3022 C CA . PRO B 1 157 ? -9.383 20.969 7.504 1 94.94 157 PRO B CA 1
ATOM 3023 C C . PRO B 1 157 ? -9.578 20.312 6.133 1 94.94 157 PRO B C 1
ATOM 3025 O O . PRO B 1 157 ? -8.656 20.328 5.305 1 94.94 157 PRO B O 1
ATOM 3028 N N . PRO B 1 158 ? -10.781 19.781 5.875 1 95.31 158 PRO B N 1
ATOM 3029 C CA . PRO B 1 158 ? -11.07 19.203 4.562 1 95.31 158 PRO B CA 1
ATOM 3030 C C . PRO B 1 158 ? -10.773 20.172 3.414 1 95.31 158 PRO B C 1
ATOM 3032 O O . PRO B 1 158 ? -10.367 19.734 2.33 1 95.31 158 PRO B O 1
ATOM 3035 N N . SER B 1 159 ? -10.883 21.453 3.662 1 97.38 159 SER B N 1
ATOM 3036 C CA . SER B 1 159 ? -10.688 22.484 2.643 1 97.38 159 SER B CA 1
ATOM 3037 C C . SER B 1 159 ? -9.219 22.625 2.27 1 97.38 159 SER B C 1
ATOM 3039 O O . SER B 1 159 ? -8.875 23.359 1.345 1 97.38 159 SER B O 1
ATOM 3041 N N . SER B 1 160 ? -8.328 21.906 2.9 1 98.25 160 SER B N 1
ATOM 3042 C CA . SER B 1 160 ? -6.902 21.938 2.57 1 98.25 160 SER B CA 1
ATOM 3043 C C . SER B 1 160 ? -6.602 21.109 1.328 1 98.25 160 SER B C 1
ATOM 3045 O O . SER B 1 160 ? -5.543 21.25 0.719 1 98.25 160 SER B O 1
ATOM 3047 N N . GLN B 1 161 ? -7.461 20.203 0.977 1 98.56 161 GLN B N 1
ATOM 3048 C CA . GLN B 1 161 ? -7.176 19.156 -0.003 1 98.56 161 GLN B CA 1
ATOM 3049 C C . GLN B 1 161 ? -6.918 19.75 -1.383 1 98.56 161 GLN B C 1
ATOM 3051 O O . GLN B 1 161 ? -5.996 19.328 -2.086 1 98.56 161 GLN B O 1
ATOM 3056 N N . PRO B 1 162 ? -7.637 20.859 -1.822 1 98.31 162 PRO B N 1
ATOM 3057 C CA . PRO B 1 162 ? -7.301 21.469 -3.107 1 98.31 162 PRO B CA 1
ATOM 3058 C C . PRO B 1 162 ? -5.883 22.031 -3.143 1 98.31 162 PRO B C 1
ATOM 3060 O O . PRO B 1 162 ? -5.195 21.922 -4.164 1 98.31 162 PRO B O 1
ATOM 3063 N N . GLU B 1 163 ? -5.461 22.594 -2.059 1 98.38 163 GLU B N 1
ATOM 3064 C CA . GLU B 1 163 ? -4.109 23.141 -1.976 1 98.38 163 GLU B CA 1
ATOM 3065 C C . GLU B 1 163 ? -3.062 22.031 -1.994 1 98.38 163 GLU B C 1
ATOM 3067 O O . GLU B 1 163 ? -1.998 22.172 -2.598 1 98.38 163 GLU B O 1
ATOM 3072 N N . ILE B 1 164 ? -3.357 20.938 -1.322 1 98.62 164 ILE B N 1
ATOM 3073 C CA . ILE B 1 164 ? -2.494 19.766 -1.333 1 98.62 164 ILE B CA 1
ATOM 3074 C C . ILE B 1 164 ? -2.291 19.281 -2.77 1 98.62 164 ILE B C 1
ATOM 3076 O O . ILE B 1 164 ? -1.155 19.078 -3.209 1 98.62 164 ILE B O 1
ATOM 3080 N N . ALA B 1 165 ? -3.367 19.188 -3.492 1 98.81 165 ALA B N 1
ATOM 3081 C CA . ALA B 1 165 ? -3.305 18.719 -4.879 1 98.81 165 ALA B CA 1
ATOM 3082 C C . ALA B 1 165 ? -2.541 19.719 -5.75 1 98.81 165 ALA B C 1
ATOM 3084 O O . ALA B 1 165 ? -1.747 19.312 -6.605 1 98.81 165 ALA B O 1
ATOM 3085 N 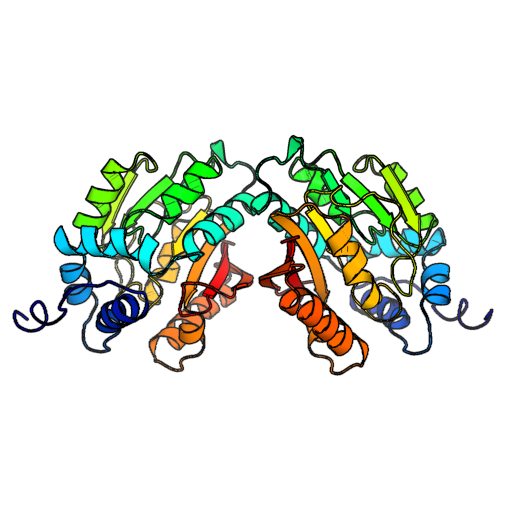N . ARG B 1 166 ? -2.734 20.984 -5.527 1 98.56 166 ARG B N 1
ATOM 3086 C CA . ARG B 1 166 ? -2.164 22.031 -6.355 1 98.56 166 ARG B CA 1
ATOM 3087 C C . ARG B 1 166 ? -0.641 21.969 -6.355 1 98.56 166 ARG B C 1
ATOM 3089 O O . ARG B 1 166 ? -0.003 22.188 -7.387 1 98.56 166 ARG B O 1
ATOM 3096 N N . VAL B 1 167 ? -0.017 21.672 -5.258 1 98.81 167 VAL B N 1
ATOM 3097 C CA . VAL B 1 167 ? 1.427 21.844 -5.121 1 98.81 167 VAL B CA 1
ATOM 3098 C C . VAL B 1 167 ? 2.131 20.531 -5.492 1 98.81 167 VAL B C 1
ATOM 3100 O O . VAL B 1 167 ? 3.361 20.484 -5.547 1 98.81 167 VAL B O 1
ATOM 3103 N N . ILE B 1 168 ? 1.367 19.469 -5.75 1 98.94 168 ILE B N 1
ATOM 3104 C CA . ILE B 1 168 ? 1.947 18.219 -6.207 1 98.94 168 ILE B CA 1
ATOM 3105 C C . ILE B 1 168 ? 1.913 18.156 -7.734 1 98.94 168 ILE B C 1
ATOM 3107 O O . ILE B 1 168 ? 0.916 18.531 -8.352 1 98.94 168 ILE B O 1
ATOM 3111 N N . LYS B 1 169 ? 2.957 17.672 -8.375 1 98.88 169 LYS B N 1
ATOM 3112 C CA . LYS B 1 169 ? 3.033 17.516 -9.828 1 98.88 169 LYS B CA 1
ATOM 3113 C C . LYS B 1 169 ? 1.986 16.531 -10.328 1 98.88 169 LYS B C 1
ATOM 3115 O O . LYS B 1 169 ? 1.688 15.539 -9.656 1 98.88 169 LYS B O 1
ATOM 3120 N N . PRO B 1 170 ? 1.414 16.812 -11.562 1 98.75 170 PRO B N 1
ATOM 3121 C CA . PRO B 1 170 ? 0.671 15.711 -12.18 1 98.75 170 PRO B CA 1
ATOM 3122 C C . PRO B 1 170 ? 1.464 14.406 -12.211 1 98.75 170 PRO B C 1
ATOM 3124 O O . PRO B 1 170 ? 2.652 14.406 -12.539 1 98.75 170 PRO B O 1
ATOM 3127 N N . GLY B 1 171 ? 0.822 13.344 -11.844 1 98.44 171 GLY B N 1
ATOM 3128 C CA . GLY B 1 171 ? 1.5 12.062 -11.75 1 98.44 171 GLY B CA 1
ATOM 3129 C C . GLY B 1 171 ? 2.049 11.773 -10.367 1 98.44 171 GLY B C 1
ATOM 3130 O O . GLY B 1 171 ? 2.383 10.625 -10.055 1 98.44 171 GLY B O 1
ATOM 3131 N N . GLY B 1 172 ? 2.17 12.859 -9.57 1 98.81 172 GLY B N 1
ATOM 3132 C CA . GLY B 1 172 ? 2.656 12.688 -8.203 1 98.81 172 GLY B CA 1
ATOM 3133 C C . GLY B 1 172 ? 1.609 12.125 -7.266 1 98.81 172 GLY B C 1
ATOM 3134 O O . GLY B 1 172 ? 0.471 11.875 -7.668 1 98.81 172 GLY B O 1
ATOM 3135 N N . PHE B 1 173 ? 2.018 11.922 -5.973 1 98.94 173 PHE B N 1
ATOM 3136 C CA . PHE B 1 173 ? 1.141 11.188 -5.07 1 98.94 173 PHE B CA 1
ATOM 3137 C C . PHE B 1 173 ? 0.97 11.93 -3.752 1 98.94 173 PHE B C 1
ATOM 3139 O O . PHE B 1 173 ? 1.909 12.562 -3.262 1 98.94 173 PHE B O 1
ATOM 3146 N N . PHE B 1 174 ? -0.242 11.914 -3.242 1 98.94 174 PHE B N 1
ATOM 3147 C CA . PHE B 1 174 ? -0.53 12.266 -1.856 1 98.94 174 PHE B CA 1
ATOM 3148 C C . PHE B 1 174 ? -0.797 11.016 -1.025 1 98.94 174 PHE B C 1
ATOM 3150 O O . PHE B 1 174 ? -1.726 10.258 -1.315 1 98.94 174 PHE B O 1
ATOM 3157 N N . VAL B 1 175 ? 0.056 10.734 -0.009 1 98.94 175 VAL B N 1
ATOM 3158 C CA . VAL B 1 175 ? -0.043 9.57 0.872 1 98.94 175 VAL B CA 1
ATOM 3159 C C . VAL B 1 175 ? -0.382 10.031 2.289 1 98.94 175 VAL B C 1
ATOM 3161 O O . VAL B 1 175 ? 0.444 10.648 2.963 1 98.94 175 VAL B O 1
ATOM 3164 N N . ASN B 1 176 ? -1.584 9.68 2.744 1 98.56 176 ASN B N 1
ATOM 3165 C CA . ASN B 1 176 ? -2.158 10.25 3.959 1 98.56 176 ASN B CA 1
ATOM 3166 C C . ASN B 1 176 ? -2.555 9.164 4.953 1 98.56 176 ASN B C 1
ATOM 3168 O O . ASN B 1 176 ? -3.475 8.383 4.695 1 98.56 176 ASN B O 1
ATOM 3172 N N . ALA B 1 177 ? -1.913 9.141 6.09 1 98 177 ALA B N 1
ATOM 3173 C CA . ALA B 1 177 ? -2.209 8.148 7.117 1 98 177 ALA B CA 1
ATOM 3174 C C . ALA B 1 177 ? -2.977 8.773 8.281 1 98 177 ALA B C 1
ATOM 3176 O O . ALA B 1 177 ? -2.648 9.867 8.727 1 98 177 ALA B O 1
ATOM 3177 N N . TYR B 1 178 ? -3.932 8.086 8.781 1 95.19 178 TYR B N 1
ATOM 3178 C CA . TYR B 1 178 ? -4.703 8.5 9.945 1 95.19 178 TYR B CA 1
ATOM 3179 C C . TYR B 1 178 ? -5.375 7.301 10.609 1 95.19 178 TYR B C 1
ATOM 3181 O O . TYR B 1 178 ? -5.258 6.172 10.125 1 95.19 178 TYR B O 1
ATOM 3189 N N . ARG B 1 179 ? -5.906 7.512 11.773 1 92.31 179 ARG B N 1
ATOM 3190 C CA . ARG B 1 179 ? -6.602 6.445 12.484 1 92.31 179 ARG B CA 1
ATOM 3191 C C . ARG B 1 179 ? -7.797 5.941 11.688 1 92.31 179 ARG B C 1
ATOM 3193 O O . ARG B 1 179 ? -8.594 6.738 11.188 1 92.31 179 ARG B O 1
ATOM 3200 N N . ALA B 1 180 ? -7.934 4.645 11.602 1 91.94 180 ALA B N 1
ATOM 3201 C CA . ALA B 1 180 ? -8.984 4.043 10.781 1 91.94 180 ALA B CA 1
ATOM 3202 C C . ALA B 1 180 ? -10.367 4.422 11.305 1 91.94 180 ALA B C 1
ATOM 3204 O O . ALA B 1 180 ? -11.312 4.586 10.523 1 91.94 180 ALA B O 1
ATOM 3205 N N . ASP B 1 181 ? -10.523 4.57 12.57 1 86.06 181 ASP B N 1
ATOM 3206 C CA . ASP B 1 181 ? -11.836 4.832 13.164 1 86.06 181 ASP B CA 1
ATOM 3207 C C . ASP B 1 181 ? -12.312 6.242 12.836 1 86.06 181 ASP B C 1
ATOM 3209 O O . ASP B 1 181 ? -13.5 6.551 12.977 1 86.06 181 ASP B O 1
ATOM 3213 N N . LEU B 1 182 ? -11.414 7.051 12.453 1 80.56 182 LEU B N 1
ATOM 3214 C CA . LEU B 1 182 ? -11.805 8.414 12.094 1 80.56 182 LEU B CA 1
ATOM 3215 C C . LEU B 1 182 ? -12.57 8.43 10.773 1 80.56 182 LEU B C 1
ATOM 3217 O O . LEU B 1 182 ? -13.367 9.336 10.523 1 80.56 182 LEU B O 1
ATOM 3221 N N . TYR B 1 183 ? -12.188 7.449 9.977 1 73.75 183 TYR B N 1
ATOM 3222 C CA . TYR B 1 183 ? -12.898 7.34 8.703 1 73.75 183 TYR B CA 1
ATOM 3223 C C . TYR B 1 183 ? -14.344 6.902 8.922 1 73.75 183 TYR B C 1
ATOM 3225 O O . TYR B 1 183 ? -15.242 7.328 8.188 1 73.75 183 TYR B O 1
ATOM 3233 N N . GLU B 1 184 ? -14.508 6.117 9.914 1 68.75 184 GLU B N 1
ATOM 3234 C CA . GLU B 1 184 ? -15.797 5.473 10.148 1 68.75 184 GLU B CA 1
ATOM 3235 C C . GLU B 1 184 ? -16.719 6.363 10.977 1 68.75 184 GLU B C 1
ATOM 3237 O O . GLU B 1 184 ? -17.922 6.117 11.047 1 68.75 184 GLU B O 1
ATOM 3242 N N . THR B 1 185 ? -16.031 7.215 11.602 1 61.75 185 THR B N 1
ATOM 3243 C CA . THR B 1 185 ? -16.891 7.988 12.484 1 61.75 185 THR B CA 1
ATOM 3244 C C . THR B 1 185 ? -17.625 9.078 11.711 1 61.75 185 THR B C 1
ATOM 3246 O O . THR B 1 185 ? -17.109 9.617 10.734 1 61.75 185 THR B O 1
ATOM 3249 N N . GLU B 1 186 ? -19.016 8.82 11.664 1 56.59 186 GLU B N 1
ATOM 3250 C CA . GLU B 1 186 ? -19.938 9.836 11.156 1 56.59 186 GLU B CA 1
ATOM 3251 C C . GLU B 1 186 ? -19.656 11.195 11.781 1 56.59 186 GLU B C 1
ATOM 3253 O O . GLU B 1 186 ? -20.422 12.141 11.594 1 56.59 186 GLU B O 1
ATOM 3258 N N . VAL B 1 187 ? -18.547 11.086 12.57 1 60.69 187 VAL B N 1
ATOM 3259 C CA . VAL B 1 187 ? -18.391 12.445 13.055 1 60.69 187 VAL B CA 1
ATOM 3260 C C . VAL B 1 187 ? -18.234 13.406 11.875 1 60.69 187 VAL B C 1
ATOM 3262 O O . VAL B 1 187 ? -17.844 12.992 10.781 1 60.69 187 VAL B O 1
ATOM 3265 N N . ASP B 1 188 ? -18.688 14.617 11.883 1 81.94 188 ASP B N 1
ATOM 3266 C CA . ASP B 1 188 ? -18.812 15.68 10.883 1 81.94 188 ASP B CA 1
ATOM 3267 C C . ASP B 1 188 ? -17.5 15.852 10.109 1 81.94 188 ASP B C 1
ATOM 3269 O O . ASP B 1 188 ? -17.5 15.883 8.875 1 81.94 188 ASP B O 1
ATOM 3273 N N . TYR B 1 189 ? -16.344 15.406 10.711 1 88.38 189 TYR B N 1
ATOM 3274 C CA . TYR B 1 189 ? -15.086 15.711 10.047 1 88.38 189 TYR B CA 1
ATOM 3275 C C . TYR B 1 189 ? -14.75 14.641 9.008 1 88.38 189 TYR B C 1
ATOM 3277 O O . TYR B 1 189 ? -14.422 14.969 7.867 1 88.38 189 TYR B O 1
ATOM 3285 N N . GLY B 1 190 ? -14.789 13.359 9.398 1 89.75 190 GLY B N 1
ATOM 3286 C CA . GLY B 1 190 ? -14.492 12.266 8.484 1 89.75 190 GLY B CA 1
ATOM 3287 C C . GLY B 1 190 ? -15.336 12.297 7.227 1 89.75 190 GLY B C 1
ATOM 3288 O O . GLY B 1 190 ? -14.828 12.086 6.121 1 89.75 190 GLY B O 1
ATOM 3289 N N . LYS B 1 191 ? -16.562 12.547 7.41 1 90.5 191 LYS B N 1
ATOM 3290 C CA . LYS B 1 191 ? -17.469 12.656 6.277 1 90.5 191 LYS B CA 1
ATOM 3291 C C . LYS B 1 191 ? -17.078 13.805 5.359 1 90.5 191 LYS B C 1
ATOM 3293 O O . LYS B 1 191 ? -17.031 13.648 4.137 1 90.5 191 LYS B O 1
ATOM 3298 N N . GLU B 1 192 ? -16.812 14.914 5.941 1 92.44 192 GLU B N 1
ATOM 3299 C CA . GLU B 1 192 ? -16.453 16.094 5.16 1 92.44 192 GLU B CA 1
ATOM 3300 C C . GLU B 1 192 ? -15.133 15.867 4.414 1 92.44 192 GLU B C 1
ATOM 3302 O O . GLU B 1 192 ? -14.977 16.312 3.271 1 92.44 192 GLU B O 1
ATOM 3307 N N . TRP B 1 193 ? -14.227 15.242 5.09 1 94.31 193 TRP B N 1
ATOM 3308 C CA . TRP B 1 193 ? -12.945 14.938 4.457 1 94.31 193 TRP B CA 1
ATOM 3309 C C . TRP B 1 193 ? -13.141 14.062 3.221 1 94.31 193 TRP B C 1
ATOM 3311 O O . TRP B 1 193 ? -12.609 14.367 2.15 1 94.31 193 TRP B O 1
ATOM 3321 N N . ARG B 1 194 ? -13.938 13.055 3.363 1 93.75 194 ARG B N 1
ATOM 3322 C CA . ARG B 1 194 ? -14.203 12.117 2.277 1 93.75 194 ARG B CA 1
ATOM 3323 C C . ARG B 1 194 ? -14.945 12.805 1.134 1 93.75 194 ARG B C 1
ATOM 3325 O O . ARG B 1 194 ? -14.633 12.586 -0.037 1 93.75 194 ARG B O 1
ATOM 3332 N N . GLU B 1 195 ? -15.93 13.578 1.487 1 94.69 195 GLU B N 1
ATOM 3333 C CA . GLU B 1 195 ? -16.719 14.273 0.478 1 94.69 195 GLU B CA 1
ATOM 3334 C C . GLU B 1 195 ? -15.852 15.211 -0.354 1 94.69 195 GLU B C 1
ATOM 3336 O O . GLU B 1 195 ? -16.016 15.305 -1.572 1 94.69 195 GLU B O 1
ATOM 3341 N N . GLU B 1 196 ? -14.945 15.867 0.35 1 96.81 196 GLU B N 1
ATOM 3342 C CA . GLU B 1 196 ? -14.047 16.766 -0.375 1 96.81 196 GLU B CA 1
ATOM 3343 C C . GLU B 1 196 ? -13.109 15.977 -1.286 1 96.81 196 GLU B C 1
ATOM 3345 O O . GLU B 1 196 ? -12.867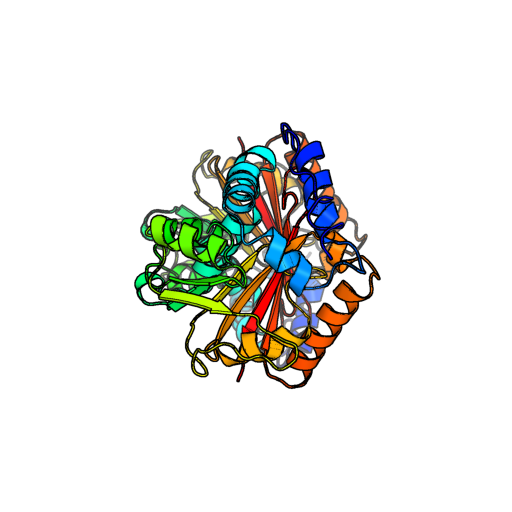 16.375 -2.428 1 96.81 196 GLU B O 1
ATOM 3350 N N . ALA B 1 197 ? -12.57 14.914 -0.841 1 97.5 197 ALA B N 1
ATOM 3351 C CA . ALA B 1 197 ? -11.703 14.07 -1.662 1 97.5 197 ALA B CA 1
ATOM 3352 C C . ALA B 1 197 ? -12.445 13.562 -2.895 1 97.5 197 ALA B C 1
ATOM 3354 O O . ALA B 1 197 ? -11.891 13.539 -3.996 1 97.5 197 ALA B O 1
ATOM 3355 N N . GLN B 1 198 ? -13.68 13.188 -2.697 1 97.38 198 GLN B N 1
ATOM 3356 C CA . GLN B 1 198 ? -14.508 12.688 -3.789 1 97.38 198 GLN B CA 1
ATOM 3357 C C . GLN B 1 198 ? -14.805 13.789 -4.805 1 97.38 198 GLN B C 1
ATOM 3359 O O . GLN B 1 198 ? -14.828 13.531 -6.012 1 97.38 198 GLN B O 1
ATOM 3364 N N . ARG B 1 199 ? -15.086 14.922 -4.266 1 98.44 199 ARG B N 1
ATOM 3365 C CA . ARG B 1 199 ? -15.312 16.047 -5.156 1 98.44 199 ARG B CA 1
ATOM 3366 C C . ARG B 1 199 ? -14.117 16.281 -6.07 1 98.44 199 ARG B C 1
ATOM 3368 O O . ARG B 1 199 ? -14.273 16.484 -7.277 1 98.44 199 ARG B O 1
ATOM 3375 N N . LEU B 1 200 ? -12.898 16.25 -5.484 1 98.75 200 LEU B N 1
ATOM 3376 C CA . LEU B 1 200 ? -11.672 16.438 -6.258 1 98.75 200 LEU B CA 1
ATOM 3377 C C . LEU B 1 200 ? -11.484 15.305 -7.266 1 98.75 200 LEU B C 1
ATOM 3379 O O . LEU B 1 200 ? -10.969 15.531 -8.367 1 98.75 200 LEU B O 1
ATOM 3383 N N . GLU B 1 201 ? -11.836 14.125 -6.922 1 98.56 201 GLU B N 1
ATOM 3384 C CA . GLU B 1 201 ? -11.75 13.008 -7.859 1 98.56 201 GLU B CA 1
ATOM 3385 C C . GLU B 1 201 ? -12.727 13.18 -9.016 1 98.56 201 GLU B C 1
ATOM 3387 O O . GLU B 1 201 ? -12.359 12.984 -10.18 1 98.56 201 GLU B O 1
ATOM 3392 N N . LYS B 1 202 ? -13.945 13.555 -8.742 1 98.25 202 LYS B N 1
ATOM 3393 C CA . LYS B 1 202 ? -14.992 13.734 -9.75 1 98.25 202 LYS B CA 1
ATOM 3394 C C . LYS B 1 202 ? -14.617 14.828 -10.742 1 98.25 202 LYS B C 1
ATOM 3396 O O . LYS B 1 202 ? -14.922 14.727 -11.938 1 98.25 202 LYS B O 1
ATOM 3401 N N . ASN B 1 203 ? -13.891 15.789 -10.242 1 98.06 203 ASN B N 1
ATOM 3402 C CA . ASN B 1 203 ? -13.547 16.891 -11.141 1 98.06 203 ASN B CA 1
ATOM 3403 C C . ASN B 1 203 ? -12.219 16.625 -11.852 1 98.06 203 ASN B C 1
ATOM 3405 O O . ASN B 1 203 ? -11.711 17.516 -12.547 1 98.06 203 ASN B O 1
ATOM 3409 N N . GLY B 1 204 ? -11.555 15.516 -11.602 1 98.38 204 GLY B N 1
ATOM 3410 C CA . GLY B 1 204 ? -10.383 15.094 -12.344 1 98.38 204 GLY B CA 1
ATOM 3411 C C . GLY B 1 204 ? -9.086 15.656 -11.781 1 98.38 204 GLY B C 1
ATOM 3412 O O . GLY B 1 204 ? -8.07 15.68 -12.469 1 98.38 204 GLY B O 1
ATOM 3413 N N . THR B 1 205 ? -9.148 16.188 -10.562 1 98.75 205 THR B N 1
ATOM 3414 C CA . THR B 1 205 ? -7.941 16.703 -9.93 1 98.75 205 THR B CA 1
ATOM 3415 C C . THR B 1 205 ? -7 15.57 -9.555 1 98.75 205 THR B C 1
ATOM 3417 O O . THR B 1 205 ? -5.797 15.641 -9.82 1 98.75 205 THR B O 1
ATOM 3420 N N . TRP B 1 206 ? -7.574 14.578 -8.906 1 98.75 206 TRP B N 1
ATOM 3421 C CA . TRP B 1 206 ? -6.793 13.391 -8.578 1 98.75 206 TRP B CA 1
ATOM 3422 C C . TRP B 1 206 ? -7.645 12.133 -8.695 1 98.75 206 TRP B C 1
ATOM 3424 O O . TRP B 1 206 ? -8.828 12.203 -9.016 1 98.75 206 TRP B O 1
ATOM 3434 N N . THR B 1 207 ? -7.047 10.969 -8.641 1 98.5 207 THR B N 1
ATOM 3435 C CA . THR B 1 207 ? -7.719 9.672 -8.602 1 98.5 207 THR B CA 1
ATOM 3436 C C . THR B 1 207 ? -7.215 8.836 -7.434 1 98.5 207 THR B C 1
ATOM 3438 O O . THR B 1 207 ? -6.043 8.93 -7.059 1 98.5 207 THR B O 1
ATOM 3441 N N . LEU B 1 208 ? -8.117 8.109 -6.859 1 98.19 208 LEU B N 1
ATOM 3442 C CA . LEU B 1 208 ? -7.738 7.184 -5.797 1 98.19 208 LEU B CA 1
ATOM 3443 C C . LEU B 1 208 ? -6.867 6.059 -6.34 1 98.19 208 LEU B C 1
ATOM 3445 O O . LEU B 1 208 ? -7.309 5.281 -7.188 1 98.19 208 LEU B O 1
ATOM 3449 N N . TYR B 1 209 ? -5.641 6.008 -5.887 1 98.38 209 TYR B N 1
ATOM 3450 C CA . TYR B 1 209 ? -4.727 4.922 -6.219 1 98.38 209 TYR B CA 1
ATOM 3451 C C . TYR B 1 209 ? -5.055 3.67 -5.418 1 98.38 209 TYR B C 1
ATOM 3453 O O . TYR B 1 209 ? -5.062 2.562 -5.961 1 98.38 209 TYR B O 1
ATOM 3461 N N . GLY B 1 210 ? -5.273 3.967 -4.07 1 98.25 210 GLY B N 1
ATOM 3462 C CA . GLY B 1 210 ? -5.652 2.865 -3.199 1 98.25 210 GLY B CA 1
ATOM 3463 C C . GLY B 1 210 ? -5.773 3.271 -1.742 1 98.25 210 GLY B C 1
ATOM 3464 O O . GLY B 1 210 ? -5.441 4.402 -1.378 1 98.25 210 GLY B O 1
ATOM 3465 N N . VAL B 1 211 ? -6.348 2.348 -0.987 1 98.06 211 VAL B N 1
ATOM 3466 C CA . VAL B 1 211 ? -6.492 2.514 0.456 1 98.06 211 VAL B CA 1
ATOM 3467 C C . VAL B 1 211 ? -5.824 1.347 1.18 1 98.06 211 VAL B C 1
ATOM 3469 O O . VAL B 1 211 ? -6.207 0.19 0.99 1 98.06 211 VAL B O 1
ATOM 3472 N N . LEU B 1 212 ? -4.836 1.652 1.95 1 98.56 212 LEU B N 1
ATOM 3473 C CA . LEU B 1 212 ? -4.176 0.631 2.756 1 98.56 212 LEU B CA 1
ATOM 3474 C C . LEU B 1 212 ? -4.691 0.652 4.191 1 98.56 212 LEU B C 1
ATOM 3476 O O . LEU B 1 212 ? -4.516 1.643 4.902 1 98.56 212 LEU B O 1
ATOM 3480 N N . ASN B 1 213 ? -5.305 -0.37 4.625 1 97.62 213 ASN B N 1
ATOM 3481 C CA . ASN B 1 213 ? -5.605 -0.591 6.035 1 97.62 213 ASN B CA 1
ATOM 3482 C C . ASN B 1 213 ? -4.527 -1.428 6.715 1 97.62 213 ASN B C 1
ATOM 3484 O O . ASN B 1 213 ? -4.066 -2.426 6.16 1 97.62 213 ASN B O 1
ATOM 3488 N N . PHE B 1 214 ? -4.051 -0.954 7.855 1 97.69 214 PHE B N 1
ATOM 3489 C CA . PHE B 1 214 ? -2.986 -1.669 8.555 1 97.69 214 PHE B CA 1
ATOM 3490 C C . PHE B 1 214 ? -3.256 -1.712 10.055 1 97.69 214 PHE B C 1
ATOM 3492 O O . PHE B 1 214 ? -3.965 -0.856 10.586 1 97.69 214 PHE B O 1
ATOM 3499 N N . PRO B 1 215 ? -2.807 -2.703 10.719 1 95.06 215 PRO B N 1
ATOM 3500 C CA . PRO B 1 215 ? -3.318 -3.059 12.047 1 95.06 215 PRO B CA 1
ATOM 3501 C C . PRO B 1 215 ? -2.91 -2.059 13.125 1 95.06 215 PRO B C 1
ATOM 3503 O O . PRO B 1 215 ? -3.627 -1.883 14.117 1 95.06 215 PRO B O 1
ATOM 3506 N N . ARG B 1 216 ? -1.737 -1.446 12.914 1 93.19 216 ARG B N 1
ATOM 3507 C CA . ARG B 1 216 ? -1.236 -0.664 14.039 1 93.19 216 ARG B CA 1
ATOM 3508 C C . ARG B 1 216 ? -0.78 0.719 13.578 1 93.19 216 ARG B C 1
ATOM 3510 O O . ARG B 1 216 ? 0.402 0.927 13.305 1 93.19 216 ARG B O 1
ATOM 3517 N N . PHE B 1 217 ? -1.749 1.604 13.641 1 94.06 217 PHE B N 1
ATOM 3518 C CA . PHE B 1 217 ? -1.338 2.996 13.516 1 94.06 217 PHE B CA 1
ATOM 3519 C C . PHE B 1 217 ? -0.468 3.416 14.695 1 94.06 217 PHE B C 1
ATOM 3521 O O . PHE B 1 217 ? 0.584 4.031 14.508 1 94.06 217 PHE B O 1
ATOM 3528 N N . ASN B 1 218 ? -1.044 3.043 15.75 1 93.31 218 ASN B N 1
ATOM 3529 C CA . ASN B 1 218 ? -0.323 3.031 17.016 1 93.31 218 ASN B CA 1
ATOM 3530 C C . ASN B 1 218 ? -0.697 1.817 17.859 1 93.31 218 ASN B C 1
ATOM 3532 O O . ASN B 1 218 ? -1.394 0.917 17.391 1 93.31 218 ASN B O 1
ATOM 3536 N N . LYS B 1 219 ? -0.194 1.715 19.078 1 92.56 219 LYS B N 1
ATOM 3537 C CA . LYS B 1 219 ? -0.365 0.526 19.906 1 92.56 219 LYS B CA 1
ATOM 3538 C C . LYS B 1 219 ? -1.843 0.241 20.172 1 92.56 219 LYS B C 1
ATOM 3540 O O . LYS B 1 219 ? -2.225 -0.901 20.438 1 92.56 219 LYS B O 1
ATOM 3545 N N . GLU B 1 220 ? -2.713 1.238 20 1 90.31 220 GLU B N 1
ATOM 3546 C CA . GLU B 1 220 ? -4.094 1.104 20.453 1 90.31 220 GLU B CA 1
ATOM 3547 C C . GLU B 1 220 ? -5.059 1.04 19.281 1 90.31 220 GLU B C 1
ATOM 3549 O O . GLU B 1 220 ? -6.211 0.628 19.422 1 90.31 220 GLU B O 1
ATOM 3554 N N . MET B 1 221 ? -4.598 1.481 18.094 1 91.44 221 MET B N 1
ATOM 3555 C CA . MET B 1 221 ? -5.57 1.67 17.031 1 91.44 221 MET B CA 1
ATOM 3556 C C . MET B 1 221 ? -4.988 1.245 15.68 1 91.44 221 MET B C 1
ATOM 3558 O O . MET B 1 221 ? -3.797 1.441 15.43 1 91.44 221 MET B O 1
ATOM 3562 N N . ALA B 1 222 ? -5.934 0.74 14.844 1 95.62 222 ALA B N 1
ATOM 3563 C CA . ALA B 1 222 ? -5.578 0.459 13.453 1 95.62 222 ALA B CA 1
ATOM 3564 C C . ALA B 1 222 ? -5.461 1.748 12.648 1 95.62 222 ALA B C 1
ATOM 3566 O O . ALA B 1 222 ? -5.898 2.811 13.094 1 95.62 222 ALA B O 1
ATOM 3567 N N . GLY B 1 223 ? -4.77 1.596 11.516 1 96.75 223 GLY B N 1
ATOM 3568 C CA . GLY B 1 223 ? -4.57 2.764 10.672 1 96.75 223 GLY B CA 1
ATOM 3569 C C . GLY B 1 223 ? -5.109 2.584 9.266 1 96.75 223 GLY B C 1
ATOM 3570 O O . GLY B 1 223 ? -5.465 1.471 8.867 1 96.75 223 GLY B O 1
ATOM 3571 N N . ARG B 1 224 ? -5.227 3.674 8.648 1 96.94 224 ARG B N 1
ATOM 3572 C CA . ARG B 1 224 ? -5.66 3.793 7.258 1 96.94 224 ARG B CA 1
ATOM 3573 C C . ARG B 1 224 ? -4.777 4.77 6.488 1 96.94 224 ARG B C 1
ATOM 3575 O O . ARG B 1 224 ? -4.41 5.824 7.012 1 96.94 224 ARG B O 1
ATOM 3582 N N . ILE B 1 225 ? -4.375 4.352 5.277 1 98.44 225 ILE B N 1
ATOM 3583 C CA . ILE B 1 225 ? -3.67 5.262 4.387 1 98.44 225 ILE B CA 1
ATOM 3584 C C . ILE B 1 225 ? -4.449 5.418 3.082 1 98.44 225 ILE B C 1
ATOM 3586 O O . ILE B 1 225 ? -4.711 4.434 2.387 1 98.44 225 ILE B O 1
ATOM 3590 N N . ASP B 1 226 ? -4.871 6.625 2.768 1 98.12 226 ASP B N 1
ATOM 3591 C CA . ASP B 1 226 ? -5.375 6.969 1.442 1 98.12 226 ASP B CA 1
ATOM 3592 C C . ASP B 1 226 ? -4.246 7.434 0.526 1 98.12 226 ASP B C 1
ATOM 3594 O O . ASP B 1 226 ? -3.441 8.281 0.909 1 98.12 226 ASP B O 1
ATOM 3598 N N . VAL B 1 227 ? -4.215 6.852 -0.634 1 98.88 227 VAL B N 1
ATOM 3599 C CA . VAL B 1 227 ? -3.236 7.266 -1.634 1 98.88 227 VAL B CA 1
ATOM 3600 C C . VAL B 1 227 ? -3.955 7.828 -2.857 1 98.88 227 VAL B C 1
ATOM 3602 O O . VAL B 1 227 ? -4.762 7.137 -3.484 1 98.88 227 VAL B O 1
ATOM 3605 N N . TYR B 1 228 ? -3.656 9.07 -3.211 1 98.88 228 TYR B N 1
ATOM 3606 C CA . TYR B 1 228 ? -4.199 9.719 -4.402 1 98.88 228 TYR B CA 1
ATOM 3607 C C . TYR B 1 228 ? -3.088 10.07 -5.387 1 98.88 228 TYR B C 1
ATOM 3609 O O . TYR B 1 228 ? -2.004 10.492 -4.98 1 98.88 228 TYR B O 1
ATOM 3617 N N . GLN B 1 229 ? -3.336 9.859 -6.602 1 98.81 229 GLN B N 1
ATOM 3618 C CA . GLN B 1 229 ? -2.443 10.32 -7.66 1 98.81 229 GLN B CA 1
ATOM 3619 C C . GLN B 1 229 ? -3.002 11.57 -8.352 1 98.81 229 GLN B C 1
ATOM 3621 O O . GLN B 1 229 ? -4.168 11.594 -8.75 1 98.81 229 GLN B O 1
ATOM 3626 N N . ILE B 1 230 ? -2.197 12.578 -8.438 1 98.88 230 ILE B N 1
ATOM 3627 C CA . ILE B 1 230 ? -2.617 13.836 -9.047 1 98.88 230 ILE B CA 1
ATOM 3628 C C . ILE B 1 230 ? -2.711 13.672 -10.562 1 98.88 230 ILE B C 1
ATOM 3630 O O . ILE B 1 230 ? -1.828 13.078 -11.18 1 98.88 230 ILE B O 1
ATOM 3634 N N . LEU B 1 231 ? -3.764 14.211 -11.133 1 98.38 231 LEU B N 1
ATOM 3635 C CA . LEU B 1 231 ? -3.986 14.094 -12.57 1 98.38 231 LEU B CA 1
ATOM 3636 C C . LEU B 1 231 ? -3.729 15.422 -13.273 1 98.38 231 LEU B C 1
ATOM 3638 O O . LEU B 1 231 ? -3.361 15.438 -14.453 1 98.38 231 LEU B O 1
ATOM 3642 N N . LYS B 1 232 ? -4.129 16.547 -12.656 1 93.62 232 LYS B N 1
ATOM 3643 C CA . LYS B 1 232 ? -3.947 17.844 -13.281 1 93.62 232 LYS B CA 1
ATOM 3644 C C . LYS B 1 232 ? -3.498 18.891 -12.266 1 93.62 232 LYS B C 1
ATOM 3646 O O . LYS B 1 232 ? -3.74 18.734 -11.07 1 93.62 232 LYS B O 1
#

Solvent-accessible surface area (backbone atoms only — not comparable to full-atom values): 23334 Å² total; per-residue (Å²): 120,75,64,59,68,70,56,68,60,80,69,87,65,84,41,45,69,46,44,50,57,52,55,51,64,57,58,45,88,83,56,39,43,69,55,45,37,56,56,43,43,32,71,66,39,41,54,51,57,55,50,38,45,76,51,31,50,59,36,43,33,52,52,48,25,24,50,50,48,22,74,38,83,60,36,66,77,38,32,32,37,32,42,54,30,48,73,30,60,40,44,51,34,29,35,74,74,48,36,56,41,27,29,38,26,17,62,20,57,44,21,44,56,50,31,68,71,70,73,42,53,71,48,80,44,71,52,65,53,20,88,87,38,65,65,92,66,56,69,48,65,17,50,28,34,38,32,56,64,42,75,41,63,44,57,48,46,51,63,22,53,66,52,56,48,43,28,27,21,61,76,13,39,43,41,39,28,27,58,38,64,49,67,68,32,82,48,72,53,34,49,46,36,50,53,44,53,48,51,37,34,76,71,49,38,29,42,76,58,30,37,35,40,26,65,46,27,26,80,86,38,37,18,30,29,46,30,33,32,27,60,87,119,74,65,61,67,70,55,68,60,81,68,89,65,84,41,46,68,45,44,49,57,51,56,51,64,57,58,45,88,83,55,40,46,69,56,46,38,55,56,43,43,31,70,68,39,40,53,51,57,56,51,40,44,76,52,29,50,59,36,43,33,52,52,48,27,25,51,51,48,20,74,37,84,62,38,66,77,37,32,33,36,33,42,54,29,48,73,28,59,39,45,50,35,28,35,74,73,47,37,58,41,26,29,38,26,17,62,20,56,43,21,45,56,51,32,69,71,69,72,41,54,72,48,81,43,71,50,64,52,21,85,88,38,65,64,92,66,57,69,48,64,18,48,28,35,37,33,56,65,40,74,43,61,44,58,47,48,50,64,23,52,66,54,57,47,44,29,27,20,61,73,11,38,42,41,38,28,26,57,39,64,49,65,68,33,79,48,72,52,32,50,44,36,50,51,43,54,48,51,38,36,75,72,49,37,28,43,76,58,30,38,35,40,28,67,46,28,26,80,86,37,39,16,28,30,47,30,32,32,28,61,86

Secondary structure (DSSP, 8-state):
-HHHHTTS------SHHHHHHHHHGGG-TTT-HHHHHHHHSSHHHHHHHHHHHHHHT--HHHHHHHHHHHH-S-TTT-EEEEET-TTTHHHHHHHHTT--EEEEEES-HHHHHHHHTTS--SEEEE---BTTB--SSPTT-EEEEEEES--STTSS-GGGHHHHHHHEEEEEEEEEEEEHHHHH--SHHHHHHHHHHHHHHHTTSEEEEEEEEES-SSSS--EEEEEEEE--/-HHHHTTS------SHHHHHHHHHGGG-TTT-HHHHHHHHSSHHHHHHHHHHHHHHT--HHHHHHHHHHHH-S-TTT-EEEEET-TTTHHHHHHHHTT--EEEEEES-HHHHHHHHTTS--SEEEE---BTTB--SSPTT-EEEEEEES--STTSS-GGGHHHHHHHEEEEEEEEEEEEHHHHH--SHHHHHHHHHHHHHHHTTSEEEEEEEEES-SSSS--EEEEEEEE--

InterPro domains:
  IPR013216 Methyltransferase type 11 [PF08241] (81-175)
  IPR029063 S-adenosyl-L-methionine-dependent methyltransferase superfamily [G3DSA:3.40.50.150] (29-210)
  IPR029063 S-adenosyl-L-methionine-dependent methyltransferase superfamily [SSF53335] (36-189)

Radius of gyration: 23.85 Å; Cα contacts (8 Å, |Δi|>4): 988; chains: 2; bounding box: 40×67×63 Å

Sequence (464 aa):
MAEMKNKISSASITNSKDGEKFLQQFHQKDLGYDECNQVYNTEKAVNTYHGLKEIMKYEGPAIIANMLAGLIPDITNAKILDLAAGTGLVGEGLYERGFRNIDAHDGAAAMVDFCRTSGFYKDFFTCFVGNGQKLPMADHTYDGMSCSGATLINHLPPSSQPEIARVIKPGGFFVNAYRADLYETEVDYGKEWREEAQRLEKNGTWTLYGVLNFPRFNKEMAGRIDVYQILKMAEMKNKISSASITNSKDGEKFLQQFHQKDLGYDECNQVYNTEKAVNTYHGLKEIMKYEGPAIIANMLAGLIPDITNAKILDLAAGTGLVGEGLYERGFRNIDAHDGAAAMVDFCRTSGFYKDFFTCFVGNGQKLPMADHTYDGMSCSGATLINHLPPSSQPEIARVIKPGGFFVNAYRADLYETEVDYGKEWREEAQRLEKNGTWTLYGVLNFPRFNKEMAGRIDVYQILK

Organism: Elysia chlorotica (NCBI:txid188477)

pLDDT: mean 92.48, std 11.4, range [32.75, 98.94]